Protein 9GKZ (pdb70)

Structure (mmCIF, N/CA/C/O backbone):
data_9GKZ
#
_entry.id   9GKZ
#
_cell.length_a   147.342
_cell.length_b   48.858
_cell.length_c   82.249
_cell.angle_alpha   90.00
_cell.angle_beta   90.00
_cell.angle_gamma   90.00
#
_symmetry.space_group_name_H-M   'P 21 21 2'
#
loop_
_entity.id
_entity.type
_entity.pdbx_description
1 polymer 'Acetylpolyamine amidohydrolase'
2 non-polymer 'TRIETHYLENE GLYCOL'
3 non-polymer 'POTASSIUM ION'
4 non-polymer 'ZINC ION'
5 non-polymer 'CHLORIDE ION'
6 non-polymer 'ACETATE ION'
7 non-polymer DI(HYDROXYETHYL)ETHER
8 water water
#
loop_
_atom_site.group_PDB
_atom_site.id
_atom_site.type_symbol
_atom_site.label_atom_id
_atom_site.label_alt_id
_atom_site.label_comp_id
_atom_site.label_asym_id
_atom_site.label_entity_id
_atom_site.label_seq_id
_atom_site.pdbx_PDB_ins_code
_atom_site.Cartn_x
_atom_site.Cartn_y
_atom_site.Cartn_z
_atom_site.occupancy
_atom_site.B_iso_or_equiv
_atom_site.auth_seq_id
_atom_site.auth_comp_id
_atom_site.auth_asym_id
_atom_site.auth_atom_id
_atom_site.pdbx_PDB_model_num
ATOM 1 N N . VAL A 1 9 ? -17.690 13.150 -56.412 1.00 42.97 -2 VAL A N 1
ATOM 2 C CA . VAL A 1 9 ? -18.367 14.132 -55.558 1.00 63.05 -2 VAL A CA 1
ATOM 3 C C . VAL A 1 9 ? -17.419 14.668 -54.451 1.00 70.83 -2 VAL A C 1
ATOM 4 O O . VAL A 1 9 ? -16.812 13.880 -53.721 1.00 67.62 -2 VAL A O 1
ATOM 6 N N . GLY A 1 10 ? -17.273 16.003 -54.354 1.00 69.00 -1 GLY A N 1
ATOM 7 C CA . GLY A 1 10 ? -16.497 16.652 -53.290 1.00 55.94 -1 GLY A CA 1
ATOM 8 C C . GLY A 1 10 ? -17.442 17.317 -52.297 1.00 55.27 -1 GLY A C 1
ATOM 9 O O . GLY A 1 10 ? -17.254 18.471 -51.898 1.00 49.87 -1 GLY A O 1
ATOM 10 N N . THR A 1 11 ? -18.451 16.566 -51.879 1.00 62.44 0 THR A N 1
ATOM 11 C CA . THR A 1 11 ? -19.674 17.109 -51.317 1.00 55.47 0 THR A CA 1
ATOM 12 C C . THR A 1 11 ? -19.816 16.894 -49.828 1.00 48.33 0 THR A C 1
ATOM 13 O O . THR A 1 11 ? -20.462 17.704 -49.168 1.00 66.18 0 THR A O 1
ATOM 17 N N . MET A 1 12 ? -19.248 15.834 -49.280 1.00 38.48 1 MET A N 1
ATOM 18 C CA . MET A 1 12 ? -19.395 15.598 -47.855 1.00 36.95 1 MET A CA 1
ATOM 19 C C . MET A 1 12 ? -18.451 16.509 -47.070 1.00 34.65 1 MET A C 1
ATOM 20 O O . MET A 1 12 ? -17.285 16.673 -47.423 1.00 36.93 1 MET A O 1
ATOM 25 N N . LEU A 1 13 ? -18.969 17.111 -46.011 1.00 35.69 2 LEU A N 1
ATOM 26 C CA . LEU A 1 13 ? -18.236 18.045 -45.168 1.00 33.12 2 LEU A CA 1
ATOM 27 C C . LEU A 1 13 ? -17.766 17.327 -43.905 1.00 27.08 2 LEU A C 1
ATOM 28 O O . LEU A 1 13 ? -18.539 16.604 -43.277 1.00 30.53 2 LEU A O 1
ATOM 33 N N . THR A 1 14 ? -16.506 17.515 -43.538 1.00 31.36 3 THR A N 1
ATOM 34 C CA . THR A 1 14 ? -15.947 16.945 -42.315 1.00 34.39 3 THR A CA 1
ATOM 35 C C . THR A 1 14 ? -15.897 18.009 -41.221 1.00 36.35 3 THR A C 1
ATOM 36 O O . THR A 1 14 ? -15.529 19.157 -41.484 1.00 38.27 3 THR A O 1
ATOM 40 N N . ILE A 1 15 ? -16.248 17.626 -39.991 1.00 31.87 4 ILE A N 1
ATOM 41 C CA . ILE A 1 15 ? -16.176 18.522 -38.840 1.00 33.65 4 ILE A CA 1
ATOM 42 C C . ILE A 1 15 ? -15.160 17.966 -37.850 1.00 31.00 4 ILE A C 1
ATOM 43 O O . ILE A 1 15 ? -15.229 16.789 -37.482 1.00 31.81 4 ILE A O 1
ATOM 48 N N . TYR A 1 16 ? -14.236 18.826 -37.408 1.00 34.53 5 TYR A N 1
ATOM 49 C CA . TYR A 1 16 ? -13.104 18.451 -36.571 1.00 33.80 5 TYR A CA 1
ATOM 50 C C . TYR A 1 16 ? -12.774 19.572 -35.589 1.00 38.02 5 TYR A C 1
ATOM 51 O O . TYR A 1 16 ? -12.822 20.752 -35.949 1.00 35.05 5 TYR A O 1
ATOM 60 N N . SER A 1 17 ? -12.408 19.196 -34.360 1.00 39.18 6 SER A N 1
ATOM 61 C CA . SER A 1 17 ? -11.818 20.139 -33.401 1.00 38.51 6 SER A CA 1
ATOM 62 C C . SER A 1 17 ? -10.323 19.965 -33.300 1.00 43.14 6 SER A C 1
ATOM 63 O O . SER A 1 17 ? -9.858 19.173 -32.479 1.00 49.07 6 SER A O 1
ATOM 66 N N . LYS A 1 42 ? -2.463 12.248 -33.349 1.00 66.86 31 LYS A N 1
ATOM 67 C CA . LYS A 1 42 ? -1.805 11.202 -34.125 1.00 67.87 31 LYS A CA 1
ATOM 68 C C . LYS A 1 42 ? -2.819 10.504 -35.029 1.00 69.59 31 LYS A C 1
ATOM 69 O O . LYS A 1 42 ? -2.538 10.182 -36.189 1.00 58.22 31 LYS A O 1
ATOM 75 N N . ARG A 1 43 ? -4.014 10.287 -34.483 1.00 69.58 32 ARG A N 1
ATOM 76 C CA . ARG A 1 43 ? -4.991 9.406 -35.102 1.00 56.57 32 ARG A CA 1
ATOM 77 C C . ARG A 1 43 ? -5.918 10.167 -36.042 1.00 62.24 32 ARG A C 1
ATOM 78 O O . ARG A 1 43 ? -6.143 9.736 -37.180 1.00 56.62 32 ARG A O 1
ATOM 86 N N . ALA A 1 44 ? -6.447 11.307 -35.581 1.00 72.20 33 ALA A N 1
ATOM 87 C CA . ALA A 1 44 ? -7.137 12.250 -36.448 1.00 46.08 33 ALA A CA 1
ATOM 88 C C . ALA A 1 44 ? -6.205 12.843 -37.485 1.00 49.76 33 ALA A C 1
ATOM 89 O O . ALA A 1 44 ? -6.674 13.423 -38.472 1.00 55.22 33 ALA A O 1
ATOM 91 N N . ASP A 1 45 ? -4.900 12.712 -37.286 1.00 47.69 34 ASP A N 1
ATOM 92 C CA . ASP A 1 45 ? -3.955 13.060 -38.335 1.00 51.43 34 ASP A CA 1
ATOM 93 C C . ASP A 1 45 ? -4.214 12.233 -39.592 1.00 45.07 34 ASP A C 1
ATOM 94 O O . ASP A 1 45 ? -4.467 12.780 -40.672 1.00 39.08 34 ASP A O 1
ATOM 99 N N . HIS A 1 46 ? -4.172 10.898 -39.459 1.00 42.80 35 HIS A N 1
ATOM 100 C CA . HIS A 1 46 ? -4.298 10.021 -40.621 1.00 38.31 35 HIS A CA 1
ATOM 101 C C . HIS A 1 46 ? -5.660 10.160 -41.280 1.00 38.05 35 HIS A C 1
ATOM 102 O O . HIS A 1 46 ? -5.771 10.111 -42.510 1.00 32.82 35 HIS A O 1
ATOM 109 N N . ILE A 1 47 ? -6.712 10.306 -40.475 1.00 37.65 36 ILE A N 1
ATOM 110 C CA . ILE A 1 47 ? -8.045 10.486 -41.029 1.00 36.32 36 ILE A CA 1
ATOM 111 C C . ILE A 1 47 ? -8.117 11.800 -41.798 1.00 39.41 36 ILE A C 1
ATOM 112 O O . ILE A 1 47 ? -8.463 11.828 -42.986 1.00 40.53 36 ILE A O 1
ATOM 117 N N . LEU A 1 48 ? -7.778 12.912 -41.135 1.00 35.46 37 LEU A N 1
ATOM 118 C CA . LEU A 1 48 ? -7.920 14.213 -41.789 1.00 41.71 37 LEU A CA 1
ATOM 119 C C . LEU A 1 48 ? -7.041 14.322 -43.029 1.00 39.30 37 LEU A C 1
ATOM 120 O O . LEU A 1 48 ? -7.474 14.875 -44.049 1.00 34.12 37 LEU A O 1
ATOM 125 N N . GLN A 1 49 ? -5.809 13.797 -42.960 1.00 36.88 38 GLN A N 1
ATOM 126 C CA . GLN A 1 49 ? -4.923 13.789 -44.124 1.00 35.86 38 GLN A CA 1
ATOM 127 C C . GLN A 1 49 ? -5.578 13.074 -45.303 1.00 38.99 38 GLN A C 1
ATOM 128 O O . GLN A 1 49 ? -5.596 13.586 -46.430 1.00 34.32 38 GLN A O 1
ATOM 134 N N . ARG A 1 50 ? -6.158 11.900 -45.050 1.00 37.76 39 ARG A N 1
ATOM 135 C CA . ARG A 1 50 ? -6.811 11.154 -46.115 1.00 34.94 39 ARG A CA 1
ATOM 136 C C . ARG A 1 50 ? -8.076 11.849 -46.622 1.00 34.35 39 ARG A C 1
ATOM 137 O O . ARG A 1 50 ? -8.439 11.671 -47.789 1.00 30.93 39 ARG A O 1
ATOM 145 N N . VAL A 1 51 ? -8.744 12.653 -45.779 1.00 36.18 40 VAL A N 1
ATOM 146 C CA . VAL A 1 51 ? -9.924 13.406 -46.220 1.00 32.29 40 VAL A CA 1
ATOM 147 C C . VAL A 1 51 ? -9.543 14.445 -47.278 1.00 34.61 40 VAL A C 1
ATOM 148 O O . VAL A 1 51 ? -10.189 14.545 -48.331 1.00 33.33 40 VAL A O 1
ATOM 152 N N . LYS A 1 52 ? -8.482 15.228 -47.027 1.00 34.83 41 LYS A N 1
ATOM 153 C CA . LYS A 1 52 ? -7.964 16.114 -48.074 1.00 37.30 41 LYS A CA 1
ATOM 154 C C . LYS A 1 52 ? -7.464 15.320 -49.283 1.00 41.60 41 LYS A C 1
ATOM 155 O O . LYS A 1 52 ? -7.913 15.547 -50.412 1.00 40.20 41 LYS A O 1
ATOM 161 N N . ASP A 1 53 ? -6.552 14.363 -49.049 1.00 39.06 42 ASP A N 1
ATOM 162 C CA . ASP A 1 53 ? -5.929 13.576 -50.114 1.00 35.27 42 ASP A CA 1
ATOM 163 C C . ASP A 1 53 ? -6.950 12.969 -51.066 1.00 44.75 42 ASP A C 1
ATOM 164 O O . ASP A 1 53 ? -6.745 12.952 -52.285 1.00 44.25 42 ASP A O 1
ATOM 169 N N . ARG A 1 54 ? -8.041 12.430 -50.535 1.00 42.38 43 ARG A N 1
ATOM 170 C CA . ARG A 1 54 ? -9.054 11.820 -51.382 1.00 44.84 43 ARG A CA 1
ATOM 171 C C . ARG A 1 54 ? -10.196 12.774 -51.698 1.00 48.35 43 ARG A C 1
ATOM 172 O O . ARG A 1 54 ? -11.184 12.357 -52.318 1.00 43.51 43 ARG A O 1
ATOM 180 N N . ASN A 1 55 ? -10.080 14.043 -51.284 1.00 46.91 44 ASN A N 1
ATOM 181 C CA . ASN A 1 55 ? -10.985 15.099 -51.735 1.00 50.00 44 ASN A CA 1
ATOM 182 C C . ASN A 1 55 ? -12.439 14.797 -51.344 1.00 46.06 44 ASN A C 1
ATOM 183 O O . ASN A 1 55 ? -13.382 15.068 -52.096 1.00 45.55 44 ASN A O 1
ATOM 188 N N . ILE A 1 56 ? -12.617 14.223 -50.147 1.00 40.85 45 ILE A N 1
ATOM 189 C CA . ILE A 1 56 ? -13.955 13.988 -49.605 1.00 36.11 45 ILE A CA 1
ATOM 190 C C . ILE A 1 56 ? -14.734 15.300 -49.547 1.00 41.95 45 ILE A C 1
ATOM 191 O O . ILE A 1 56 ? -15.869 15.404 -50.037 1.00 38.27 45 ILE A O 1
ATOM 196 N N . GLY A 1 57 ? -14.119 16.328 -48.978 1.00 39.07 46 GLY A N 1
ATOM 197 C CA . GLY A 1 57 ? -14.753 17.625 -48.893 1.00 38.06 46 GLY A CA 1
ATOM 198 C C . GLY A 1 57 ? -13.937 18.549 -48.012 1.00 41.84 46 GLY A C 1
ATOM 199 O O . GLY A 1 57 ? -12.775 18.271 -47.699 1.00 41.48 46 GLY A O 1
ATOM 200 N N . GLU A 1 58 ? -14.565 19.652 -47.620 1.00 41.21 47 GLU A N 1
ATOM 201 C CA . GLU A 1 58 ? -13.838 20.608 -46.802 1.00 44.94 47 GLU A CA 1
ATOM 202 C C . GLU A 1 58 ? -13.906 20.207 -45.340 1.00 42.69 47 GLU A C 1
ATOM 203 O O . GLU A 1 58 ? -14.791 19.463 -44.914 1.00 44.39 47 GLU A O 1
ATOM 209 N N . ILE A 1 59 ? -12.946 20.705 -44.572 1.00 41.02 48 ILE A N 1
ATOM 210 C CA . ILE A 1 59 ? -12.905 20.528 -43.128 1.00 37.83 48 ILE A CA 1
ATOM 211 C C . ILE A 1 59 ? -13.294 21.849 -42.475 1.00 38.85 48 ILE A C 1
ATOM 212 O O . ILE A 1 59 ? -12.871 22.916 -42.928 1.00 46.90 48 ILE A O 1
ATOM 217 N N . ARG A 1 60 ? -14.135 21.786 -41.442 1.00 36.36 49 ARG A N 1
ATOM 218 C CA . ARG A 1 60 ? -14.455 22.956 -40.633 1.00 39.18 49 ARG A CA 1
ATOM 219 C C . ARG A 1 60 ? -14.457 22.576 -39.154 1.00 40.21 49 ARG A C 1
ATOM 220 O O . ARG A 1 60 ? -14.699 21.423 -38.791 1.00 33.37 49 ARG A O 1
ATOM 228 N N . GLU A 1 61 ? -14.169 23.558 -38.302 1.00 37.73 50 GLU A N 1
ATOM 229 C CA . GLU A 1 61 ? -14.274 23.368 -36.864 1.00 43.46 50 GLU A CA 1
ATOM 230 C C . GLU A 1 61 ? -15.745 23.472 -36.436 1.00 42.47 50 GLU A C 1
ATOM 231 O O . GLU A 1 61 ? -16.592 23.932 -37.210 1.00 44.38 50 GLU A O 1
ATOM 237 N N . PRO A 1 62 ? -16.092 23.017 -35.231 1.00 33.76 51 PRO A N 1
ATOM 238 C CA . PRO A 1 62 ? -17.507 22.986 -34.833 1.00 35.36 51 PRO A CA 1
ATOM 239 C C . PRO A 1 62 ? -18.037 24.340 -34.369 1.00 36.28 51 PRO A C 1
ATOM 240 O O . PRO A 1 62 ? -17.306 25.300 -34.135 1.00 43.13 51 PRO A O 1
ATOM 244 N N . GLN A 1 63 ? -19.351 24.395 -34.231 1.00 34.43 52 GLN A N 1
ATOM 245 C CA . GLN A 1 63 ? -20.020 25.468 -33.521 1.00 34.21 52 GLN A CA 1
ATOM 246 C C . GLN A 1 63 ? -20.601 24.927 -32.224 1.00 38.50 52 GLN A C 1
ATOM 247 O O . GLN A 1 63 ? -20.751 23.712 -32.046 1.00 37.25 52 GLN A O 1
ATOM 253 N N . ASP A 1 64 ? -20.940 25.846 -31.319 1.00 38.35 53 ASP A N 1
ATOM 254 C CA . ASP A 1 64 ? -21.434 25.491 -29.995 1.00 35.88 53 ASP A CA 1
ATOM 255 C C . ASP A 1 64 ? -22.948 25.671 -29.937 1.00 34.12 53 ASP A C 1
ATOM 256 O O . ASP A 1 64 ? -23.439 26.797 -29.856 1.00 38.91 53 ASP A O 1
ATOM 261 N N . PHE A 1 65 ? -23.676 24.550 -29.950 1.00 38.55 54 PHE A N 1
ATOM 262 C CA . PHE A 1 65 ? -25.128 24.495 -29.829 1.00 34.74 54 PHE A CA 1
ATOM 263 C C . PHE A 1 65 ? -25.595 24.327 -28.400 1.00 27.97 54 PHE A C 1
ATOM 264 O O . PHE A 1 65 ? -26.772 24.035 -28.185 1.00 25.35 54 PHE A O 1
ATOM 272 N N . GLY A 1 66 ? -24.698 24.444 -27.430 1.00 30.93 55 GLY A N 1
ATOM 273 C CA . GLY A 1 66 ? -25.087 24.396 -26.036 1.00 28.15 55 GLY A CA 1
ATOM 274 C C . GLY A 1 66 ? -25.247 23.001 -25.449 1.00 32.63 55 GLY A C 1
ATOM 275 O O . GLY A 1 66 ? -24.927 21.967 -26.047 1.00 33.38 55 GLY A O 1
ATOM 276 N N . ARG A 1 67 ? -25.760 22.992 -24.222 1.00 35.76 56 ARG A N 1
ATOM 277 C CA . ARG A 1 67 ? -25.939 21.752 -23.494 1.00 34.31 56 ARG A CA 1
ATOM 278 C C . ARG A 1 67 ? -27.309 21.138 -23.719 1.00 33.99 56 ARG A C 1
ATOM 279 O O . ARG A 1 67 ? -27.471 19.931 -23.505 1.00 33.57 56 ARG A O 1
ATOM 287 N N . ASP A 1 68 ? -28.284 21.933 -24.160 1.00 38.51 57 ASP A N 1
ATOM 288 C CA . ASP A 1 68 ? -29.642 21.416 -24.327 1.00 34.80 57 ASP A CA 1
ATOM 289 C C . ASP A 1 68 ? -29.693 20.192 -25.230 1.00 35.83 57 ASP A C 1
ATOM 290 O O . ASP A 1 68 ? -30.251 19.168 -24.797 1.00 37.58 57 ASP A O 1
ATOM 295 N N . PRO A 1 69 ? -29.117 20.193 -26.446 1.00 31.19 58 PRO A N 1
ATOM 296 C CA . PRO A 1 69 ? -29.224 18.988 -27.281 1.00 32.66 58 PRO A CA 1
ATOM 297 C C . PRO A 1 69 ? -28.589 17.756 -26.653 1.00 34.94 58 PRO A C 1
ATOM 298 O O . PRO A 1 69 ? -29.109 16.651 -26.844 1.00 36.43 58 PRO A O 1
ATOM 302 N N . ILE A 1 70 ? -27.482 17.906 -25.915 1.00 28.88 59 ILE A N 1
ATOM 303 C CA . ILE A 1 70 ? -26.907 16.7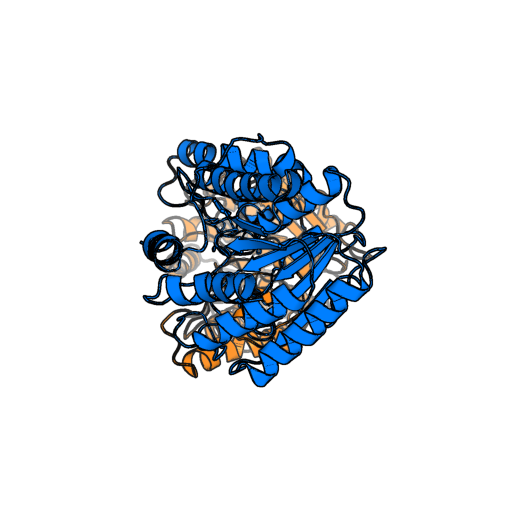66 -25.202 1.00 29.21 59 ILE A CA 1
ATOM 304 C C . ILE A 1 70 ? -27.875 16.263 -24.136 1.00 34.01 59 ILE A C 1
ATOM 305 O O . ILE A 1 70 ? -28.046 15.047 -23.949 1.00 28.68 59 ILE A O 1
ATOM 310 N N . GLN A 1 71 ? -28.550 17.189 -23.446 1.00 35.71 60 GLN A N 1
ATOM 311 C CA . GLN A 1 71 ? -29.524 16.832 -22.421 1.00 35.39 60 GLN A CA 1
ATOM 312 C C . GLN A 1 71 ? -30.833 16.321 -22.994 1.00 30.37 60 GLN A C 1
ATOM 313 O O . GLN A 1 71 ? -31.674 15.836 -22.233 1.00 32.44 60 GLN A O 1
ATOM 319 N N . ARG A 1 72 ? -31.035 16.431 -24.303 1.00 27.56 61 ARG A N 1
ATOM 320 C CA . ARG A 1 72 ? -32.115 15.687 -24.926 1.00 31.34 61 ARG A CA 1
ATOM 321 C C . ARG A 1 72 ? -31.880 14.172 -24.871 1.00 33.81 61 ARG A C 1
ATOM 322 O O . ARG A 1 72 ? -32.826 13.407 -25.094 1.00 35.76 61 ARG A O 1
ATOM 330 N N . ILE A 1 73 ? -30.657 13.724 -24.557 1.00 32.43 62 ILE A N 1
ATOM 331 C CA . ILE A 1 73 ? -30.315 12.308 -24.488 1.00 32.08 62 ILE A CA 1
ATOM 332 C C . ILE A 1 73 ? -29.841 11.902 -23.095 1.00 28.43 62 ILE A C 1
ATOM 333 O O . ILE A 1 73 ? -30.212 10.836 -22.589 1.00 24.15 62 ILE A O 1
ATOM 338 N N . HIS A 1 74 ? -29.024 12.731 -22.456 1.00 30.80 63 HIS A N 1
ATOM 339 C CA . HIS A 1 74 ? -28.400 12.390 -21.185 1.00 28.94 63 HIS A CA 1
ATOM 340 C C . HIS A 1 74 ? -29.109 13.126 -20.060 1.00 26.14 63 HIS A C 1
ATOM 341 O O . HIS A 1 74 ? -29.472 14.296 -20.205 1.00 32.52 63 HIS A O 1
ATOM 348 N N . THR A 1 75 ? -29.323 12.436 -18.946 1.00 21.70 64 THR A N 1
ATOM 349 C CA . THR A 1 75 ? -30.083 13.051 -17.873 1.00 28.79 64 THR A CA 1
ATOM 350 C C . THR A 1 75 ? -29.301 14.215 -17.258 1.00 34.89 64 THR A C 1
ATOM 351 O O . THR A 1 75 ? -28.070 14.296 -17.342 1.00 31.58 64 THR A O 1
ATOM 355 N N . ALA A 1 76 ? -30.048 15.153 -16.668 1.00 34.40 65 A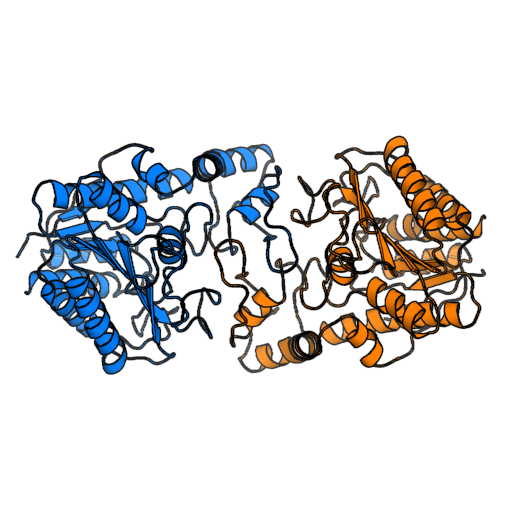LA A N 1
ATOM 356 C CA . ALA A 1 76 ? -29.424 16.321 -16.057 1.00 33.99 65 ALA A CA 1
ATOM 357 C C . ALA A 1 76 ? -28.497 15.921 -14.913 1.00 32.74 65 ALA A C 1
ATOM 358 O O . ALA A 1 76 ? -27.411 16.485 -14.751 1.00 27.90 65 ALA A O 1
ATOM 360 N N . GLU A 1 77 ? -28.911 14.944 -14.112 1.00 34.32 66 GLU A N 1
ATOM 361 C CA . GLU A 1 77 ? -28.052 14.440 -13.048 1.00 35.45 66 GLU A CA 1
ATOM 362 C C . GLU A 1 77 ? -26.725 13.925 -13.606 1.00 33.63 66 GLU A C 1
ATOM 363 O O . GLU A 1 77 ? -25.646 14.252 -13.095 1.00 34.00 66 GLU A O 1
ATOM 369 N N . TYR A 1 78 ? -26.788 13.128 -14.669 1.00 31.28 67 TYR A N 1
ATOM 370 C CA . TYR A 1 78 ? -25.577 12.555 -15.232 1.00 28.36 67 TYR A CA 1
ATOM 371 C C . TYR A 1 78 ? -24.647 13.639 -15.760 1.00 29.98 67 TYR A C 1
ATOM 372 O O . TYR A 1 78 ? -23.435 13.601 -15.508 1.00 27.77 67 TYR A O 1
ATOM 381 N N . LEU A 1 79 ? -25.204 14.622 -16.485 1.00 34.79 68 LEU A N 1
ATOM 382 C CA . LEU A 1 79 ? -24.405 15.725 -17.028 1.00 29.85 68 LEU A CA 1
ATOM 383 C C . LEU A 1 79 ? -23.831 16.590 -15.913 1.00 31.24 68 LEU A C 1
ATOM 384 O O . LEU A 1 79 ? -22.660 16.989 -15.970 1.00 31.98 68 LEU A O 1
ATOM 389 N N . ASN A 1 80 ? -24.630 16.852 -14.875 1.00 30.82 69 ASN A N 1
ATOM 390 C CA . ASN A 1 80 ? -24.141 17.582 -13.708 1.00 34.41 69 ASN A CA 1
ATOM 391 C C . ASN A 1 80 ? -23.041 16.814 -12.992 1.00 35.21 69 ASN A C 1
ATOM 392 O O . ASN A 1 80 ? -22.000 17.386 -12.638 1.00 34.77 69 ASN A O 1
ATOM 397 N N . PHE A 1 81 ? -23.265 15.518 -12.739 1.00 33.96 70 PHE A N 1
ATOM 398 C CA . PHE A 1 81 ? -22.210 14.721 -12.130 1.00 32.63 70 PHE A CA 1
ATOM 399 C C . PHE A 1 81 ? -20.937 14.805 -12.960 1.00 32.24 70 PHE A C 1
ATOM 400 O O . PHE A 1 81 ? -19.840 15.025 -12.433 1.00 33.57 70 PHE A O 1
ATOM 408 N N . PHE A 1 82 ? -21.081 14.662 -14.270 1.00 27.02 71 PHE A N 1
ATOM 409 C CA . PHE A 1 82 ? -19.938 14.636 -15.163 1.00 26.97 71 PHE A CA 1
ATOM 410 C C . PHE A 1 82 ? -19.204 15.972 -15.162 1.00 35.24 71 PHE A C 1
ATOM 411 O O . PHE A 1 82 ? -17.972 15.997 -15.266 1.00 36.82 71 PHE A O 1
ATOM 419 N N . GLU A 1 83 ? -19.936 17.089 -15.019 1.00 34.74 72 GLU A N 1
ATOM 420 C CA . GLU A 1 83 ? -19.315 18.417 -15.067 1.00 31.54 72 GLU A CA 1
ATOM 421 C C . GLU A 1 83 ? -18.427 18.654 -13.858 1.00 31.77 72 GLU A C 1
ATOM 422 O O . GLU A 1 83 ? -17.379 19.304 -13.964 1.00 36.37 72 GLU A O 1
ATOM 428 N N . GLY A 1 84 ? -18.842 18.161 -12.694 1.00 32.77 73 GLY A N 1
ATOM 429 C CA . GLY A 1 84 ? -18.150 18.439 -11.454 1.00 32.12 73 GLY A CA 1
ATOM 430 C C . GLY A 1 84 ? -17.377 17.276 -10.887 1.00 34.95 73 GLY A C 1
ATOM 431 O O . GLY A 1 84 ? -16.815 17.407 -9.789 1.00 33.79 73 GLY A O 1
ATOM 432 N N . ALA A 1 85 ? -17.303 16.143 -11.596 1.00 30.40 74 ALA A N 1
ATOM 433 C CA . ALA A 1 85 ? -16.688 14.950 -11.032 1.00 30.58 74 ALA A CA 1
ATOM 434 C C . ALA A 1 85 ? -15.176 15.118 -10.861 1.00 32.98 74 ALA A C 1
ATOM 435 O O . ALA A 1 85 ? -14.613 14.689 -9.844 1.00 32.48 74 ALA A O 1
ATOM 437 N N . TRP A 1 86 ? -14.494 15.733 -11.834 1.00 27.41 75 TRP A N 1
ATOM 438 C CA . TRP A 1 86 ? -13.056 15.935 -11.671 1.00 27.43 75 TRP A CA 1
ATOM 439 C C . TRP A 1 86 ? -12.751 17.033 -10.661 1.00 32.58 75 TRP A C 1
ATOM 440 O O . TRP A 1 86 ? -11.776 16.925 -9.911 1.00 34.74 75 TRP A O 1
ATOM 451 N N . ALA A 1 87 ? -13.554 18.106 -10.629 1.00 32.71 76 ALA A N 1
ATOM 452 C CA . ALA A 1 87 ? -13.337 19.142 -9.617 1.00 32.87 76 ALA A CA 1
ATOM 453 C C . ALA A 1 87 ? -13.472 18.566 -8.211 1.00 33.07 76 ALA A C 1
ATOM 454 O O . ALA A 1 87 ? -12.651 18.858 -7.329 1.00 26.91 76 ALA A O 1
ATOM 456 N N . ARG A 1 88 ? -14.493 17.720 -8.001 1.00 31.97 77 ARG A N 1
ATOM 457 C CA . ARG A 1 88 ? -14.678 17.033 -6.722 1.00 37.68 77 ARG A CA 1
ATOM 458 C C . ARG A 1 88 ? -13.485 16.147 -6.380 1.00 35.36 77 ARG A C 1
ATOM 459 O O . ARG A 1 88 ? -13.129 16.001 -5.203 1.00 25.52 77 ARG A O 1
ATOM 467 N N . TRP A 1 89 ? -12.870 15.538 -7.407 1.00 35.86 78 TRP A N 1
ATOM 468 C CA . TRP A 1 89 ? -11.741 14.623 -7.231 1.00 34.69 78 TRP A CA 1
ATOM 469 C C . TRP A 1 89 ? -10.456 15.373 -6.904 1.00 37.36 78 TRP A C 1
ATOM 470 O O . TRP A 1 89 ? -9.592 14.846 -6.186 1.00 34.32 78 TRP A O 1
ATOM 481 N N . GLN A 1 90 ? -10.320 16.608 -7.403 1.00 35.84 79 GLN A N 1
ATOM 482 C CA . GLN A 1 90 ? -9.228 17.463 -6.961 1.00 36.10 79 GLN A CA 1
ATOM 483 C C . GLN A 1 90 ? -9.471 18.047 -5.566 1.00 38.84 79 GLN A C 1
ATOM 484 O O . GLN A 1 90 ? -8.503 18.349 -4.863 1.00 39.55 79 GLN A O 1
ATOM 490 N N . GLU A 1 91 ? -10.731 18.178 -5.133 1.00 36.59 80 GLU A N 1
ATOM 491 C CA . GLU A 1 91 ? -11.004 18.599 -3.761 1.00 35.91 80 GLU A CA 1
ATOM 492 C C . GLU A 1 91 ? -10.510 17.592 -2.717 1.00 40.27 80 GLU A C 1
ATOM 493 O O . GLU A 1 91 ? -10.408 17.941 -1.535 1.00 46.11 80 GLU A O 1
ATOM 499 N N . GLN A 1 92 ? -10.209 16.355 -3.109 1.00 39.44 81 GLN A N 1
ATOM 500 C CA . GLN A 1 92 ? -9.683 15.362 -2.179 1.00 44.12 81 GLN A CA 1
ATOM 501 C C . GLN A 1 92 ? -8.215 15.035 -2.452 1.00 46.72 81 GLN A C 1
ATOM 502 O O . GLN A 1 92 ? -7.732 13.978 -2.033 1.00 42.36 81 GLN A O 1
ATOM 508 N N . ASP A 1 93 ? -7.500 15.922 -3.153 1.00 49.67 82 ASP A N 1
ATOM 509 C CA . ASP A 1 93 ? -6.110 15.689 -3.562 1.00 47.71 82 ASP A CA 1
ATOM 510 C C . ASP A 1 93 ? -5.981 14.347 -4.263 1.00 47.27 82 ASP A C 1
ATOM 511 O O . ASP A 1 93 ? -5.000 13.618 -4.091 1.00 55.52 82 ASP A O 1
ATOM 516 N N . GLY A 1 94 ? -7.004 14.002 -5.039 1.00 47.02 83 GLY A N 1
ATOM 517 C CA . GLY A 1 94 ? -6.976 12.748 -5.767 1.00 41.18 83 GLY A CA 1
ATOM 518 C C . GLY A 1 94 ? -5.937 12.811 -6.864 1.00 46.54 83 GLY A C 1
ATOM 519 O O . GLY A 1 94 ? -5.917 13.754 -7.670 1.00 49.81 83 GLY A O 1
ATOM 520 N N . THR A 1 95 ? -5.054 11.818 -6.899 1.00 45.27 84 THR A N 1
ATOM 521 C CA . THR A 1 95 ? -3.986 11.793 -7.887 1.00 58.78 84 THR A CA 1
ATOM 522 C C . THR A 1 95 ? -4.258 10.725 -8.939 1.00 53.05 84 THR A C 1
ATOM 523 O O . THR A 1 95 ? -4.670 9.601 -8.618 1.00 44.46 84 THR A O 1
ATOM 527 N N . GLY A 1 96 ? -4.031 11.102 -10.197 1.00 47.77 85 GLY A N 1
ATOM 528 C CA . GLY A 1 96 ? -4.353 10.251 -11.320 1.00 44.75 85 GLY A CA 1
ATOM 529 C C . GLY A 1 96 ? -5.805 10.365 -11.753 1.00 41.76 85 GLY A C 1
ATOM 530 O O . GLY A 1 96 ? -6.609 11.123 -11.205 1.00 41.26 85 GLY A O 1
ATOM 531 N N . ASP A 1 97 ? -6.132 9.569 -12.771 1.00 37.85 86 ASP A N 1
ATOM 532 C CA . ASP A 1 97 ? -7.487 9.482 -13.290 1.00 37.29 86 ASP A CA 1
ATOM 533 C C . ASP A 1 97 ? -8.505 9.223 -12.183 1.00 37.16 86 ASP A C 1
ATOM 534 O O . ASP A 1 97 ? -8.245 8.521 -11.204 1.00 33.98 86 ASP A O 1
ATOM 539 N N . LEU A 1 98 ? -9.676 9.807 -12.348 1.00 34.69 87 LEU A N 1
ATOM 540 C CA . LEU A 1 98 ? -10.831 9.416 -11.569 1.00 30.17 87 LEU A CA 1
ATOM 541 C C . LEU A 1 98 ? -11.445 8.173 -12.210 1.00 32.21 87 LEU A C 1
ATOM 542 O O . LEU A 1 98 ? -11.716 8.158 -13.411 1.00 28.70 87 LEU A O 1
ATOM 547 N N . LEU A 1 99 ? -11.649 7.126 -11.418 1.00 35.22 88 LEU A N 1
ATOM 548 C CA . LEU A 1 99 ? -12.063 5.824 -11.922 1.00 33.51 88 LEU A CA 1
ATOM 549 C C . LEU A 1 99 ? -12.962 5.126 -10.911 1.00 38.98 88 LEU A C 1
ATOM 550 O O . LEU A 1 99 ? -12.765 5.261 -9.694 1.00 34.72 88 LEU A O 1
ATOM 555 N N . PRO A 1 100 ? -13.950 4.367 -11.385 1.00 29.94 89 PRO A N 1
ATOM 556 C CA . PRO A 1 100 ? -14.784 3.567 -10.482 1.00 31.96 89 PRO A CA 1
ATOM 557 C C . PRO A 1 100 ? -14.146 2.224 -10.164 1.00 34.04 89 PRO A C 1
ATOM 558 O O . PRO A 1 100 ? -13.458 1.613 -10.987 1.00 32.55 89 PRO A O 1
ATOM 562 N N . TYR A 1 101 ? -14.375 1.763 -8.933 1.00 28.20 90 TYR A N 1
ATOM 563 C CA . TYR A 1 101 ? -13.839 0.472 -8.528 1.00 32.06 90 TYR A CA 1
ATOM 564 C C . TYR A 1 101 ? -14.919 -0.459 -7.991 1.00 32.29 90 TYR A C 1
ATOM 565 O O . TYR A 1 101 ? -14.586 -1.525 -7.467 1.00 33.16 90 TYR A O 1
ATOM 574 N N . THR A 1 102 ? -16.194 -0.088 -8.124 1.00 28.76 91 THR A N 1
ATOM 575 C CA . THR A 1 102 ? -17.330 -0.903 -7.714 1.00 28.46 91 THR A CA 1
ATOM 576 C C . THR A 1 102 ? -18.496 -0.553 -8.633 1.00 29.52 91 THR A C 1
ATOM 577 O O . THR A 1 102 ? -18.621 0.603 -9.045 1.00 30.60 91 THR A O 1
ATOM 581 N N . TRP A 1 103 ? -19.328 -1.544 -8.977 1.00 24.69 92 TRP A N 1
ATOM 582 C CA . TRP A 1 103 ? -20.474 -1.300 -9.846 1.00 28.86 92 TRP A CA 1
ATOM 583 C C . TRP A 1 103 ? -21.739 -1.936 -9.292 1.00 28.83 92 TRP A C 1
ATOM 584 O O . TRP A 1 103 ? -21.661 -2.910 -8.539 1.00 30.66 92 TRP A O 1
ATOM 595 N N . PRO A 1 104 ? -22.930 -1.412 -9.651 1.00 25.75 93 PRO A N 1
ATOM 596 C CA . PRO A 1 104 ? -24.169 -2.056 -9.152 1.00 28.95 93 PRO A CA 1
ATOM 597 C C . PRO A 1 104 ? -24.559 -3.251 -10.021 1.00 31.66 93 PRO A C 1
ATOM 598 O O . PRO A 1 104 ? -25.435 -3.215 -10.888 1.00 35.71 93 PRO A O 1
ATOM 602 N N . ALA A 1 105 ? -23.878 -4.359 -9.794 1.00 31.04 94 ALA A N 1
ATOM 603 C CA . ALA A 1 105 ? -24.037 -5.520 -10.650 1.00 31.02 94 ALA A CA 1
ATOM 604 C C . ALA A 1 105 ? -25.083 -6.439 -10.020 1.00 32.27 94 ALA A C 1
ATOM 605 O O . ALA A 1 105 ? -25.934 -5.986 -9.254 1.00 35.59 94 ALA A O 1
ATOM 607 N N . ARG A 1 106 ? -25.056 -7.725 -10.347 1.00 32.93 95 ARG A N 1
ATOM 608 C CA . ARG A 1 106 ? -26.109 -8.616 -9.884 1.00 33.96 95 ARG A CA 1
ATOM 609 C C . ARG A 1 106 ? -26.091 -8.739 -8.364 1.00 32.29 95 ARG A C 1
ATOM 610 O O . ARG A 1 106 ? -25.028 -8.770 -7.741 1.00 32.25 95 ARG A O 1
ATOM 618 N N . THR A 1 107 ? -27.288 -8.827 -7.779 1.00 31.55 96 THR A N 1
ATOM 619 C CA . THR A 1 107 ? -27.632 -8.947 -6.356 1.00 33.53 96 THR A CA 1
ATOM 620 C C . THR A 1 107 ? -27.600 -7.599 -5.640 1.00 36.13 96 THR A C 1
ATOM 621 O O . THR A 1 107 ? -27.947 -7.531 -4.437 1.00 37.58 96 THR A O 1
ATOM 625 N N . LEU A 1 108 ? -27.222 -6.526 -6.314 1.00 29.52 97 LEU A N 1
ATOM 626 C CA . LEU A 1 108 ? -27.126 -5.243 -5.651 1.00 37.85 97 LEU A CA 1
ATOM 627 C C . LEU A 1 108 ? -28.265 -4.360 -6.126 1.00 38.30 97 LEU A C 1
ATOM 628 O O . LEU A 1 108 ? -28.911 -4.635 -7.140 1.00 35.31 97 LEU A O 1
ATOM 633 N N . SER A 1 109 ? -28.540 -3.327 -5.342 1.00 34.22 98 SER A N 1
ATOM 634 C CA . SER A 1 109 ? -29.599 -2.396 -5.660 1.00 31.04 98 SER A CA 1
ATOM 635 C C . SER A 1 109 ? -29.025 -1.302 -6.545 1.00 34.21 98 SER A C 1
ATOM 636 O O . SER A 1 109 ? -27.885 -0.861 -6.355 1.00 33.61 98 SER A O 1
ATOM 639 N N . GLN A 1 110 ? -29.798 -0.916 -7.554 1.00 30.39 99 GLN A N 1
ATOM 640 C CA . GLN A 1 110 ? -29.354 0.077 -8.526 1.00 34.24 99 GLN A CA 1
ATOM 641 C C . GLN A 1 110 ? -29.716 1.483 -8.046 1.00 37.24 99 GLN A C 1
ATOM 642 O O . GLN A 1 110 ? -30.508 2.202 -8.650 1.00 39.04 99 GLN A O 1
ATOM 648 N N . ARG A 1 111 ? -29.110 1.860 -6.924 1.00 34.71 100 ARG A N 1
ATOM 649 C CA . ARG A 1 111 ? -29.513 3.020 -6.151 1.00 33.05 100 ARG A CA 1
ATOM 650 C C . ARG A 1 111 ? -28.346 3.986 -6.047 1.00 32.79 100 ARG A C 1
ATOM 651 O O . ARG A 1 111 ? -27.221 3.572 -5.764 1.00 35.94 100 ARG A O 1
ATOM 659 N N . LEU A 1 112 ? -28.628 5.277 -6.236 1.00 37.36 101 LEU A N 1
ATOM 660 C CA . LEU A 1 112 ? -27.576 6.286 -6.382 1.00 31.55 101 LEU A CA 1
ATOM 661 C C . LEU A 1 112 ? -26.968 6.668 -5.036 1.00 35.84 101 LEU A C 1
ATOM 662 O O . LEU A 1 112 ? -27.671 7.231 -4.183 1.00 34.92 101 LEU A O 1
ATOM 667 N N . PRO A 1 113 ? -25.669 6.408 -4.814 1.00 36.06 102 PRO A N 1
ATOM 668 C CA . PRO A 1 113 ? -24.993 6.934 -3.619 1.00 32.94 102 PRO A CA 1
ATOM 669 C C . PRO A 1 113 ? -24.692 8.424 -3.744 1.00 36.96 102 PRO A C 1
ATOM 670 O O . PRO A 1 113 ? -25.112 9.069 -4.715 1.00 36.08 102 PRO A O 1
ATOM 674 N N . THR A 1 114 ? -23.972 8.988 -2.766 1.00 35.74 103 THR A N 1
ATOM 675 C CA . THR A 1 114 ? -23.610 10.403 -2.770 1.00 33.15 103 THR A CA 1
ATOM 676 C C . THR A 1 114 ? -22.107 10.660 -2.798 1.00 34.59 103 THR A C 1
ATOM 677 O O . THR A 1 114 ? -21.692 11.728 -3.259 1.00 42.28 103 THR A O 1
ATOM 681 N N . SER A 1 115 ? -21.288 9.732 -2.302 1.00 36.76 104 SER A N 1
ATOM 682 C CA . SER A 1 115 ? -19.843 9.833 -2.452 1.00 34.05 104 SER A CA 1
ATOM 683 C C . SER A 1 115 ? -19.464 9.795 -3.927 1.00 33.18 104 SER A C 1
ATOM 684 O O . SER A 1 115 ? -20.173 9.224 -4.760 1.00 32.07 104 SER A O 1
ATOM 687 N N . LEU A 1 116 ? -18.312 10.389 -4.244 1.00 32.98 105 LEU A N 1
ATOM 688 C CA . LEU A 1 116 ? -17.967 10.607 -5.643 1.00 30.78 105 LEU A CA 1
ATOM 689 C C . LEU A 1 116 ? -17.670 9.295 -6.363 1.00 33.90 105 LEU A C 1
ATOM 690 O O . LEU A 1 116 ? -18.072 9.109 -7.518 1.00 34.54 105 LEU A O 1
ATOM 695 N N . HIS A 1 117 ? -16.983 8.362 -5.703 1.00 34.76 106 HIS A N 1
ATOM 696 C CA . HIS A 1 117 ? -16.705 7.100 -6.373 1.00 28.38 106 HIS A CA 1
ATOM 697 C C . HIS A 1 117 ? -17.945 6.219 -6.413 1.00 33.86 106 HIS A C 1
ATOM 698 O O . HIS A 1 117 ? -18.168 5.515 -7.404 1.00 35.82 106 HIS A O 1
ATOM 705 N N . GLY A 1 118 ? -18.759 6.256 -5.345 1.00 33.78 107 GLY A N 1
ATOM 706 C CA . GLY A 1 118 ? -20.036 5.556 -5.351 1.00 25.78 107 GLY A CA 1
ATOM 707 C C . GLY A 1 118 ? -20.929 5.972 -6.507 1.00 29.85 107 GLY A C 1
ATOM 708 O O . GLY A 1 118 ? -21.558 5.130 -7.156 1.00 28.11 107 GLY A O 1
ATOM 709 N N . GLN A 1 119 ? -20.979 7.271 -6.797 1.00 26.04 108 GLN A N 1
ATOM 710 C CA . GLN A 1 119 ? -21.750 7.724 -7.944 1.00 28.75 108 GLN A CA 1
ATOM 711 C C . GLN A 1 119 ? -21.076 7.355 -9.259 1.00 31.67 108 GLN A C 1
ATOM 712 O O . GLN A 1 119 ? -21.755 6.985 -10.228 1.00 29.82 108 GLN A O 1
ATOM 718 N N . LEU A 1 120 ? -19.746 7.454 -9.319 1.00 28.28 109 LEU A N 1
ATOM 719 C CA . LEU A 1 120 ? -19.049 7.093 -10.548 1.00 27.02 109 LEU A CA 1
ATOM 720 C C . LEU A 1 120 ? -19.361 5.653 -10.955 1.00 29.79 109 LEU A C 1
ATOM 721 O O . LEU A 1 120 ? -19.554 5.363 -12.139 1.00 29.63 109 LEU A O 1
ATOM 726 N N . GLY A 1 121 ? -19.461 4.741 -9.988 1.00 29.55 110 GLY A N 1
ATOM 727 C CA . GLY A 1 121 ? -19.901 3.397 -10.314 1.00 28.67 110 GLY A CA 1
ATOM 728 C C . GLY A 1 121 ? -21.337 3.365 -10.809 1.00 33.67 110 GLY A C 1
ATOM 729 O O . GLY A 1 121 ? -21.636 2.763 -11.845 1.00 27.94 110 GLY A O 1
ATOM 730 N N . TYR A 1 122 ? -22.242 4.017 -10.073 1.00 30.40 111 TYR A N 1
ATOM 731 C CA . TYR A 1 122 ? -23.625 4.127 -10.511 1.00 28.29 111 TYR A CA 1
ATOM 732 C C . TYR A 1 122 ? -23.727 4.534 -11.979 1.00 30.63 111 TYR A C 1
ATOM 733 O O . TYR A 1 122 ? -24.555 3.990 -12.723 1.00 30.88 111 TYR A O 1
ATOM 742 N N . TYR A 1 123 ? -22.894 5.488 -12.415 1.00 30.05 112 TYR A N 1
ATOM 743 C CA . TYR A 1 123 ? -22.962 6.059 -13.760 1.00 29.90 112 TYR A CA 1
ATOM 744 C C . TYR A 1 123 ? -22.029 5.370 -14.745 1.00 29.73 112 TYR A C 1
ATOM 745 O O . TYR A 1 123 ? -21.758 5.922 -15.818 1.00 33.82 112 TYR A O 1
ATOM 754 N N . SER A 1 124 ? -21.523 4.188 -14.411 1.00 32.54 113 SER A N 1
ATOM 755 C CA . SER A 1 124 ? -20.562 3.499 -15.261 1.00 32.81 113 SER A CA 1
ATOM 756 C C . SER A 1 124 ? -20.872 2.013 -15.271 1.00 27.31 113 SER A C 1
ATOM 757 O O . SER A 1 124 ? -21.656 1.521 -14.455 1.00 29.76 113 SER A O 1
ATOM 760 N N . PHE A 1 125 ? -20.227 1.295 -16.211 1.00 31.82 114 PHE A N 1
ATOM 761 C CA . PHE A 1 125 ? -20.350 -0.159 -16.291 1.00 31.29 114 PHE A CA 1
ATOM 762 C C . PHE A 1 125 ? -19.017 -0.867 -16.519 1.00 34.42 114 PHE A C 1
ATOM 763 O O . PHE A 1 125 ? -19.012 -2.087 -16.721 1.00 41.85 114 PHE A O 1
ATOM 771 N N . ASP A 1 126 ? -17.895 -0.150 -16.496 1.00 34.92 115 ASP A N 1
ATOM 772 C CA . ASP A 1 126 ? -16.561 -0.742 -16.540 1.00 33.98 115 ASP A CA 1
ATOM 773 C C . ASP A 1 126 ? -15.588 0.332 -16.062 1.00 37.51 115 ASP A C 1
ATOM 774 O O . ASP A 1 126 ? -16.006 1.432 -15.682 1.00 32.94 115 ASP A O 1
ATOM 779 N N . ALA A 1 127 ? -14.289 0.004 -16.040 1.00 33.90 116 ALA A N 1
ATOM 780 C CA . ALA A 1 127 ? -13.268 0.990 -15.697 1.00 37.68 116 ALA A CA 1
ATOM 781 C C . ALA A 1 127 ? -12.631 1.601 -16.935 1.00 40.17 116 ALA A C 1
ATOM 782 O O . ALA A 1 127 ? -11.516 2.122 -16.852 1.00 39.60 116 ALA A O 1
ATOM 784 N N . GLY A 1 128 ? -13.313 1.538 -18.078 1.00 34.25 117 GLY A N 1
ATOM 785 C CA . GLY A 1 128 ? -12.816 2.041 -19.336 1.00 30.33 117 GLY A CA 1
ATOM 786 C C . GLY A 1 128 ? -13.094 3.498 -19.629 1.00 33.85 117 GLY A C 1
ATOM 787 O O . GLY A 1 128 ? -12.629 4.012 -20.648 1.00 33.90 117 GLY A O 1
ATOM 788 N N . ALA A 1 129 ? -13.844 4.197 -18.787 1.00 35.40 118 ALA A N 1
ATOM 789 C CA . ALA A 1 129 ? -14.082 5.609 -19.065 1.00 35.55 118 ALA A CA 1
ATOM 790 C C . ALA A 1 129 ? -13.401 6.460 -17.990 1.00 38.20 118 ALA A C 1
ATOM 791 O O . ALA A 1 129 ? -14.070 7.039 -17.123 1.00 34.49 118 ALA A O 1
ATOM 793 N N . PRO A 1 130 ? -12.074 6.562 -18.011 1.00 35.80 119 PRO A N 1
ATOM 794 C CA . PRO A 1 130 ? -11.397 7.343 -16.980 1.00 37.51 119 PRO A CA 1
ATOM 795 C C . PRO A 1 130 ? -11.699 8.829 -17.146 1.00 42.00 119 PRO A C 1
ATOM 796 O O . PRO A 1 130 ? -11.795 9.348 -18.265 1.00 41.70 119 PRO A O 1
ATOM 800 N N . ILE A 1 131 ? -11.863 9.507 -16.015 1.00 35.32 120 ILE A N 1
ATOM 801 C CA . ILE A 1 131 ? -12.126 10.939 -15.983 1.00 35.57 120 ILE A CA 1
ATOM 802 C C . ILE A 1 131 ? -10.834 11.649 -15.579 1.00 37.83 120 ILE A C 1
ATOM 803 O O . ILE A 1 131 ? -10.215 11.311 -14.560 1.00 38.91 120 ILE A O 1
ATOM 808 N N . THR A 1 132 ? -10.399 12.601 -16.398 1.00 31.64 121 THR A N 1
ATOM 809 C CA . THR A 1 132 ? -9.237 13.422 -16.080 1.00 29.53 121 THR A CA 1
ATOM 810 C C . THR A 1 132 ? -9.634 14.885 -16.192 1.00 29.32 121 THR A C 1
ATOM 811 O O . THR A 1 132 ? -10.817 15.226 -16.289 1.00 32.16 121 THR A O 1
ATOM 815 N N . ALA A 1 133 ? -8.619 15.748 -16.235 1.00 30.74 122 ALA A N 1
ATOM 816 C CA . ALA A 1 133 ? -8.842 17.181 -16.110 1.00 27.97 122 ALA A CA 1
ATOM 817 C C . ALA A 1 133 ? -9.604 17.738 -17.306 1.00 27.83 122 ALA A C 1
ATOM 818 O O . ALA A 1 133 ? -10.458 18.618 -17.139 1.00 32.75 122 ALA A O 1
ATOM 820 N N . GLY A 1 134 ? -9.327 17.238 -18.510 1.00 25.68 123 GLY A N 1
ATOM 821 C CA . GLY A 1 134 ? -10.010 17.686 -19.709 1.00 26.81 123 GLY A CA 1
ATOM 822 C C . GLY A 1 134 ? -11.088 16.773 -20.271 1.00 30.17 123 GLY A C 1
ATOM 823 O O . GLY A 1 134 ? -11.582 17.033 -21.376 1.00 28.37 123 GLY A O 1
ATOM 824 N N . THR A 1 135 ? -11.469 15.709 -19.557 1.00 30.33 124 THR A N 1
ATOM 825 C CA . THR A 1 135 ? -12.435 14.765 -20.109 1.00 31.30 124 THR A CA 1
ATOM 826 C C . THR A 1 135 ? -13.773 15.431 -20.430 1.00 32.95 124 THR A C 1
ATOM 827 O O . THR A 1 135 ? -14.340 15.183 -21.497 1.00 35.10 124 THR A O 1
ATOM 831 N N . TRP A 1 136 ? -14.299 16.277 -19.535 1.00 32.62 125 TRP A N 1
ATOM 832 C CA . TRP A 1 136 ? -15.607 16.876 -19.807 1.00 29.76 125 TRP A CA 1
ATOM 833 C C . TRP A 1 136 ? -15.552 17.777 -21.035 1.00 30.18 125 TRP A C 1
ATOM 834 O O . TRP A 1 136 ? -16.344 17.617 -21.971 1.00 28.29 125 TRP A O 1
ATOM 845 N N . GLN A 1 137 ? -14.623 18.736 -21.052 1.00 35.32 126 GLN A N 1
ATOM 846 C CA . GLN A 1 137 ? -14.489 19.579 -22.236 1.00 33.63 126 GLN A CA 1
ATOM 847 C C . GLN A 1 137 ? -14.343 18.723 -23.480 1.00 29.46 126 GLN A C 1
ATOM 848 O O . GLN A 1 137 ? -15.021 18.958 -24.486 1.00 30.75 126 GLN A O 1
ATOM 854 N N . ALA A 1 138 ? -13.507 17.688 -23.407 1.00 32.72 127 ALA A N 1
ATOM 855 C CA . ALA A 1 138 ? -13.269 16.863 -24.581 1.00 27.25 127 ALA A CA 1
ATOM 856 C C . ALA A 1 138 ? -14.549 16.175 -25.015 1.00 30.05 127 ALA A C 1
ATOM 857 O O . ALA A 1 138 ? -14.859 16.125 -26.209 1.00 28.72 127 ALA A O 1
ATOM 859 N N . ALA A 1 139 ? -15.325 15.676 -24.051 1.00 29.97 128 ALA A N 1
ATOM 860 C CA . ALA A 1 139 ? -16.565 14.979 -24.371 1.00 33.02 128 ALA A CA 1
ATOM 861 C C . ALA A 1 139 ? -17.627 15.947 -24.885 1.00 30.38 128 ALA A C 1
ATOM 862 O O . ALA A 1 139 ? -18.338 15.649 -25.858 1.00 27.88 128 ALA A O 1
ATOM 864 N N . TYR A 1 140 ? -17.739 17.111 -24.242 1.00 30.28 129 TYR A N 1
ATOM 865 C CA . TYR A 1 140 ? -18.661 18.143 -24.698 1.00 29.53 129 TYR A CA 1
ATOM 866 C C . TYR A 1 140 ? -18.365 18.541 -26.137 1.00 32.63 129 TYR A C 1
ATOM 867 O O . TYR A 1 140 ? -19.279 18.662 -26.969 1.00 33.94 129 TYR A O 1
ATOM 876 N N . SER A 1 141 ? -17.082 18.729 -26.441 1.00 30.11 130 SER A N 1
ATOM 877 C CA . SER A 1 141 ? -16.647 19.148 -27.765 1.00 27.79 130 SER A CA 1
ATOM 878 C C . SER A 1 141 ? -17.037 18.136 -28.842 1.00 26.58 130 SER A C 1
ATOM 879 O O . SER A 1 141 ? -17.452 18.518 -29.939 1.00 31.63 130 SER A O 1
ATOM 882 N N . ALA A 1 142 ? -16.888 16.841 -28.560 1.00 27.96 131 ALA A N 1
ATOM 883 C CA . ALA A 1 142 ? -17.217 15.809 -29.545 1.00 28.42 131 ALA A CA 1
ATOM 884 C C . ALA A 1 142 ? -18.695 15.837 -29.911 1.00 33.58 131 ALA A C 1
ATOM 885 O O . ALA A 1 142 ? -19.062 15.680 -31.088 1.00 26.21 131 ALA A O 1
ATOM 887 N N . ALA A 1 143 ? -19.558 16.006 -28.903 1.00 33.04 132 ALA A N 1
ATOM 888 C CA . ALA A 1 143 ? -20.988 16.126 -29.143 1.00 28.44 132 ALA A CA 1
ATOM 889 C C . ALA A 1 143 ? -21.311 17.327 -30.036 1.00 32.97 132 ALA A C 1
ATOM 890 O O . ALA A 1 143 ? -22.253 17.263 -30.842 1.00 31.71 132 ALA A O 1
ATOM 892 N N . GLN A 1 144 ? -20.534 18.419 -29.923 1.00 27.45 133 GLN A N 1
ATOM 893 C CA . GLN A 1 144 ? -20.750 19.588 -30.776 1.00 26.51 133 GLN A CA 1
ATOM 894 C C . GLN A 1 144 ? -20.343 19.310 -32.219 1.00 28.20 133 GLN A C 1
ATOM 895 O O . GLN A 1 144 ? -21.051 19.700 -33.159 1.00 26.61 133 GLN A O 1
ATOM 901 N N . VAL A 1 145 ? -19.195 18.653 -32.407 1.00 30.18 134 VAL A N 1
ATOM 902 C CA . VAL A 1 145 ? -18.776 18.176 -33.724 1.00 29.94 134 VAL A CA 1
ATOM 903 C C . VAL A 1 145 ? -19.898 17.359 -34.368 1.00 30.43 134 VAL A C 1
ATOM 904 O O . VAL A 1 145 ? -20.287 17.585 -35.526 1.00 25.37 134 VAL A O 1
ATOM 908 N N . ALA A 1 146 ? -20.461 16.420 -33.603 1.00 28.25 135 ALA A N 1
ATOM 909 C CA . ALA A 1 146 ? -21.590 15.647 -34.102 1.00 27.15 135 ALA A CA 1
ATOM 910 C C . ALA A 1 146 ? -22.759 16.555 -34.436 1.00 31.07 135 ALA A C 1
ATOM 911 O O . ALA A 1 146 ? -23.384 16.407 -35.492 1.00 30.62 135 ALA A O 1
ATOM 913 N N . LEU A 1 147 ? -23.074 17.504 -33.538 1.00 28.16 136 LEU A N 1
ATOM 914 C CA . LEU A 1 147 ? -24.229 18.374 -33.749 1.00 25.03 136 LEU A CA 1
ATOM 915 C C . LEU A 1 147 ? -24.000 19.324 -34.913 1.00 29.31 136 LEU A C 1
ATOM 916 O O . LEU A 1 147 ? -24.917 19.569 -35.709 1.00 31.34 136 LEU A O 1
ATOM 921 N N . THR A 1 148 ? -22.788 19.869 -35.031 1.00 25.07 137 THR A N 1
ATOM 922 C CA . THR A 1 148 ? -22.459 20.672 -36.202 1.00 33.42 137 THR A CA 1
ATOM 923 C C . THR A 1 148 ? -22.727 19.883 -37.478 1.00 35.28 137 THR A C 1
ATOM 924 O O . THR A 1 148 ? -23.549 20.287 -38.314 1.00 36.05 137 THR A O 1
ATOM 928 N N . ALA A 1 149 ? -22.052 18.730 -37.626 1.00 31.21 138 ALA A N 1
ATOM 929 C CA . ALA A 1 149 ? -22.219 17.907 -38.823 1.00 32.09 138 ALA A CA 1
ATOM 930 C C . ALA A 1 149 ? -23.683 17.536 -39.035 1.00 29.05 138 ALA A C 1
ATOM 931 O O . ALA A 1 149 ? -24.163 17.475 -40.173 1.00 32.15 138 ALA A O 1
ATOM 933 N N . GLN A 1 150 ? -24.402 17.297 -37.942 1.00 28.12 139 GLN A N 1
ATOM 934 C CA . GLN A 1 150 ? -25.842 17.096 -38.000 1.00 32.86 139 GLN A CA 1
ATOM 935 C C . GLN A 1 150 ? -26.531 18.285 -38.664 1.00 34.40 139 GLN A C 1
ATOM 936 O O . GLN A 1 150 ? -27.395 18.118 -39.536 1.00 31.59 139 GLN A O 1
ATOM 942 N N . HIS A 1 151 ? -26.148 19.499 -38.271 1.00 30.55 140 HIS A N 1
ATOM 943 C CA . HIS A 1 151 ? -26.850 20.682 -38.759 1.00 36.47 140 HIS A CA 1
ATOM 944 C C . HIS A 1 151 ? -26.547 20.964 -40.221 1.00 37.53 140 HIS A C 1
ATOM 945 O O . HIS A 1 151 ? -27.372 21.585 -40.905 1.00 35.96 140 HIS A O 1
ATOM 952 N N . GLU A 1 152 ? -25.380 20.517 -40.706 1.00 30.06 141 GLU A N 1
ATOM 953 C CA . GLU A 1 152 ? -25.085 20.549 -42.134 1.00 31.98 141 GLU A CA 1
ATOM 954 C C . GLU A 1 152 ? -26.150 19.823 -42.949 1.00 35.01 141 GLU A C 1
ATOM 955 O O . GLU A 1 152 ? -26.561 20.299 -44.014 1.00 27.70 141 GLU A O 1
ATOM 961 N N . ILE A 1 153 ? -26.580 18.646 -42.487 1.00 34.69 142 ILE A N 1
ATOM 962 C CA . ILE A 1 153 ? -27.578 17.895 -43.238 1.00 35.62 142 ILE A CA 1
ATOM 963 C C . ILE A 1 153 ? -28.929 18.596 -43.168 1.00 37.31 142 ILE A C 1
ATOM 964 O O . ILE A 1 153 ? -29.678 18.628 -44.152 1.00 36.31 142 ILE A O 1
ATOM 969 N N . THR A 1 154 ? -29.250 19.191 -42.014 1.00 38.73 143 THR A N 1
ATOM 970 C CA . THR A 1 154 ? -30.500 19.939 -41.886 1.00 34.68 143 THR A CA 1
ATOM 971 C C . THR A 1 154 ? -30.509 21.147 -42.804 1.00 30.99 143 THR A C 1
ATOM 972 O O . THR A 1 154 ? -31.553 21.504 -43.359 1.00 32.75 143 THR A O 1
ATOM 976 N N . ASN A 1 155 ? -29.355 21.786 -42.983 1.00 28.27 144 ASN A N 1
ATOM 977 C CA . ASN A 1 155 ? -29.238 22.945 -43.852 1.00 30.17 144 ASN A CA 1
ATOM 978 C C . ASN A 1 155 ? -29.013 22.571 -45.320 1.00 30.93 144 ASN A C 1
ATOM 979 O O . ASN A 1 155 ? -28.515 23.391 -46.100 1.00 35.79 144 ASN A O 1
ATOM 984 N N . GLY A 1 156 ? -29.375 21.362 -45.722 1.00 29.92 145 GLY A N 1
ATOM 985 C CA . GLY A 1 156 ? -29.407 20.991 -47.121 1.00 33.87 145 GLY A CA 1
ATOM 986 C C . GLY A 1 156 ? -28.426 19.913 -47.527 1.00 34.17 145 GLY A C 1
ATOM 987 O O . GLY A 1 156 ? -28.648 19.256 -48.553 1.00 33.30 145 GLY A O 1
ATOM 988 N N . ALA A 1 157 ? -27.352 19.693 -46.776 1.00 31.30 146 ALA A N 1
ATOM 989 C CA . ALA A 1 157 ? -26.350 18.748 -47.244 1.00 28.18 146 ALA A CA 1
ATOM 990 C C . ALA A 1 157 ? -26.902 17.333 -47.203 1.00 31.98 146 ALA A C 1
ATOM 991 O O . ALA A 1 157 ? -27.788 17.004 -46.410 1.00 33.34 146 ALA A O 1
ATOM 993 N N . HIS A 1 158 ? -26.383 16.501 -48.089 1.00 32.01 147 HIS A N 1
ATOM 994 C CA . HIS A 1 158 ? -26.816 15.124 -48.164 1.00 26.58 147 HIS A CA 1
ATOM 995 C C . HIS A 1 158 ? -26.038 14.224 -47.220 1.00 36.36 147 HIS A C 1
ATOM 996 O O . HIS A 1 158 ? -26.552 13.170 -46.820 1.00 34.04 147 HIS A O 1
ATOM 1003 N N . SER A 1 159 ? -24.820 14.613 -46.849 1.00 35.10 148 SER A N 1
ATOM 1004 C CA . SER A 1 159 ? -24.021 13.806 -45.939 1.00 32.96 148 SER A CA 1
ATOM 1005 C C . SER A 1 159 ? -23.022 14.700 -45.228 1.00 36.42 148 SER A C 1
ATOM 1006 O O . SER A 1 159 ? -22.693 15.799 -45.690 1.00 37.52 148 SER A O 1
ATOM 1009 N N . ALA A 1 160 ? -22.535 14.207 -44.096 1.00 38.37 149 ALA A N 1
ATOM 1010 C CA . ALA A 1 160 ? -21.486 14.895 -43.362 1.00 38.72 149 ALA A CA 1
ATOM 1011 C C . ALA A 1 160 ? -20.653 13.853 -42.631 1.00 33.65 149 ALA A C 1
ATOM 1012 O O . ALA A 1 160 ? -21.032 12.683 -42.531 1.00 32.42 149 ALA A O 1
ATOM 1014 N N . PHE A 1 161 ? -19.515 14.292 -42.108 1.00 30.52 150 PHE A N 1
ATOM 1015 C CA . PHE A 1 161 ? -18.630 13.427 -41.340 1.00 29.55 150 PHE A CA 1
ATOM 1016 C C . PHE A 1 161 ? -18.291 14.123 -40.023 1.00 30.96 150 PHE A C 1
ATOM 1017 O O . PHE A 1 161 ? -17.548 15.114 -40.010 1.00 30.61 150 PHE A O 1
ATOM 1025 N N . ALA A 1 162 ? -18.834 13.601 -38.918 1.00 23.52 151 ALA A N 1
ATOM 1026 C CA . ALA A 1 162 ? -18.474 14.055 -37.573 1.00 29.06 151 ALA A CA 1
ATOM 1027 C C . ALA A 1 162 ? -17.290 13.229 -37.078 1.00 27.08 151 ALA A C 1
ATOM 1028 O O . ALA A 1 162 ? -17.447 12.083 -36.652 1.00 27.76 151 ALA A O 1
ATOM 1030 N N . LEU A 1 163 ? -16.095 13.812 -37.139 1.00 25.74 152 LEU A N 1
ATOM 1031 C CA . LEU A 1 163 ? -14.879 13.157 -36.645 1.00 28.69 152 LEU A CA 1
ATOM 1032 C C . LEU A 1 163 ? -14.760 13.351 -35.128 1.00 25.38 152 LEU A C 1
ATOM 1033 O O . LEU A 1 163 ? -14.037 14.215 -34.624 1.00 27.41 152 LEU A O 1
ATOM 1038 N N . CYS A 1 164 ? -15.472 12.500 -34.389 1.00 26.45 153 CYS A N 1
ATOM 1039 C CA . CYS A 1 164 ? -15.610 12.610 -32.940 1.00 21.31 153 CYS A CA 1
ATOM 1040 C C . CYS A 1 164 ? -14.545 11.797 -32.222 1.00 23.76 153 CYS A C 1
ATOM 1041 O O . CYS A 1 164 ? -14.331 10.622 -32.540 1.00 30.64 153 CYS A O 1
ATOM 1044 N N . ARG A 1 165 ? -13.908 12.417 -31.230 1.00 22.84 154 ARG A N 1
ATOM 1045 C CA . ARG A 1 165 ? -13.067 11.774 -30.229 1.00 28.52 154 ARG A CA 1
ATOM 1046 C C . ARG A 1 165 ? -13.345 12.557 -28.942 1.00 36.05 154 ARG A C 1
ATOM 1047 O O . ARG A 1 165 ? -13.240 13.804 -28.936 1.00 36.21 154 ARG A O 1
ATOM 1055 N N . PRO A 1 166 ? -13.738 11.894 -27.849 1.00 31.43 155 PRO A N 1
ATOM 1056 C CA . PRO A 1 166 ? -13.955 10.445 -27.677 1.00 33.76 155 PRO A CA 1
ATOM 1057 C C . PRO A 1 166 ? -15.160 9.881 -28.442 1.00 29.51 155 PRO A C 1
ATOM 1058 O O . PRO A 1 166 ? -16.080 10.604 -28.825 1.00 24.41 155 PRO A O 1
ATOM 1062 N N . PRO A 1 167 ? -15.169 8.572 -28.701 1.00 34.98 156 PRO A N 1
ATOM 1063 C CA . PRO A 1 167 ? -16.363 7.947 -29.292 1.00 33.58 156 PRO A CA 1
ATOM 1064 C C . PRO A 1 167 ? -17.512 7.968 -28.289 1.00 32.28 156 PRO A C 1
ATOM 1065 O O . PRO A 1 167 ? -17.347 8.351 -27.127 1.00 27.51 156 PRO A O 1
ATOM 1069 N N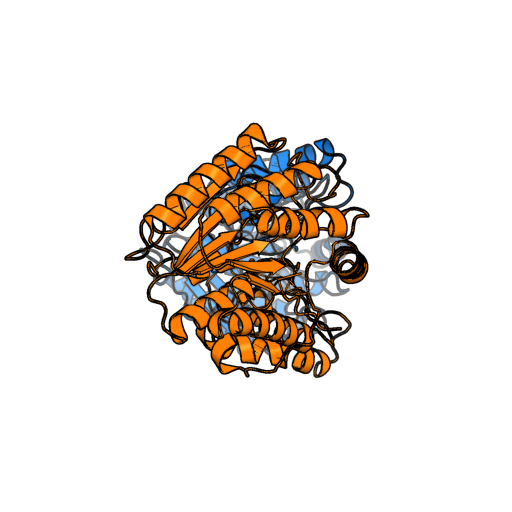 . GLY A 1 168 ? -18.693 7.542 -28.748 1.00 31.39 157 GLY A N 1
ATOM 1070 C CA . GLY A 1 168 ? -19.886 7.669 -27.931 1.00 24.68 157 GLY A CA 1
ATOM 1071 C C . GLY A 1 168 ? -20.806 6.472 -27.804 1.00 25.14 157 GLY A C 1
ATOM 1072 O O . GLY A 1 168 ? -21.581 6.423 -26.853 1.00 26.55 157 GLY A O 1
ATOM 1073 N N . HIS A 1 169 ? -20.723 5.486 -28.704 1.00 26.93 158 HIS A N 1
ATOM 1074 C CA . HIS A 1 169 ? -21.781 4.480 -28.822 1.00 28.72 158 HIS A CA 1
ATOM 1075 C C . HIS A 1 169 ? -21.858 3.492 -27.652 1.00 30.14 158 HIS A C 1
ATOM 1076 O O . HIS A 1 169 ? -22.860 2.767 -27.563 1.00 26.99 158 HIS A O 1
ATOM 1083 N N . HIS A 1 170 ? -20.864 3.448 -26.749 1.00 22.65 159 HIS A N 1
ATOM 1084 C CA . HIS A 1 170 ? -21.001 2.656 -25.526 1.00 22.21 159 HIS A CA 1
ATOM 1085 C C . HIS A 1 170 ? -21.650 3.424 -24.382 1.00 23.39 159 HIS A C 1
ATOM 1086 O O . HIS A 1 170 ? -21.925 2.828 -23.334 1.00 26.10 159 HIS A O 1
ATOM 1093 N N . ALA A 1 171 ? -21.894 4.718 -24.543 1.00 24.01 160 ALA A N 1
ATOM 1094 C CA . ALA A 1 171 ? -22.506 5.521 -23.490 1.00 30.29 160 ALA A CA 1
ATOM 1095 C C . ALA A 1 171 ? -24.028 5.450 -23.588 1.00 28.42 160 ALA A C 1
ATOM 1096 O O . ALA A 1 171 ? -24.591 5.629 -24.672 1.00 24.35 160 ALA A O 1
ATOM 1098 N N . ALA A 1 172 ? -24.685 5.164 -22.461 1.00 25.88 161 ALA A N 1
ATOM 1099 C CA . ALA A 1 172 ? -26.140 5.165 -22.403 1.00 28.25 161 ALA A CA 1
ATOM 1100 C C . ALA A 1 172 ? -26.582 6.527 -21.889 1.00 28.24 161 ALA A C 1
ATOM 1101 O O . ALA A 1 172 ? -25.790 7.468 -21.837 1.00 26.86 161 ALA A O 1
ATOM 1103 N N . SER A 1 173 ? -27.859 6.648 -21.510 1.00 37.57 162 SER A N 1
ATOM 1104 C CA . SER A 1 173 ? -28.389 7.936 -21.068 1.00 31.99 162 SER A CA 1
ATOM 1105 C C . SER A 1 173 ? -27.699 8.430 -19.796 1.00 35.08 162 SER A C 1
ATOM 1106 O O . SER A 1 173 ? -27.449 9.633 -19.650 1.00 36.02 162 SER A O 1
ATOM 1109 N N . ASP A 1 174 ? -27.380 7.530 -18.863 1.00 27.82 163 ASP A N 1
ATOM 1110 C CA . ASP A 1 174 ? -26.615 7.932 -17.687 1.00 27.43 163 ASP A CA 1
ATOM 1111 C C . ASP A 1 174 ? -25.658 6.832 -17.256 1.00 30.05 163 ASP A C 1
ATOM 1112 O O . ASP A 1 174 ? -25.485 6.568 -16.063 1.00 32.45 163 ASP A O 1
ATOM 1117 N N . VAL A 1 175 ? -25.026 6.172 -18.224 1.00 26.86 164 VAL A N 1
ATOM 1118 C CA . VAL A 1 175 ? -23.957 5.212 -17.979 1.00 24.18 164 VAL A CA 1
ATOM 1119 C C . VAL A 1 175 ? -22.836 5.484 -18.969 1.00 26.28 164 VAL A C 1
ATOM 1120 O O . VAL A 1 175 ? -23.071 5.528 -20.179 1.00 30.55 164 VAL A O 1
ATOM 1124 N N . MET A 1 176 ? -21.623 5.655 -18.468 1.00 28.87 165 MET A N 1
ATOM 1125 C CA . MET A 1 176 ? -20.454 5.798 -19.327 1.00 30.96 165 MET A CA 1
ATOM 1126 C C . MET A 1 176 ? -19.626 4.518 -19.334 1.00 31.45 165 MET A C 1
ATOM 1127 O O . MET A 1 176 ? -19.680 3.703 -18.411 1.00 31.84 165 MET A O 1
ATOM 1132 N N . GLY A 1 177 ? -18.821 4.368 -20.372 1.00 28.71 166 GLY A N 1
ATOM 1133 C CA . GLY A 1 177 ? -17.962 3.207 -20.448 1.00 29.74 166 GLY A CA 1
ATOM 1134 C C . GLY A 1 177 ? -17.332 3.026 -21.812 1.00 32.75 166 GLY A C 1
ATOM 1135 O O . GLY A 1 177 ? -17.797 3.615 -22.798 1.00 25.48 166 GLY A O 1
ATOM 1136 N N . GLY A 1 178 ? -16.270 2.214 -21.873 1.00 33.25 167 GLY A N 1
ATOM 1137 C CA . GLY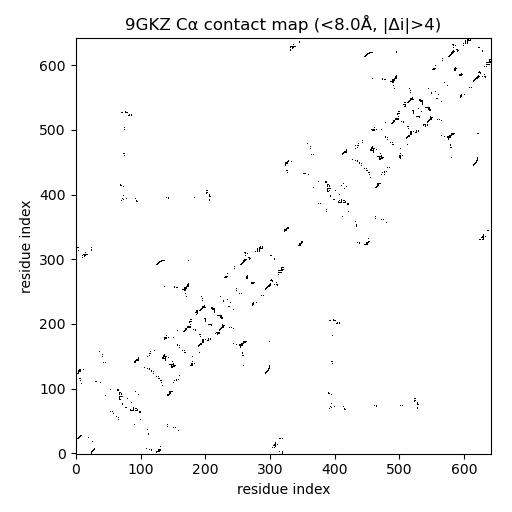 A 1 178 ? -15.566 1.930 -23.111 1.00 30.22 167 GLY A CA 1
ATOM 1138 C C . GLY A 1 178 ? -15.102 3.159 -23.870 1.00 37.20 167 GLY A C 1
ATOM 1139 O O . GLY A 1 178 ? -15.355 3.270 -25.074 1.00 34.05 167 GLY A O 1
ATOM 1140 N N . TYR A 1 179 ? -14.425 4.081 -23.173 1.00 32.20 168 TYR A N 1
ATOM 1141 C CA . TYR A 1 179 ? -14.000 5.375 -23.703 1.00 34.76 168 TYR A CA 1
ATOM 1142 C C . TYR A 1 179 ? -15.166 6.194 -24.290 1.00 32.12 168 TYR A C 1
ATOM 1143 O O . TYR A 1 179 ? -14.960 7.093 -25.115 1.00 29.55 168 TYR A O 1
ATOM 1152 N N . CYS A 1 180 ? -16.393 5.947 -23.846 1.00 33.73 169 CYS A N 1
ATOM 1153 C CA . CYS A 1 180 ? -17.551 6.713 -24.290 1.00 32.47 169 CYS A CA 1
ATOM 1154 C C . CYS A 1 180 ? -18.165 7.443 -23.104 1.00 31.17 169 CYS A C 1
ATOM 1155 O O . CYS A 1 180 ? -18.513 6.818 -22.095 1.00 30.88 169 CYS A O 1
ATOM 1158 N N . TYR A 1 181 ? -18.292 8.762 -23.227 1.00 28.44 170 TYR A N 1
ATOM 1159 C CA . TYR A 1 181 ? -18.859 9.603 -22.179 1.00 26.49 170 TYR A CA 1
ATOM 1160 C C . TYR A 1 181 ? -20.213 10.182 -22.546 1.00 25.57 170 TYR A C 1
ATOM 1161 O O . TYR A 1 181 ? -21.130 10.150 -21.728 1.00 26.75 170 TYR A O 1
ATOM 1170 N N . LEU A 1 182 ? -20.363 10.686 -23.770 1.00 31.95 171 LEU A N 1
ATOM 1171 C CA . LEU A 1 182 ? -21.642 11.127 -24.317 1.00 28.64 171 LEU A CA 1
ATOM 1172 C C . LEU A 1 182 ? -21.879 10.421 -25.641 1.00 23.05 171 LEU A C 1
ATOM 1173 O O . LEU A 1 182 ? -20.942 10.182 -26.404 1.00 20.49 171 LEU A O 1
ATOM 1178 N N . ASN A 1 183 ? -23.134 10.086 -25.917 1.00 25.52 172 ASN A N 1
ATOM 1179 C CA . ASN A 1 183 ? -23.452 9.335 -27.130 1.00 24.89 172 ASN A CA 1
ATOM 1180 C C . ASN A 1 183 ? -23.693 10.290 -28.295 1.00 30.33 172 ASN A C 1
ATOM 1181 O O . ASN A 1 183 ? -24.831 10.656 -28.606 1.00 33.34 172 ASN A O 1
ATOM 1186 N N . ASN A 1 184 ? -22.597 10.649 -28.978 1.00 30.06 173 ASN A N 1
ATOM 1187 C CA . ASN A 1 184 ? -22.638 11.573 -30.113 1.00 29.63 173 ASN A CA 1
ATOM 1188 C C . ASN A 1 184 ? -23.667 11.159 -31.172 1.00 28.15 173 ASN A C 1
ATOM 1189 O O . ASN A 1 184 ? -24.516 11.966 -31.573 1.00 27.99 173 ASN A O 1
ATOM 1194 N N . ALA A 1 185 ? -23.592 9.909 -31.647 1.00 23.37 174 ALA A N 1
ATOM 1195 C CA . ALA A 1 185 ? -24.546 9.418 -32.647 1.00 27.22 174 ALA A CA 1
ATOM 1196 C C . ALA A 1 185 ? -25.994 9.511 -32.158 1.00 31.37 174 ALA A C 1
ATOM 1197 O O . ALA A 1 185 ? -26.909 9.813 -32.942 1.00 28.44 174 ALA A O 1
ATOM 1199 N N . ALA A 1 186 ? -26.235 9.231 -30.874 1.00 26.71 175 ALA A N 1
ATOM 1200 C CA . ALA A 1 186 ? -27.605 9.303 -30.390 1.00 24.56 175 ALA A CA 1
ATOM 1201 C C . ALA A 1 186 ? -28.044 10.751 -30.248 1.00 33.74 175 ALA A C 1
ATOM 1202 O O . ALA A 1 186 ? -29.224 11.074 -30.460 1.00 28.74 175 ALA A O 1
ATOM 1204 N N . ILE A 1 187 ? -27.098 11.636 -29.903 1.00 31.10 176 ILE A N 1
ATOM 1205 C CA . ILE A 1 187 ? -27.410 13.051 -29.768 1.00 27.44 176 ILE A CA 1
ATOM 1206 C C . ILE A 1 187 ? -27.726 13.651 -31.140 1.00 28.52 176 ILE A C 1
ATOM 1207 O O . ILE A 1 187 ? -28.676 14.430 -31.294 1.00 29.61 176 ILE A O 1
ATOM 1212 N N . ALA A 1 188 ? -26.966 13.266 -32.163 1.00 30.51 177 ALA A N 1
ATOM 1213 C CA . ALA A 1 188 ? -27.251 13.725 -33.515 1.00 26.35 177 ALA A CA 1
ATOM 1214 C C . ALA A 1 188 ? -28.578 13.164 -34.022 1.00 26.45 177 ALA A C 1
ATOM 1215 O O . ALA A 1 188 ? -29.345 13.874 -34.677 1.00 26.41 177 ALA A O 1
ATOM 1217 N N . ALA A 1 189 ? -28.868 11.891 -33.731 1.00 27.91 178 ALA A N 1
ATOM 1218 C CA . ALA A 1 189 ? -30.142 11.308 -34.142 1.00 25.75 178 ALA A CA 1
ATOM 1219 C C . ALA A 1 189 ? -31.304 12.018 -33.468 1.00 29.54 178 ALA A C 1
ATOM 1220 O O . ALA A 1 189 ? -32.290 12.384 -34.121 1.00 32.55 178 ALA A O 1
ATOM 1222 N N . GLN A 1 190 ? -31.204 12.225 -32.153 1.00 29.01 179 GLN A N 1
ATOM 1223 C CA . GLN A 1 190 ? -32.264 12.943 -31.456 1.00 33.51 179 GLN A CA 1
ATOM 1224 C C . GLN A 1 190 ? -32.456 14.345 -32.027 1.00 29.92 179 GLN A C 1
ATOM 1225 O O . GLN A 1 190 ? -33.586 14.846 -32.078 1.00 29.42 179 GLN A O 1
ATOM 1231 N N . ALA A 1 191 ? -31.364 14.995 -32.453 1.00 28.21 180 ALA A N 1
ATOM 1232 C CA . ALA A 1 191 ? -31.483 16.305 -33.085 1.00 31.23 180 ALA A CA 1
ATOM 1233 C C . ALA A 1 191 ? -32.364 16.235 -34.326 1.00 30.42 180 ALA A C 1
ATOM 1234 O O . ALA A 1 191 ? -33.265 17.061 -34.494 1.00 28.75 180 ALA A O 1
ATOM 1236 N N . PHE A 1 192 ? -32.173 15.208 -35.163 1.00 32.82 181 PHE A N 1
ATOM 1237 C CA . PHE A 1 192 ? -32.977 15.053 -36.381 1.00 35.15 181 PHE A CA 1
ATOM 1238 C C . PHE A 1 192 ? -34.473 14.908 -36.077 1.00 31.90 181 PHE A C 1
ATOM 1239 O O . PHE A 1 192 ? -35.312 15.424 -36.823 1.00 32.60 181 PHE A O 1
ATOM 1247 N N . ILE A 1 193 ? -34.823 14.200 -34.994 1.00 30.48 182 ILE A N 1
ATOM 1248 C CA . ILE A 1 193 ? -36.224 14.030 -34.600 1.00 31.57 182 ILE A CA 1
ATOM 1249 C C . ILE A 1 193 ? -36.807 15.344 -34.069 1.00 35.73 182 ILE A C 1
ATOM 1250 O O . ILE A 1 193 ? -37.945 15.722 -34.394 1.00 31.13 182 ILE A O 1
ATOM 1255 N N . ASP A 1 194 ? -36.041 16.052 -33.230 1.00 36.76 183 ASP A N 1
ATOM 1256 C CA . ASP A 1 194 ? -36.483 17.331 -32.683 1.00 34.14 183 ASP A CA 1
ATOM 1257 C C . ASP A 1 194 ? -36.632 18.387 -33.761 1.00 29.74 183 ASP A C 1
ATOM 1258 O O . ASP A 1 194 ? -37.358 19.363 -33.561 1.00 31.46 183 ASP A O 1
ATOM 1263 N N . GLN A 1 195 ? -35.981 18.197 -34.901 1.00 31.23 184 GLN A N 1
ATOM 1264 C CA . GLN A 1 195 ? -36.041 19.109 -36.030 1.00 32.54 184 GLN A CA 1
ATOM 1265 C C . GLN A 1 195 ? -37.109 18.717 -37.063 1.00 32.06 184 GLN A C 1
ATOM 1266 O O . GLN A 1 195 ? -37.138 19.290 -38.155 1.00 33.89 184 GLN A O 1
ATOM 1272 N N . GLY A 1 196 ? -37.984 17.762 -36.751 1.00 28.04 185 GLY A N 1
ATOM 1273 C CA . GLY A 1 196 ? -39.138 17.505 -37.586 1.00 33.45 185 GLY A CA 1
ATOM 1274 C C . GLY A 1 196 ? -39.135 16.203 -38.359 1.00 31.56 185 GLY A C 1
ATOM 1275 O O . GLY A 1 196 ? -40.082 15.947 -39.111 1.00 27.81 185 GLY A O 1
ATOM 1276 N N . HIS A 1 197 ? -38.116 15.374 -38.217 1.00 32.60 186 HIS A N 1
ATOM 1277 C CA . HIS A 1 197 ? -38.121 14.100 -38.915 1.00 35.50 186 HIS A CA 1
ATOM 1278 C C . HIS A 1 197 ? -38.963 13.089 -38.136 1.00 34.70 186 HIS A C 1
ATOM 1279 O O . HIS A 1 197 ? -38.775 12.904 -36.930 1.00 34.43 186 HIS A O 1
ATOM 1286 N N . LYS A 1 198 ? -39.911 12.455 -38.830 1.00 36.27 187 LYS A N 1
ATOM 1287 C CA . LYS A 1 198 ? -40.747 11.435 -38.208 1.00 34.52 187 LYS A CA 1
ATOM 1288 C C . LYS A 1 198 ? -39.911 10.253 -37.733 1.00 35.25 187 LYS A C 1
ATOM 1289 O O . LYS A 1 198 ? -40.016 9.843 -36.574 1.00 44.46 187 LYS A O 1
ATOM 1295 N N . ARG A 1 199 ? -39.062 9.698 -38.608 1.00 37.22 188 ARG A N 1
ATOM 1296 C CA . ARG A 1 199 ? -38.270 8.504 -38.304 1.00 35.43 188 ARG A CA 1
ATOM 1297 C C . ARG A 1 199 ? -36.827 8.687 -38.761 1.00 33.76 188 ARG A C 1
ATOM 1298 O O . ARG A 1 199 ? -36.572 9.335 -39.779 1.00 32.37 188 ARG A O 1
ATOM 1306 N N . VAL A 1 200 ? -35.883 8.124 -37.997 1.00 30.17 189 VAL A N 1
ATOM 1307 C CA . VAL A 1 200 ? -34.479 8.025 -38.397 1.00 32.87 189 VAL A CA 1
ATOM 1308 C C . VAL A 1 200 ? -33.947 6.682 -37.918 1.00 31.42 189 VAL A C 1
ATOM 1309 O O . VAL A 1 200 ? -34.601 5.961 -37.161 1.00 31.04 189 VAL A O 1
ATOM 1313 N N . ALA A 1 201 ? -32.731 6.366 -38.354 1.00 28.29 190 ALA A N 1
ATOM 1314 C CA . ALA A 1 201 ? -32.149 5.049 -38.139 1.00 26.29 190 ALA A CA 1
ATOM 1315 C C . ALA A 1 201 ? -30.653 5.154 -37.884 1.00 34.46 190 ALA A C 1
ATOM 1316 O O . ALA A 1 201 ? -29.938 5.877 -38.592 1.00 31.01 190 ALA A O 1
ATOM 1318 N N . ILE A 1 202 ? -30.179 4.409 -36.884 1.00 29.46 191 ILE A N 1
ATOM 1319 C CA . ILE A 1 202 ? -28.756 4.311 -36.602 1.00 29.20 191 ILE A CA 1
ATOM 1320 C C . ILE A 1 202 ? -28.241 2.961 -37.093 1.00 32.28 191 ILE A C 1
ATOM 1321 O O . ILE A 1 202 ? -28.819 1.914 -36.776 1.00 33.28 191 ILE A O 1
ATOM 1326 N N . LEU A 1 203 ? -27.180 2.990 -37.902 1.00 30.64 192 LEU A N 1
ATOM 1327 C CA . LEU A 1 203 ? -26.465 1.795 -38.340 1.00 29.40 192 LEU A CA 1
ATOM 1328 C C . LEU A 1 203 ? -25.061 1.853 -37.750 1.00 27.73 192 LEU A C 1
ATOM 1329 O O . LEU A 1 203 ? -24.305 2.800 -38.007 1.00 30.63 192 LEU A O 1
ATOM 1334 N N . ASP A 1 204 ? -24.727 0.861 -36.962 1.00 23.89 193 ASP A N 1
ATOM 1335 C CA . ASP A 1 204 ? -23.523 0.857 -36.140 1.00 25.19 193 ASP A CA 1
ATOM 1336 C C . ASP A 1 204 ? -22.573 -0.208 -36.676 1.00 28.09 193 ASP A C 1
ATOM 1337 O O . ASP A 1 204 ? -22.712 -1.391 -36.353 1.00 27.36 193 ASP A O 1
ATOM 1342 N N . VAL A 1 205 ? -21.599 0.224 -37.485 1.00 25.76 194 VAL A N 1
ATOM 1343 C CA . VAL A 1 205 ? -20.657 -0.681 -38.133 1.00 22.91 194 VAL A CA 1
ATOM 1344 C C . VAL A 1 205 ? -19.396 -0.894 -37.303 1.00 31.26 194 VAL A C 1
ATOM 1345 O O . VAL A 1 205 ? -18.488 -1.621 -37.741 1.00 30.76 194 VAL A O 1
ATOM 1349 N N . ASP A 1 206 ? -19.313 -0.285 -36.116 1.00 30.83 195 ASP A N 1
ATOM 1350 C CA . ASP A 1 206 ? -18.208 -0.529 -35.197 1.00 30.31 195 ASP A CA 1
ATOM 1351 C C . ASP A 1 206 ? -18.081 -2.023 -34.866 1.00 29.15 195 ASP A C 1
ATOM 1352 O O . ASP A 1 206 ? -19.070 -2.768 -34.825 1.00 25.05 195 ASP A O 1
ATOM 1357 N N . TYR A 1 207 ? -16.849 -2.463 -34.600 1.00 24.22 196 TYR A N 1
ATOM 1358 C CA . TYR A 1 207 ? -16.654 -3.861 -34.220 1.00 26.43 196 TYR A CA 1
ATOM 1359 C C . TYR A 1 207 ? -17.423 -4.227 -32.952 1.00 27.46 196 TYR A C 1
ATOM 1360 O O . TYR A 1 207 ? -17.761 -5.402 -32.757 1.00 27.62 196 TYR A O 1
ATOM 1369 N N . HIS A 1 208 ? -17.739 -3.251 -32.107 1.00 26.45 197 HIS A N 1
ATOM 1370 C CA . HIS A 1 208 ? -18.322 -3.509 -30.801 1.00 26.70 197 HIS A CA 1
ATOM 1371 C C . HIS A 1 208 ? -19.792 -3.124 -30.804 1.00 30.35 197 HIS A C 1
ATOM 1372 O O . HIS A 1 208 ? -20.227 -2.283 -31.596 1.00 33.63 197 HIS A O 1
ATOM 1379 N N . HIS A 1 209 ? -20.557 -3.734 -29.897 1.00 28.25 198 HIS A N 1
ATOM 1380 C CA . HIS A 1 209 ? -21.968 -3.372 -29.780 1.00 31.74 198 HIS A CA 1
ATOM 1381 C C . HIS A 1 209 ? -22.122 -1.918 -29.353 1.00 26.78 198 HIS A C 1
ATOM 1382 O O . HIS A 1 209 ? -21.367 -1.417 -28.514 1.00 27.51 198 HIS A O 1
ATOM 1389 N N . GLY A 1 210 ? -23.107 -1.238 -29.947 1.00 29.64 199 GLY A N 1
ATOM 1390 C CA . GLY A 1 210 ? -23.531 0.064 -29.458 1.00 26.51 199 GLY A CA 1
ATOM 1391 C C . GLY A 1 210 ? -24.514 -0.055 -28.301 1.00 28.27 199 GLY A C 1
ATOM 1392 O O . GLY A 1 210 ? -25.656 0.411 -28.400 1.00 29.76 199 GLY A O 1
ATOM 1393 N N . ASN A 1 211 ? -24.077 -0.674 -27.197 1.00 22.62 200 ASN A N 1
ATOM 1394 C CA . ASN A 1 211 ? -24.971 -0.950 -26.076 1.00 24.73 200 ASN A CA 1
ATOM 1395 C C . ASN A 1 211 ? -25.636 0.316 -25.539 1.00 28.37 200 ASN A C 1
ATOM 1396 O O . ASN A 1 211 ? -26.804 0.283 -25.126 1.00 28.61 200 ASN A O 1
ATOM 1401 N N . GLY A 1 212 ? -24.909 1.435 -25.518 1.00 25.52 201 GLY A N 1
ATOM 1402 C CA . GLY A 1 212 ? -25.516 2.683 -25.087 1.00 28.82 201 GLY A CA 1
ATOM 1403 C C . GLY A 1 212 ? -26.573 3.185 -26.057 1.00 28.62 201 GLY A C 1
ATOM 1404 O O . GLY A 1 212 ? -27.672 3.580 -25.650 1.00 20.38 201 GLY A O 1
ATOM 1405 N N . THR A 1 213 ? -26.250 3.179 -27.356 1.00 29.34 202 THR A N 1
ATOM 1406 C CA . THR A 1 213 ? -27.216 3.615 -28.362 1.00 26.76 202 THR A CA 1
ATOM 1407 C C . THR A 1 213 ? -28.459 2.744 -28.344 1.00 27.05 202 THR A C 1
ATOM 1408 O O . THR A 1 213 ? -29.579 3.260 -28.389 1.00 28.27 202 THR A O 1
ATOM 1412 N N . GLN A 1 214 ? -28.277 1.419 -28.270 1.00 28.77 203 GLN A N 1
ATOM 1413 C CA . GLN A 1 214 ? -29.396 0.493 -28.083 1.00 31.12 203 GLN A CA 1
ATOM 1414 C C . GLN A 1 214 ? -30.235 0.845 -26.844 1.00 30.15 203 GLN A C 1
ATOM 1415 O O . GLN A 1 214 ? -31.464 0.962 -26.915 1.00 22.02 203 GLN A O 1
ATOM 1421 N N . SER A 1 215 ? -29.581 1.003 -25.691 1.00 31.53 204 SER A N 1
ATOM 1422 C CA . SER A 1 215 ? -30.304 1.281 -24.455 1.00 29.23 204 SER A CA 1
ATOM 1423 C C . SER A 1 215 ? -31.089 2.596 -24.532 1.00 35.17 204 SER A C 1
ATOM 1424 O O . SER A 1 215 ? -32.198 2.701 -23.987 1.00 32.90 204 SER A O 1
ATOM 1427 N N . ILE A 1 216 ? -30.538 3.602 -25.222 1.00 33.81 205 ILE A N 1
ATOM 1428 C CA . ILE A 1 216 ? -31.154 4.927 -25.286 1.00 30.57 205 ILE A CA 1
ATOM 1429 C C . ILE A 1 216 ? -32.486 4.889 -26.047 1.00 33.86 205 ILE A C 1
ATOM 1430 O O . ILE A 1 216 ? -33.470 5.528 -25.642 1.00 28.92 205 ILE A O 1
ATOM 1435 N N . PHE A 1 217 ? -32.552 4.128 -27.145 1.00 30.00 206 PHE A N 1
ATOM 1436 C CA . PHE A 1 217 ? -33.749 4.072 -27.977 1.00 30.22 206 PHE A CA 1
ATOM 1437 C C . PHE A 1 217 ? -34.520 2.757 -27.841 1.00 34.58 206 PHE A C 1
ATOM 1438 O O . PHE A 1 217 ? -35.423 2.499 -28.647 1.00 32.02 206 PHE A O 1
ATOM 1446 N N . TYR A 1 218 ? -34.227 1.953 -26.807 1.00 29.08 207 TYR A N 1
ATOM 1447 C CA . TYR A 1 218 ? -34.700 0.576 -26.782 1.00 25.87 207 TYR A CA 1
ATOM 1448 C C . TYR A 1 218 ? -36.215 0.477 -26.787 1.00 36.31 207 TYR A C 1
ATOM 1449 O O . TYR A 1 218 ? -36.765 -0.536 -27.236 1.00 36.08 207 TYR A O 1
ATOM 1458 N N . SER A 1 219 ? -36.907 1.499 -26.288 1.00 40.48 208 SER A N 1
ATOM 1459 C CA . SER A 1 219 ? -38.357 1.457 -26.163 1.00 38.62 208 SER A CA 1
ATOM 1460 C C . SER A 1 219 ? -39.034 2.502 -27.045 1.00 38.42 208 SER A C 1
ATOM 1461 O O . SER A 1 219 ? -40.165 2.926 -26.758 1.00 37.09 208 SER A O 1
ATOM 1464 N N . ARG A 1 220 ? -38.368 2.922 -28.115 1.00 35.17 209 ARG A N 1
ATOM 1465 C CA . ARG A 1 220 ? -38.917 3.903 -29.036 1.00 38.17 209 ARG A CA 1
ATOM 1466 C C . ARG A 1 220 ? -39.026 3.303 -30.428 1.00 35.16 209 ARG A C 1
ATOM 1467 O O . ARG A 1 220 ? -38.266 2.399 -30.794 1.00 34.73 209 ARG A O 1
ATOM 1475 N N . SER A 1 221 ? -39.985 3.803 -31.206 1.00 33.57 210 SER A N 1
ATOM 1476 C CA . SER A 1 221 ? -40.136 3.332 -32.576 1.00 39.22 210 SER A CA 1
ATOM 1477 C C . SER A 1 221 ? -39.836 4.401 -33.620 1.00 32.86 210 SER A C 1
ATOM 1478 O O . SER A 1 221 ? -39.909 4.106 -34.820 1.00 36.67 210 SER A O 1
ATOM 1481 N N . ASP A 1 222 ? -39.467 5.613 -33.208 1.00 27.60 211 ASP A N 1
ATOM 1482 C CA . ASP A 1 222 ? -39.050 6.642 -34.153 1.00 36.18 211 ASP A CA 1
ATOM 1483 C C . ASP A 1 222 ? -37.565 6.581 -34.490 1.00 38.43 211 ASP A C 1
ATOM 1484 O O . ASP A 1 222 ? -37.115 7.323 -35.375 1.00 37.20 211 ASP A O 1
ATOM 1489 N N . VAL A 1 223 ? -36.793 5.741 -33.800 1.00 33.25 212 VAL A N 1
ATOM 1490 C CA . VAL A 1 223 ? -35.380 5.530 -34.104 1.00 34.42 212 VAL A CA 1
ATOM 1491 C C . VAL A 1 223 ? -35.139 4.034 -34.147 1.00 32.45 212 VAL A C 1
ATOM 1492 O O . VAL A 1 223 ? -35.317 3.342 -33.138 1.00 33.20 212 VAL A O 1
ATOM 1496 N N . LEU A 1 224 ? -34.748 3.536 -35.305 1.00 35.15 213 LEU A N 1
ATOM 1497 C CA . LEU A 1 224 ? -34.353 2.142 -35.451 1.00 34.38 213 LEU A CA 1
ATOM 1498 C C . LEU A 1 224 ? -32.852 2.026 -35.212 1.00 33.67 213 LEU A C 1
ATOM 1499 O O . LEU A 1 224 ? -32.078 2.876 -35.664 1.00 35.12 213 LEU A O 1
ATOM 1504 N N . PHE A 1 225 ? -32.447 1.003 -34.456 1.00 33.45 214 PHE A N 1
ATOM 1505 C CA . PHE A 1 225 ? -31.038 0.754 -34.156 1.00 31.81 214 PHE A CA 1
ATOM 1506 C C . PHE A 1 225 ? -30.628 -0.587 -34.746 1.00 33.35 214 PHE A C 1
ATOM 1507 O O . PHE A 1 225 ? -31.170 -1.629 -34.361 1.00 34.18 214 PHE A O 1
ATOM 1515 N N . THR A 1 226 ? -29.675 -0.557 -35.675 1.00 28.60 215 THR A N 1
ATOM 1516 C CA . THR A 1 226 ? -29.045 -1.760 -36.198 1.00 28.84 215 THR A CA 1
ATOM 1517 C C . THR A 1 226 ? -27.567 -1.722 -35.832 1.00 29.07 215 THR A C 1
ATOM 1518 O O . THR A 1 226 ? -26.966 -0.648 -35.713 1.00 29.71 215 THR A O 1
ATOM 1522 N N . SER A 1 227 ? -26.989 -2.902 -35.624 1.00 26.27 216 SER A N 1
ATOM 1523 C CA . SER A 1 227 ? -25.608 -3.008 -35.171 1.00 30.12 216 SER A CA 1
ATOM 1524 C C . SER A 1 227 ? -25.029 -4.322 -35.666 1.00 29.51 216 SER A C 1
ATOM 1525 O O . SER A 1 227 ? -25.698 -5.357 -35.583 1.00 31.76 216 SER A O 1
ATOM 1528 N N . ILE A 1 228 ? -23.811 -4.273 -36.197 1.00 23.32 217 ILE A N 1
ATOM 1529 C CA . ILE A 1 228 ? -23.035 -5.459 -36.523 1.00 21.57 217 ILE A CA 1
ATOM 1530 C C . ILE A 1 228 ? -21.810 -5.420 -35.625 1.00 25.84 217 ILE A C 1
ATOM 1531 O O . ILE A 1 228 ? -21.009 -4.481 -35.697 1.00 31.99 217 ILE A O 1
ATOM 1536 N N . HIS A 1 229 ? -21.664 -6.411 -34.771 1.00 23.10 218 HIS A N 1
ATOM 1537 C CA . HIS A 1 229 ? -20.597 -6.392 -33.779 1.00 29.86 218 HIS A CA 1
ATOM 1538 C C . HIS A 1 229 ? -20.050 -7.803 -33.617 1.00 33.14 218 HIS A C 1
ATOM 1539 O O . HIS A 1 229 ? -20.614 -8.771 -34.141 1.00 31.59 218 HIS A O 1
ATOM 1546 N N . GLY A 1 230 ? -18.962 -7.926 -32.860 1.00 30.47 219 GLY A N 1
ATOM 1547 C CA . GLY A 1 230 ? -18.583 -9.233 -32.355 1.00 31.65 219 GLY A CA 1
ATOM 1548 C C . GLY A 1 230 ? -19.618 -9.709 -31.350 1.00 32.31 219 GLY A C 1
ATOM 1549 O O . GLY A 1 230 ? -20.119 -8.928 -30.537 1.00 28.98 219 GLY A O 1
ATOM 1550 N N . ASP A 1 231 ? -19.972 -11.002 -31.446 1.00 30.62 220 ASP A N 1
ATOM 1551 C CA . ASP A 1 231 ? -20.966 -11.639 -30.585 1.00 28.22 220 ASP A CA 1
ATOM 1552 C C . ASP A 1 231 ? -20.639 -11.375 -29.121 1.00 30.33 220 ASP A C 1
ATOM 1553 O O . ASP A 1 231 ? -19.560 -11.774 -28.658 1.00 35.12 220 ASP A O 1
ATOM 1558 N N . PRO A 1 232 ? -21.531 -10.732 -28.361 1.00 31.73 221 PRO A N 1
ATOM 1559 C CA . PRO A 1 232 ? -21.252 -10.502 -26.930 1.00 31.16 221 PRO A CA 1
ATOM 1560 C C . PRO A 1 232 ? -21.028 -11.781 -26.121 1.00 32.26 221 PRO A C 1
ATOM 1561 O O . PRO A 1 232 ? -20.564 -11.687 -24.972 1.00 33.95 221 PRO A O 1
ATOM 1565 N N . LYS A 1 233 ? -21.326 -12.961 -26.679 1.00 27.48 222 LYS A N 1
ATOM 1566 C CA . LYS A 1 233 ? -20.947 -14.218 -26.030 1.00 36.85 222 LYS A CA 1
ATOM 1567 C C . LYS A 1 233 ? -19.454 -14.264 -25.700 1.00 38.63 222 LYS A C 1
ATOM 1568 O O . LYS A 1 233 ? -19.054 -14.788 -24.649 1.00 33.23 222 LYS A O 1
ATOM 1574 N N . PHE A 1 234 ? -18.613 -13.736 -26.599 1.00 32.36 223 PHE A N 1
ATOM 1575 C CA . PHE A 1 234 ? -17.175 -13.716 -26.400 1.00 27.93 223 PHE A CA 1
ATOM 1576 C C . PHE A 1 234 ? -16.589 -12.314 -26.356 1.00 31.73 223 PHE A C 1
ATOM 1577 O O . PHE A 1 234 ? -15.473 -12.153 -25.859 1.00 31.24 223 PHE A O 1
ATOM 1585 N N . GLU A 1 235 ? -17.321 -11.297 -26.807 1.00 35.14 224 GLU A N 1
ATOM 1586 C CA . GLU A 1 235 ? -16.767 -9.982 -27.096 1.00 33.48 224 GLU A CA 1
ATOM 1587 C C . GLU A 1 235 ? -17.367 -8.910 -26.195 1.00 34.43 224 GLU A C 1
ATOM 1588 O O . GLU A 1 235 ? -18.549 -8.962 -25.847 1.00 35.32 224 GLU A O 1
ATOM 1594 N N . PHE A 1 236 ? -16.533 -7.935 -25.830 1.00 37.76 225 PHE A N 1
ATOM 1595 C CA . PHE A 1 236 ? -17.013 -6.690 -25.238 1.00 32.75 225 PHE A CA 1
ATOM 1596 C C . PHE A 1 236 ? -18.169 -6.126 -26.063 1.00 30.18 225 PHE A C 1
ATOM 1597 O O . PHE A 1 236 ? -18.080 -6.080 -27.297 1.00 31.05 225 PHE A O 1
ATOM 1605 N N . PRO A 1 237 ? -19.254 -5.661 -25.429 1.00 30.45 226 PRO A N 1
ATOM 1606 C CA . PRO A 1 237 ? -19.488 -5.492 -23.984 1.00 32.15 226 PRO A CA 1
ATOM 1607 C C . PRO A 1 237 ? -20.155 -6.665 -23.212 1.00 31.61 226 PRO A C 1
ATOM 1608 O O . PRO A 1 237 ? -20.611 -6.467 -22.084 1.00 27.85 226 PRO A O 1
ATOM 1612 N N . PHE A 1 238 ? -20.244 -7.869 -23.783 1.00 32.38 227 PHE A N 1
ATOM 1613 C CA . PHE A 1 238 ? -20.670 -9.089 -23.087 1.00 32.94 227 PHE A CA 1
ATOM 1614 C C . PHE A 1 238 ? -22.165 -9.130 -22.743 1.00 32.73 227 PHE A C 1
ATOM 1615 O O . PHE A 1 238 ? -22.805 -10.184 -22.864 1.00 36.66 227 PHE A O 1
ATOM 1623 N N . PHE A 1 239 ? -22.741 -8.010 -22.306 1.00 28.15 228 PHE A N 1
ATOM 1624 C CA . PHE A 1 239 ? -24.045 -8.029 -21.652 1.00 31.71 228 PHE A CA 1
ATOM 1625 C C . PHE A 1 239 ? -25.142 -7.339 -22.468 1.00 31.63 228 PHE A C 1
ATOM 1626 O O . PHE A 1 239 ? -26.258 -7.168 -21.974 1.00 28.16 228 PHE A O 1
ATOM 1634 N N . LEU A 1 240 ? -24.852 -6.953 -23.706 1.00 28.25 229 LEU A N 1
ATOM 1635 C CA . LEU A 1 240 ? -25.872 -6.552 -24.656 1.00 28.46 229 LEU A CA 1
ATOM 1636 C C . LEU A 1 240 ? -25.368 -6.870 -26.061 1.00 32.62 229 LEU A C 1
ATOM 1637 O O . LEU A 1 240 ? -24.180 -7.118 -26.279 1.00 28.00 229 LEU A O 1
ATOM 1642 N N . GLY A 1 241 ? -26.290 -6.873 -27.017 1.00 32.99 230 GLY A N 1
ATOM 1643 C CA . GLY A 1 241 ? -25.951 -7.160 -28.392 1.00 30.38 230 GLY A CA 1
ATOM 1644 C C . GLY A 1 241 ? -26.382 -8.520 -28.876 1.00 36.48 230 GLY A C 1
ATOM 1645 O O . GLY A 1 241 ? -26.110 -8.858 -30.042 1.00 35.67 230 GLY A O 1
ATOM 1646 N N . HIS A 1 242 ? -27.038 -9.313 -28.028 1.00 31.62 231 HIS A N 1
ATOM 1647 C CA . HIS A 1 242 ? -27.617 -10.560 -28.492 1.00 29.99 231 HIS A CA 1
ATOM 1648 C C . HIS A 1 242 ? -28.711 -10.277 -29.516 1.00 31.31 231 HIS A C 1
ATOM 1649 O O . HIS A 1 242 ? -29.380 -9.237 -29.483 1.00 26.60 231 HIS A O 1
ATOM 1656 N N . ALA A 1 243 ? -28.886 -11.231 -30.435 1.00 36.85 232 ALA A N 1
ATOM 1657 C CA . ALA A 1 243 ? -29.839 -11.087 -31.530 1.00 30.57 232 ALA A CA 1
ATOM 1658 C C . ALA A 1 243 ? -31.294 -11.089 -31.066 1.00 29.35 232 ALA A C 1
ATOM 1659 O O . ALA A 1 243 ? -32.176 -10.675 -31.829 1.00 26.55 232 ALA A O 1
ATOM 1661 N N . ASP A 1 244 ? -31.564 -11.536 -29.839 1.00 30.17 233 ASP A N 1
ATOM 1662 C CA . ASP A 1 244 ? -32.916 -11.629 -29.309 1.00 32.86 233 ASP A CA 1
ATOM 1663 C C . ASP A 1 244 ? -33.303 -10.405 -28.487 1.00 36.48 233 ASP A C 1
ATOM 1664 O O . ASP A 1 244 ? -34.209 -10.487 -27.643 1.00 37.16 233 ASP A O 1
ATOM 1669 N N . GLU A 1 245 ? -32.634 -9.277 -28.715 1.00 32.87 234 GLU A N 1
ATOM 1670 C CA . GLU A 1 245 ? -33.009 -7.985 -28.144 1.00 34.03 234 GLU A CA 1
ATOM 1671 C C . GLU A 1 245 ? -33.642 -7.153 -29.267 1.00 30.73 234 GLU A C 1
ATOM 1672 O O . GLU A 1 245 ? -32.946 -6.489 -30.035 1.00 30.27 234 GLU A O 1
ATOM 1678 N N . HIS A 1 246 ? -34.978 -7.205 -29.359 1.00 29.15 235 HIS A N 1
ATOM 1679 C CA . HIS A 1 246 ? -35.745 -6.577 -30.434 1.00 31.67 235 HIS A CA 1
ATOM 1680 C C . HIS A 1 246 ? -36.405 -5.265 -30.021 1.00 30.65 235 HIS A C 1
ATOM 1681 O O . HIS A 1 246 ? -37.157 -4.686 -30.811 1.00 27.17 235 HIS A O 1
ATOM 1688 N N . GLY A 1 247 ? -36.194 -4.812 -28.799 1.00 31.17 236 GLY A N 1
ATOM 1689 C CA . GLY A 1 247 ? -36.914 -3.675 -28.265 1.00 35.88 236 GLY A CA 1
ATOM 1690 C C . GLY A 1 247 ? -37.862 -4.085 -27.151 1.00 37.94 236 GLY A C 1
ATOM 1691 O O . GLY A 1 247 ? -38.151 -5.262 -26.930 1.00 41.78 236 GLY A O 1
ATOM 1692 N N . GLU A 1 248 ? -38.327 -3.076 -26.418 1.00 32.41 237 GLU A N 1
ATOM 1693 C CA . GLU A 1 248 ? -39.378 -3.277 -25.437 1.00 41.37 237 GLU A CA 1
ATOM 1694 C C . GLU A 1 248 ? -40.461 -2.241 -25.666 1.00 41.49 237 GLU A C 1
ATOM 1695 O O . GLU A 1 248 ? -40.222 -1.177 -26.245 1.00 37.91 237 GLU A O 1
ATOM 1701 N N . GLY A 1 249 ? -41.663 -2.582 -25.217 1.00 41.00 238 GLY A N 1
ATOM 1702 C CA . GLY A 1 249 ? -42.764 -1.649 -25.319 1.00 31.15 238 GLY A CA 1
ATOM 1703 C C . GLY A 1 249 ? -43.040 -1.338 -26.768 1.00 35.83 238 GLY A C 1
ATOM 1704 O O . GLY A 1 249 ? -43.092 -2.236 -27.616 1.00 32.11 238 GLY A O 1
ATOM 1705 N N . THR A 1 250 ? -43.217 -0.047 -27.063 1.00 39.84 239 THR A N 1
ATOM 1706 C CA . THR A 1 250 ? -43.514 0.376 -28.424 1.00 30.72 239 THR A CA 1
ATOM 1707 C C . THR A 1 250 ? -42.290 0.295 -29.320 1.00 37.53 239 THR A C 1
ATOM 1708 O O . THR A 1 250 ? -42.427 0.386 -30.545 1.00 39.19 239 THR A O 1
ATOM 1712 N N . GLY A 1 251 ? -41.101 0.137 -28.745 1.00 33.43 240 GLY A N 1
ATOM 1713 C CA . GLY A 1 251 ? -39.932 -0.041 -29.564 1.00 34.88 240 GLY A CA 1
ATOM 1714 C C . GLY A 1 251 ? -39.684 -1.460 -29.996 1.00 33.55 240 GLY A C 1
ATOM 1715 O O . GLY A 1 251 ? -38.624 -1.763 -30.550 1.00 32.72 240 GLY A O 1
ATOM 1716 N N . GLU A 1 252 ? -40.631 -2.351 -29.735 1.00 36.32 241 GLU A N 1
ATOM 1717 C CA . GLU A 1 252 ? -40.500 -3.733 -30.167 1.00 40.92 241 GLU A CA 1
ATOM 1718 C C . GLU A 1 252 ? -40.574 -3.817 -31.684 1.00 34.71 241 GLU A C 1
ATOM 1719 O O . GLU A 1 252 ? -41.544 -3.356 -32.295 1.00 41.40 241 GLU A O 1
ATOM 1725 N N . GLY A 1 253 ? -39.551 -4.415 -32.280 1.00 28.94 242 GLY A N 1
ATOM 1726 C CA . GLY A 1 253 ? -39.412 -4.516 -33.713 1.00 33.75 242 GLY A CA 1
ATOM 1727 C C . GLY A 1 253 ? -38.368 -3.595 -34.278 1.00 33.20 242 GLY A C 1
ATOM 1728 O O . GLY A 1 253 ? -37.967 -3.764 -35.439 1.00 33.67 242 GLY A O 1
ATOM 1729 N N . PHE A 1 254 ? -37.907 -2.631 -33.480 1.00 38.86 243 PHE A N 1
ATOM 1730 C CA . PHE A 1 254 ? -37.038 -1.552 -33.933 1.00 36.78 243 PHE A CA 1
ATOM 1731 C C . PHE A 1 254 ? -35.683 -1.563 -33.222 1.00 34.77 243 PHE A C 1
ATOM 1732 O O . PHE A 1 254 ? -35.008 -0.537 -33.151 1.00 34.78 243 PHE A O 1
ATOM 1740 N N . ASN A 1 255 ? -35.267 -2.725 -32.720 1.00 31.27 244 ASN A N 1
ATOM 1741 C CA . ASN A 1 255 ? -33.887 -2.992 -32.346 1.00 33.38 244 ASN A CA 1
ATOM 1742 C C . ASN A 1 255 ? -33.450 -4.262 -33.067 1.00 33.32 244 ASN A C 1
ATOM 1743 O O . ASN A 1 255 ? -34.056 -5.321 -32.864 1.00 31.60 244 ASN A O 1
ATOM 1748 N N . ILE A 1 256 ? -32.408 -4.164 -33.904 1.00 27.79 245 ILE A N 1
ATOM 1749 C CA . ILE A 1 256 ? -31.931 -5.295 -34.716 1.00 30.99 245 ILE A CA 1
ATOM 1750 C C . ILE A 1 256 ? -30.428 -5.464 -34.525 1.00 28.92 245 ILE A C 1
ATOM 1751 O O . ILE A 1 256 ? -29.638 -4.674 -35.060 1.00 31.95 245 ILE A O 1
ATOM 1756 N N . ASN A 1 257 ? -30.032 -6.525 -33.820 1.00 29.79 246 ASN A N 1
ATOM 1757 C CA . ASN A 1 257 ? -28.632 -6.873 -33.588 1.00 26.94 246 ASN A CA 1
ATOM 1758 C C . ASN A 1 257 ? -28.169 -7.955 -34.564 1.00 27.50 246 ASN A C 1
ATOM 1759 O O . ASN A 1 257 ? -28.889 -8.921 -34.826 1.00 21.54 246 ASN A O 1
ATOM 1764 N N . TYR A 1 258 ? -26.961 -7.780 -35.115 1.00 31.99 247 TYR A N 1
ATOM 1765 C CA . TYR A 1 258 ? -26.318 -8.761 -35.993 1.00 25.52 247 TYR A CA 1
ATOM 1766 C C . TYR A 1 258 ? -25.015 -9.218 -35.333 1.00 30.11 247 TYR A C 1
ATOM 1767 O O . TYR A 1 258 ? -23.915 -8.782 -35.720 1.00 28.26 247 TYR A O 1
ATOM 1776 N N . PRO A 1 259 ? -25.092 -10.104 -34.333 1.00 35.79 248 PRO A N 1
ATOM 1777 C CA . PRO A 1 259 ? -23.855 -10.638 -33.749 1.00 29.39 248 PRO A CA 1
ATOM 1778 C C . PRO A 1 259 ? -23.248 -11.649 -34.703 1.00 26.65 248 PRO A C 1
ATOM 1779 O O . PRO A 1 259 ? -23.943 -12.518 -35.228 1.00 34.02 248 PRO A O 1
ATOM 1783 N N . LEU A 1 260 ? -21.961 -11.499 -34.963 1.00 27.68 249 LEU A N 1
ATOM 1784 C CA . LEU A 1 260 ? -21.232 -12.400 -35.835 1.00 29.84 249 LEU A CA 1
ATOM 1785 C C . LEU A 1 260 ? -20.113 -13.082 -35.066 1.00 31.34 249 LEU A C 1
ATOM 1786 O O . LEU A 1 260 ? -19.592 -12.530 -34.088 1.00 35.14 249 LEU A O 1
ATOM 1791 N N . PRO A 1 261 ? -19.733 -14.285 -35.476 1.00 28.88 250 PRO A N 1
ATOM 1792 C CA . PRO A 1 261 ? -18.660 -15.005 -34.784 1.00 32.25 250 PRO A CA 1
ATOM 1793 C C . PRO A 1 261 ? -17.285 -14.450 -35.119 1.00 35.20 250 PRO A C 1
ATOM 1794 O O . PRO A 1 261 ? -17.063 -13.890 -36.198 1.00 33.31 250 PRO A O 1
ATOM 1798 N N . ALA A 1 262 ? -16.354 -14.629 -34.169 1.00 31.23 251 ALA A N 1
ATOM 1799 C CA . ALA A 1 262 ? -14.956 -14.293 -34.416 1.00 32.67 251 ALA A CA 1
ATOM 1800 C C . ALA A 1 262 ? -14.469 -14.963 -35.693 1.00 35.31 251 ALA A C 1
ATOM 1801 O O . ALA A 1 262 ? -14.915 -16.064 -36.047 1.00 33.85 251 ALA A O 1
ATOM 1803 N N . GLY A 1 263 ? -13.554 -14.282 -36.394 1.00 28.59 252 GLY A N 1
ATOM 1804 C CA . GLY A 1 263 ? -13.091 -14.744 -37.689 1.00 26.95 252 GLY A CA 1
ATOM 1805 C C . GLY A 1 263 ? -13.956 -14.333 -38.862 1.00 31.07 252 GLY A C 1
ATOM 1806 O O . GLY A 1 263 ? -13.676 -14.734 -39.996 1.00 30.07 252 GLY A O 1
ATOM 1807 N N . SER A 1 264 ? -14.984 -13.526 -38.631 1.00 33.51 253 SER A N 1
ATOM 1808 C CA . SER A 1 264 ? -15.893 -13.130 -39.691 1.00 28.79 253 SER A CA 1
ATOM 1809 C C . SER A 1 264 ? -15.175 -12.275 -40.732 1.00 32.00 253 SER A C 1
ATOM 1810 O O . SER A 1 264 ? -14.338 -11.425 -40.407 1.00 31.60 253 SER A O 1
ATOM 1813 N N . ALA A 1 265 ? -15.500 -12.513 -41.993 1.00 29.76 254 ALA A N 1
ATOM 1814 C CA . ALA A 1 265 ? -14.983 -11.724 -43.099 1.00 32.15 254 ALA A CA 1
ATOM 1815 C C . ALA A 1 265 ? -16.171 -11.096 -43.852 1.00 33.91 254 ALA A C 1
ATOM 1816 O O . ALA A 1 265 ? -17.322 -11.154 -43.401 1.00 30.45 254 ALA A O 1
ATOM 1818 N N . TRP A 1 266 ? -15.886 -10.491 -45.010 1.00 29.07 255 TRP A N 1
ATOM 1819 C CA . TRP A 1 266 ? -16.878 -9.649 -45.672 1.00 28.29 255 TRP A CA 1
ATOM 1820 C C . TRP A 1 266 ? -18.103 -10.436 -46.162 1.00 33.88 255 TRP A C 1
ATOM 1821 O O . TRP A 1 266 ? -19.204 -9.872 -46.278 1.00 25.81 255 TRP A O 1
ATOM 1832 N N . ASP A 1 267 ? -17.944 -11.723 -46.462 1.00 32.52 256 ASP A N 1
ATOM 1833 C CA . ASP A 1 267 ? -19.080 -12.492 -46.956 1.00 32.95 256 ASP A CA 1
ATOM 1834 C C . ASP A 1 267 ? -20.188 -12.587 -45.906 1.00 41.07 256 ASP A C 1
ATOM 1835 O O . ASP A 1 267 ? -21.380 -12.488 -46.235 1.00 37.49 256 ASP A O 1
ATOM 1840 N N . SER A 1 268 ? -19.818 -12.773 -44.635 1.00 33.07 257 SER A N 1
ATOM 1841 C CA . SER A 1 268 ? -20.820 -12.722 -43.578 1.00 31.85 257 SER A CA 1
ATOM 1842 C C . SER A 1 268 ? -21.152 -11.285 -43.211 1.00 32.26 257 SER A C 1
ATOM 1843 O O . SER A 1 268 ? -22.325 -10.899 -43.194 1.00 32.21 257 SER A O 1
ATOM 1846 N N . TRP A 1 269 ? -20.121 -10.486 -42.923 1.00 29.86 258 TRP A N 1
ATOM 1847 C CA . TRP A 1 269 ? -20.325 -9.117 -42.457 1.00 33.41 258 TRP A CA 1
ATOM 1848 C C . TRP A 1 269 ? -21.186 -8.320 -43.435 1.00 29.07 258 TRP A C 1
ATOM 1849 O O . TRP A 1 269 ? -22.187 -7.708 -43.050 1.00 27.31 258 TRP A O 1
ATOM 1860 N N . GLY A 1 270 ? -20.822 -8.340 -44.713 1.00 27.48 259 GLY A N 1
ATOM 1861 C CA . GLY A 1 270 ? -21.595 -7.628 -45.703 1.00 27.04 259 GLY A CA 1
ATOM 1862 C C . GLY A 1 270 ? -22.963 -8.218 -45.973 1.00 27.01 259 GLY A C 1
ATOM 1863 O O . GLY A 1 270 ? -23.814 -7.525 -46.538 1.00 28.40 259 GLY A O 1
ATOM 1864 N N . ALA A 1 271 ? -23.196 -9.488 -45.615 1.00 25.09 260 ALA A N 1
ATOM 1865 C CA . ALA A 1 271 ? -24.566 -9.984 -45.720 1.00 25.73 260 ALA A CA 1
ATOM 1866 C C . ALA A 1 271 ? -25.416 -9.444 -44.569 1.00 28.66 260 ALA A C 1
ATOM 1867 O O . ALA A 1 271 ? -26.588 -9.104 -44.764 1.00 25.01 260 ALA A O 1
ATOM 1869 N N . ALA A 1 272 ? -24.823 -9.300 -43.378 1.00 27.46 261 ALA A N 1
ATOM 1870 C CA . ALA A 1 272 ? -25.482 -8.547 -42.319 1.00 27.33 261 ALA A CA 1
ATOM 1871 C C . ALA A 1 272 ? -25.729 -7.105 -42.749 1.00 30.16 261 ALA A C 1
ATOM 1872 O O . ALA A 1 272 ? -26.820 -6.565 -42.534 1.00 33.37 261 ALA A O 1
ATOM 1874 N N . LEU A 1 273 ? -24.728 -6.460 -43.357 1.00 27.83 262 LEU A N 1
ATOM 1875 C CA . LEU A 1 273 ? -24.915 -5.073 -43.772 1.00 33.90 262 LEU A CA 1
ATOM 1876 C C . LEU A 1 273 ? -26.084 -4.949 -44.745 1.00 34.49 262 LEU A C 1
ATOM 1877 O O . LEU A 1 273 ? -26.907 -4.031 -44.636 1.00 30.34 262 LEU A O 1
ATOM 1882 N N . ASP A 1 274 ? -26.194 -5.889 -45.679 1.00 32.29 263 ASP A N 1
ATOM 1883 C CA . ASP A 1 274 ? -27.274 -5.836 -46.653 1.00 31.36 263 ASP A CA 1
ATOM 1884 C C . ASP A 1 274 ? -28.627 -5.959 -45.962 1.00 35.99 263 ASP A C 1
ATOM 1885 O O . ASP A 1 274 ? -29.534 -5.145 -46.188 1.00 36.21 263 ASP A O 1
ATOM 1890 N N . ASP A 1 275 ? -28.763 -6.944 -45.068 1.00 34.92 264 ASP A N 1
ATOM 1891 C CA . ASP A 1 275 ? -30.019 -7.106 -44.345 1.00 30.24 264 ASP A CA 1
ATOM 1892 C C . ASP A 1 275 ? -30.351 -5.862 -43.521 1.00 31.71 264 ASP A C 1
ATOM 1893 O O . ASP A 1 275 ? -31.504 -5.407 -43.508 1.00 29.51 264 ASP A O 1
ATOM 1898 N N . ALA A 1 276 ? -29.342 -5.273 -42.868 1.00 28.71 265 ALA A N 1
ATOM 1899 C CA . ALA A 1 276 ? -29.562 -4.094 -42.037 1.00 25.82 265 ALA A CA 1
ATOM 1900 C C . ALA A 1 276 ? -30.053 -2.906 -42.857 1.00 29.82 265 ALA A C 1
ATOM 1901 O O . ALA A 1 276 ? -30.975 -2.196 -42.442 1.00 31.38 265 ALA A O 1
ATOM 1903 N N . CYS A 1 277 ? -29.448 -2.670 -44.025 1.00 31.18 266 CYS A N 1
ATOM 1904 C CA . CYS A 1 277 ? -29.827 -1.518 -44.839 1.00 28.02 266 CYS A CA 1
ATOM 1905 C C . CYS A 1 277 ? -31.232 -1.683 -45.410 1.00 33.46 266 CYS A C 1
ATOM 1906 O O . CYS A 1 277 ? -32.003 -0.712 -45.491 1.00 28.01 266 CYS A O 1
ATOM 1909 N N . LYS A 1 278 ? -31.576 -2.905 -45.822 1.00 27.29 267 LYS A N 1
ATOM 1910 C CA . LYS A 1 278 ? -32.937 -3.159 -46.266 1.00 29.52 267 LYS A CA 1
ATOM 1911 C C . LYS A 1 278 ? -33.939 -2.847 -45.162 1.00 31.01 267 LYS A C 1
ATOM 1912 O O . LYS A 1 278 ? -35.014 -2.301 -45.431 1.00 32.25 267 LYS A O 1
ATOM 1918 N N . ARG A 1 279 ? -33.599 -3.188 -43.915 1.00 31.09 268 ARG A N 1
ATOM 1919 C CA . ARG A 1 279 ? -34.483 -2.910 -42.788 1.00 31.60 268 ARG A CA 1
ATOM 1920 C C . ARG A 1 279 ? -34.659 -1.417 -42.590 1.00 33.82 268 ARG A C 1
ATOM 1921 O O . ARG A 1 279 ? -35.783 -0.927 -42.408 1.00 32.48 268 ARG A O 1
ATOM 1929 N N . ILE A 1 280 ? -33.543 -0.685 -42.588 1.00 32.19 269 ILE A N 1
ATOM 1930 C CA . ILE A 1 280 ? -33.589 0.768 -42.484 1.00 31.29 269 ILE A CA 1
ATOM 1931 C C . ILE A 1 280 ? -34.523 1.350 -43.548 1.00 32.41 269 ILE A C 1
ATOM 1932 O O . ILE A 1 280 ? -35.330 2.242 -43.265 1.00 26.77 269 ILE A O 1
ATOM 1937 N N . ASN A 1 281 ? -34.461 0.816 -44.776 1.00 30.16 270 ASN A N 1
ATOM 1938 C CA . ASN A 1 281 ? -35.248 1.371 -45.872 1.00 26.81 270 ASN A CA 1
ATOM 1939 C C . ASN A 1 281 ? -36.730 1.047 -45.728 1.00 25.57 270 ASN A C 1
ATOM 1940 O O . ASN A 1 281 ? -37.587 1.858 -46.085 1.00 29.34 270 ASN A O 1
ATOM 1945 N N . ALA A 1 282 ? -37.058 -0.129 -45.209 1.00 32.11 271 ALA A N 1
ATOM 1946 C CA . ALA A 1 282 ? -38.462 -0.472 -44.991 1.00 32.49 271 ALA A CA 1
ATOM 1947 C C . ALA A 1 282 ? -39.045 0.243 -43.775 1.00 30.92 271 ALA A C 1
ATOM 1948 O O . ALA A 1 282 ? -40.261 0.424 -43.688 1.00 39.16 271 ALA A O 1
ATOM 1950 N N . PHE A 1 283 ? -38.210 0.625 -42.816 1.00 25.44 272 PHE A N 1
ATOM 1951 C CA . PHE A 1 283 ? -38.635 1.450 -41.697 1.00 29.88 272 PHE A CA 1
ATOM 1952 C C . PHE A 1 283 ? -38.930 2.890 -42.118 1.00 34.95 272 PHE A C 1
ATOM 1953 O O . PHE A 1 283 ? -39.492 3.654 -41.322 1.00 34.54 272 PHE A O 1
ATOM 1961 N N . ASP A 1 284 ? -38.606 3.257 -43.361 1.00 30.71 273 ASP A N 1
ATOM 1962 C CA . ASP A 1 284 ? -38.827 4.602 -43.887 1.00 39.76 273 ASP A CA 1
ATOM 1963 C C . ASP A 1 284 ? -38.065 5.651 -43.102 1.00 41.75 273 ASP A C 1
ATOM 1964 O O . ASP A 1 284 ? -38.560 6.767 -42.906 1.00 43.57 273 ASP A O 1
ATOM 1969 N N . ALA A 1 285 ? -36.885 5.281 -42.614 1.00 34.04 274 ALA A N 1
ATOM 1970 C CA . ALA A 1 285 ? -35.963 6.270 -42.095 1.00 33.58 274 ALA A CA 1
ATOM 1971 C C . ALA A 1 285 ? -35.801 7.387 -43.118 1.00 39.56 274 ALA A C 1
ATOM 1972 O O . ALA A 1 285 ? -35.718 7.133 -44.323 1.00 43.26 274 ALA A O 1
ATOM 1974 N N . GLU A 1 286 ? -35.803 8.630 -42.629 1.00 34.38 275 GLU A N 1
ATOM 1975 C CA . GLU A 1 286 ? -35.604 9.822 -43.441 1.00 32.29 275 GLU A CA 1
ATOM 1976 C C . GLU A 1 286 ? -34.160 10.308 -43.451 1.00 40.78 275 GLU A C 1
ATOM 1977 O O . GLU A 1 286 ? -33.761 11.043 -44.367 1.00 37.00 275 GLU A O 1
ATOM 1983 N N . VAL A 1 287 ? -33.405 9.963 -42.416 1.00 33.31 276 VAL A N 1
ATOM 1984 C CA . VAL A 1 287 ? -31.973 10.166 -42.329 1.00 29.10 276 VAL A CA 1
ATOM 1985 C C . VAL A 1 287 ? -31.441 8.882 -41.713 1.00 37.60 276 VAL A C 1
ATOM 1986 O O . VAL A 1 287 ? -32.144 8.202 -40.958 1.00 35.09 276 VAL A O 1
ATOM 1990 N N . VAL A 1 288 ? -30.200 8.537 -42.044 1.00 34.63 277 VAL A N 1
ATOM 1991 C CA . VAL A 1 288 ? -29.498 7.462 -41.361 1.00 31.99 277 VAL A CA 1
ATOM 1992 C C . VAL A 1 288 ? -28.226 8.050 -40.756 1.00 31.85 277 VAL A C 1
ATOM 1993 O O . VAL A 1 288 ? -27.531 8.848 -41.396 1.00 27.73 277 VAL A O 1
ATOM 1997 N N . ILE A 1 289 ? -27.975 7.701 -39.496 1.00 29.57 278 ILE A N 1
ATOM 1998 C CA . ILE A 1 289 ? -26.822 8.140 -38.728 1.00 24.45 278 ILE A CA 1
ATOM 1999 C C . ILE A 1 289 ? -25.906 6.927 -38.598 1.00 29.14 278 ILE A C 1
ATOM 2000 O O . ILE A 1 289 ? -26.266 5.920 -37.975 1.00 32.61 278 ILE A O 1
ATOM 2005 N N . VAL A 1 290 ? -24.740 6.990 -39.224 1.00 28.02 279 VAL A N 1
ATOM 2006 C CA . VAL A 1 290 ? -23.823 5.862 -39.274 1.00 29.60 279 VAL A CA 1
ATOM 2007 C C . VAL A 1 290 ? -22.811 6.036 -38.154 1.00 29.51 279 VAL A C 1
ATOM 2008 O O . VAL A 1 290 ? -22.076 7.034 -38.125 1.00 26.99 279 VAL A O 1
ATOM 2012 N N . SER A 1 291 ? -22.798 5.078 -37.218 1.00 32.10 280 SER A N 1
ATOM 2013 C CA . SER A 1 291 ? -21.783 4.973 -36.161 1.00 30.01 280 SER A CA 1
ATOM 2014 C C . SER A 1 291 ? -20.562 4.263 -36.734 1.00 26.85 280 SER A C 1
ATOM 2015 O O . SER A 1 291 ? -20.453 3.043 -36.680 1.00 25.92 280 SER A O 1
ATOM 2018 N N . LEU A 1 292 ? -19.626 5.047 -37.274 1.00 29.24 281 LEU A N 1
ATOM 2019 C CA . LEU A 1 292 ? -18.533 4.548 -38.113 1.00 26.82 281 LEU A CA 1
ATOM 2020 C C . LEU A 1 292 ? -17.303 4.258 -37.259 1.00 27.91 281 LEU A C 1
ATOM 2021 O O . LEU A 1 292 ? -16.462 5.126 -37.020 1.00 29.76 281 LEU A O 1
ATOM 2026 N N . GLY A 1 293 ? -17.197 3.017 -36.796 1.00 28.47 282 GLY A N 1
ATOM 2027 C CA . GLY A 1 293 ? -15.952 2.486 -36.258 1.00 30.82 282 GLY A CA 1
ATOM 2028 C C . GLY A 1 293 ? -15.297 1.578 -37.282 1.00 30.71 282 GLY A C 1
ATOM 2029 O O . GLY A 1 293 ? -15.979 0.835 -37.987 1.00 32.83 282 GLY A O 1
ATOM 2030 N N . VAL A 1 294 ? -13.965 1.656 -37.385 1.00 31.45 283 VAL A N 1
ATOM 2031 C CA . VAL A 1 294 ? -13.264 0.813 -38.355 1.00 35.67 283 VAL A CA 1
ATOM 2032 C C . VAL A 1 294 ? -12.304 -0.120 -37.636 1.00 34.10 283 VAL A C 1
ATOM 2033 O O . VAL A 1 294 ? -11.269 -0.510 -38.193 1.00 30.75 283 VAL A O 1
ATOM 2037 N N . ASP A 1 295 ? -12.655 -0.491 -36.394 1.00 33.55 284 ASP A N 1
ATOM 2038 C CA . ASP A 1 295 ? -11.928 -1.505 -35.641 1.00 31.38 284 ASP A CA 1
ATOM 2039 C C . ASP A 1 295 ? -12.365 -2.930 -36.001 1.00 30.19 284 ASP A C 1
ATOM 2040 O O . ASP A 1 295 ? -12.038 -3.865 -35.268 1.00 31.54 284 ASP A O 1
ATOM 2045 N N . THR A 1 296 ? -13.100 -3.097 -37.103 1.00 28.66 285 THR A N 1
ATOM 2046 C CA . THR A 1 296 ? -13.321 -4.394 -37.727 1.00 27.80 285 THR A CA 1
ATOM 2047 C C . THR A 1 296 ? -12.126 -4.859 -38.557 1.00 32.23 285 THR A C 1
ATOM 2048 O O . THR A 1 296 ? -12.107 -6.026 -38.966 1.00 36.68 285 THR A O 1
ATOM 2052 N N . TYR A 1 297 ? -11.159 -3.969 -38.828 1.00 32.12 286 TYR A N 1
ATOM 2053 C CA . TYR A 1 297 ? -10.003 -4.244 -39.688 1.00 28.15 286 TYR A CA 1
ATOM 2054 C C . TYR A 1 297 ? -9.205 -5.438 -39.189 1.00 32.76 286 TYR A C 1
ATOM 2055 O O . TYR A 1 297 ? -9.011 -5.599 -37.984 1.00 34.84 286 TYR A O 1
ATOM 2064 N N . LYS A 1 298 ? -8.713 -6.267 -40.120 1.00 36.03 287 LYS A N 1
ATOM 2065 C CA . LYS A 1 298 ? -7.978 -7.460 -39.698 1.00 36.40 287 LYS A CA 1
ATOM 2066 C C . LYS A 1 298 ? -6.696 -7.102 -38.954 1.00 37.81 287 LYS A C 1
ATOM 2067 O O . LYS A 1 298 ? -6.265 -7.853 -38.068 1.00 37.28 287 LYS A O 1
ATOM 2073 N N . GLU A 1 299 ? -6.084 -5.961 -39.271 1.00 32.10 288 GLU A N 1
ATOM 2074 C CA . GLU A 1 299 ? -4.877 -5.557 -38.570 1.00 29.76 288 GLU A CA 1
ATOM 2075 C C . GLU A 1 299 ? -5.146 -4.737 -37.318 1.00 35.23 288 GLU A C 1
ATOM 2076 O O . GLU A 1 299 ? -4.190 -4.315 -36.667 1.00 40.47 288 GLU A O 1
ATOM 2082 N N . ASP A 1 300 ? -6.400 -4.477 -36.969 1.00 36.69 289 ASP A N 1
ATOM 2083 C CA . ASP A 1 300 ? -6.680 -3.776 -35.724 1.00 31.96 289 ASP A CA 1
ATOM 2084 C C . ASP A 1 300 ? -6.416 -4.724 -34.561 1.00 36.93 289 ASP A C 1
ATOM 2085 O O . ASP A 1 300 ? -6.821 -5.891 -34.625 1.00 38.75 289 ASP A O 1
ATOM 2090 N N . PRO A 1 301 ? -5.724 -4.285 -33.501 1.00 41.13 290 PRO A N 1
ATOM 2091 C CA . PRO A 1 301 ? -5.383 -5.230 -32.424 1.00 40.14 290 PRO A CA 1
ATOM 2092 C C . PRO A 1 301 ? -6.594 -5.712 -31.641 1.00 46.54 290 PRO A C 1
ATOM 2093 O O . PRO A 1 301 ? -6.596 -6.860 -31.173 1.00 43.52 290 PRO A O 1
ATOM 2097 N N . ILE A 1 302 ? -7.628 -4.878 -31.490 1.00 39.96 291 ILE A N 1
ATOM 2098 C CA . ILE A 1 302 ? -8.802 -5.299 -30.734 1.00 40.59 291 ILE A CA 1
ATOM 2099 C C . ILE A 1 302 ? -9.795 -6.068 -31.587 1.00 43.85 291 ILE A C 1
ATOM 2100 O O . ILE A 1 302 ? -10.739 -6.668 -31.050 1.00 43.23 291 ILE A O 1
ATOM 2105 N N . SER A 1 303 ? -9.579 -6.103 -32.897 1.00 43.50 292 SER A N 1
ATOM 2106 C CA . SER A 1 303 ? -10.502 -6.755 -33.809 1.00 38.26 292 SER A CA 1
ATOM 2107 C C . SER A 1 303 ? -10.415 -8.271 -33.717 1.00 32.48 292 SER A C 1
ATOM 2108 O O . SER A 1 303 ? -9.363 -8.846 -33.439 1.00 39.40 292 SER A O 1
ATOM 2111 N N . GLN A 1 304 ? -11.540 -8.920 -33.983 1.00 34.70 293 GLN A N 1
ATOM 2112 C CA . GLN A 1 304 ? -11.541 -10.342 -34.295 1.00 37.95 293 GLN A CA 1
ATOM 2113 C C . GLN A 1 304 ? -12.257 -10.641 -35.610 1.00 37.68 293 GLN A C 1
ATOM 2114 O O . GLN A 1 304 ? -12.494 -11.815 -35.926 1.00 39.40 293 GLN A O 1
ATOM 2120 N N . PHE A 1 305 ? -12.599 -9.614 -36.384 1.00 33.62 294 PHE A N 1
ATOM 2121 C CA . PHE A 1 305 ? -13.111 -9.756 -37.736 1.00 29.16 294 PHE A CA 1
ATOM 2122 C C . PHE A 1 305 ? -11.955 -9.663 -38.740 1.00 32.30 294 PHE A C 1
ATOM 2123 O O . PHE A 1 305 ? -10.834 -9.289 -38.400 1.00 37.46 294 PHE A O 1
ATOM 2131 N N . LYS A 1 306 ? -12.218 -10.036 -39.989 1.00 31.51 295 LYS A N 1
ATOM 2132 C CA . LYS A 1 306 ? -11.122 -10.075 -40.956 1.00 37.79 295 LYS A CA 1
ATOM 2133 C C . LYS A 1 306 ? -11.398 -9.170 -42.160 1.00 38.58 295 LYS A C 1
ATOM 2134 O O . LYS A 1 306 ? -11.264 -9.602 -43.311 1.00 39.39 295 LYS A O 1
ATOM 2140 N N . LEU A 1 307 ? -11.770 -7.915 -41.914 1.00 37.39 296 LEU A N 1
ATOM 2141 C CA . LEU A 1 307 ? -12.071 -6.988 -42.999 1.00 33.76 296 LEU A CA 1
ATOM 2142 C C . LEU A 1 307 ? -10.788 -6.368 -43.530 1.00 36.70 296 LEU A C 1
ATOM 2143 O O . LEU A 1 307 ? -9.858 -6.090 -42.769 1.00 39.52 296 LEU A O 1
ATOM 2148 N N . ASP A 1 308 ? -10.728 -6.161 -44.841 1.00 36.97 297 ASP A N 1
ATOM 2149 C CA . ASP A 1 308 ? -9.594 -5.470 -45.437 1.00 38.61 297 ASP A CA 1
ATOM 2150 C C . ASP A 1 308 ? -10.006 -4.079 -45.899 1.00 38.76 297 ASP A C 1
ATOM 2151 O O . ASP A 1 308 ? -11.191 -3.770 -46.031 1.00 41.57 297 ASP A O 1
ATOM 2156 N N . SER A 1 309 ? -9.010 -3.231 -46.131 1.00 37.89 298 SER A N 1
ATOM 2157 C CA . SER A 1 309 ? -9.298 -1.874 -46.583 1.00 33.97 298 SER A CA 1
ATOM 2158 C C . SER A 1 309 ? -10.238 -1.829 -47.783 1.00 31.66 298 SER A C 1
ATOM 2159 O O . SER A 1 309 ? -11.124 -0.958 -47.796 1.00 33.52 298 SER A O 1
ATOM 2162 N N . PRO A 1 310 ? -10.131 -2.702 -48.792 1.00 33.18 299 PRO A N 1
ATOM 2163 C CA . PRO A 1 310 ? -11.148 -2.695 -49.860 1.00 31.35 299 PRO A CA 1
ATOM 2164 C C . PRO A 1 310 ? -12.571 -2.862 -49.354 1.00 31.84 299 PRO A C 1
ATOM 2165 O O . PRO A 1 310 ? -13.495 -2.255 -49.913 1.00 24.06 299 PRO A O 1
ATOM 2169 N N . ASP A 1 311 ? -12.762 -3.655 -48.295 1.00 31.40 300 ASP A N 1
ATOM 2170 C CA . ASP A 1 311 ? -14.093 -3.879 -47.753 1.00 25.70 300 ASP A CA 1
ATOM 2171 C C . ASP A 1 311 ? -14.770 -2.576 -47.343 1.00 29.80 300 ASP A C 1
ATOM 2172 O O . ASP A 1 311 ? -16.005 -2.489 -47.373 1.00 30.25 300 ASP A O 1
ATOM 2177 N N . TYR A 1 312 ? -13.994 -1.547 -46.987 1.00 26.34 301 TYR A N 1
ATOM 2178 C CA . TYR A 1 312 ? -14.604 -0.312 -46.502 1.00 26.27 301 TYR A CA 1
ATOM 2179 C C . TYR A 1 312 ? -15.205 0.515 -47.641 1.00 29.28 301 TYR A C 1
ATOM 2180 O O . TYR A 1 312 ? -16.259 1.139 -47.465 1.00 27.33 301 TYR A O 1
ATOM 2189 N N . LEU A 1 313 ? -14.568 0.519 -48.817 1.00 29.98 302 LEU A N 1
ATOM 2190 C CA . LEU A 1 313 ? -15.210 1.077 -50.008 1.00 27.08 302 LEU A CA 1
ATOM 2191 C C . LEU A 1 313 ? -16.559 0.429 -50.251 1.00 29.13 302 LEU A C 1
ATOM 2192 O O . LEU A 1 313 ? -17.563 1.109 -50.492 1.00 26.90 302 LEU A O 1
ATOM 2197 N N . SER A 1 314 ? -16.587 -0.903 -50.196 1.00 32.87 303 SER A N 1
ATOM 2198 C CA . SER A 1 314 ? -17.807 -1.658 -50.427 1.00 28.44 303 SER A CA 1
ATOM 2199 C C . SER A 1 314 ? -18.869 -1.322 -49.402 1.00 28.34 303 SER A C 1
ATOM 2200 O O . SER A 1 314 ? -20.063 -1.310 -49.722 1.00 28.74 303 SER A O 1
ATOM 2203 N N . MET A 1 315 ? -18.443 -1.041 -48.174 1.00 31.82 304 MET A N 1
ATOM 2204 C CA . MET A 1 315 ? -19.366 -0.655 -47.117 1.00 28.30 304 MET A CA 1
ATOM 2205 C C . MET A 1 315 ? -19.937 0.730 -47.380 1.00 28.05 304 MET A C 1
ATOM 2206 O O . MET A 1 315 ? -21.108 0.994 -47.078 1.00 28.59 304 MET A O 1
ATOM 2211 N N . GLY A 1 316 ? -19.127 1.617 -47.966 1.00 29.14 305 GLY A N 1
ATOM 2212 C CA . GLY A 1 316 ? -19.633 2.919 -48.362 1.00 30.33 305 GLY A CA 1
ATOM 2213 C C . GLY A 1 316 ? -20.574 2.838 -49.551 1.00 28.62 305 GLY A C 1
ATOM 2214 O O . GLY A 1 316 ? -21.565 3.572 -49.627 1.00 27.47 305 GLY A O 1
ATOM 2215 N N . GLU A 1 317 ? -20.285 1.943 -50.493 1.00 30.32 306 GLU A N 1
ATOM 2216 C CA . GLU A 1 317 ? -21.132 1.832 -51.676 1.00 29.77 306 GLU A CA 1
ATOM 2217 C C . GLU A 1 317 ? -22.493 1.259 -51.320 1.00 28.42 306 GLU A C 1
ATOM 2218 O O . GLU A 1 317 ? -23.515 1.648 -51.903 1.00 27.26 306 GLU A O 1
ATOM 2224 N N . ARG A 1 318 ? -22.526 0.338 -50.360 1.00 26.61 307 ARG A N 1
ATOM 2225 C CA . ARG A 1 318 ? -23.797 -0.227 -49.934 1.00 27.13 307 ARG A CA 1
ATOM 2226 C C . ARG A 1 318 ? -24.578 0.761 -49.077 1.00 30.95 307 ARG A C 1
ATOM 2227 O O . ARG A 1 318 ? -25.808 0.840 -49.179 1.00 32.77 307 ARG A O 1
ATOM 2235 N N . ILE A 1 319 ? -23.891 1.520 -48.218 1.00 27.93 308 ILE A N 1
ATOM 2236 C CA . ILE A 1 319 ? -24.623 2.477 -47.406 1.00 28.01 308 ILE A CA 1
ATOM 2237 C C . ILE A 1 319 ? -25.244 3.527 -48.306 1.00 30.48 308 ILE A C 1
ATOM 2238 O O . ILE A 1 319 ? -26.406 3.911 -48.122 1.00 33.95 308 ILE A O 1
ATOM 2243 N N . ALA A 1 320 ? -24.500 3.960 -49.331 1.00 31.02 309 ALA A N 1
ATOM 2244 C CA . ALA A 1 320 ? -25.012 4.924 -50.297 1.00 30.82 309 ALA A CA 1
ATOM 2245 C C . ALA A 1 320 ? -26.203 4.378 -51.068 1.00 34.49 309 ALA A C 1
ATOM 2246 O O . ALA A 1 320 ? -27.035 5.165 -51.531 1.00 33.14 309 ALA A O 1
ATOM 2248 N N . ALA A 1 321 ? -26.319 3.049 -51.185 1.00 32.51 310 ALA A N 1
ATOM 2249 C CA . ALA A 1 321 ? -27.409 2.426 -51.932 1.00 29.61 310 ALA A CA 1
ATOM 2250 C C . ALA A 1 321 ? -28.768 2.628 -51.286 1.00 33.23 310 ALA A C 1
ATOM 2251 O O . ALA A 1 321 ? -29.780 2.243 -51.888 1.00 36.04 310 ALA A O 1
ATOM 2253 N N . MET A 1 322 ? -28.818 3.178 -50.072 1.00 30.37 311 MET A N 1
ATOM 2254 C CA . MET A 1 322 ? -30.097 3.405 -49.415 1.00 28.73 311 MET A CA 1
ATOM 2255 C C . MET A 1 322 ? -30.788 4.662 -49.909 1.00 27.25 311 MET A C 1
ATOM 2256 O O . MET A 1 322 ? -31.975 4.829 -49.640 1.00 28.99 311 MET A O 1
ATOM 2261 N N . GLY A 1 323 ? -30.067 5.561 -50.584 1.00 30.39 312 GLY A N 1
ATOM 2262 C CA . GLY A 1 323 ? -30.637 6.804 -51.084 1.00 18.44 312 GLY A CA 1
ATOM 2263 C C . GLY A 1 323 ? -31.116 7.788 -50.046 1.00 23.55 312 GLY A C 1
ATOM 2264 O O . GLY A 1 323 ? -31.963 8.621 -50.353 1.00 31.11 312 GLY A O 1
ATOM 2265 N N . LEU A 1 324 ? -30.601 7.732 -48.821 1.00 30.13 313 LEU A N 1
ATOM 2266 C CA . LEU A 1 324 ? -31.042 8.658 -47.780 1.00 27.94 313 LEU A CA 1
ATOM 2267 C C . LEU A 1 324 ? -29.929 9.642 -47.398 1.00 29.72 313 LEU A C 1
ATOM 2268 O O . LEU A 1 324 ? -28.740 9.355 -47.591 1.00 25.47 313 LEU A O 1
ATOM 2273 N N . PRO A 1 325 ? -30.277 10.818 -46.870 1.00 31.46 314 PRO A N 1
ATOM 2274 C CA . PRO A 1 325 ? -29.255 11.640 -46.212 1.00 30.59 314 PRO A CA 1
ATOM 2275 C C . PRO A 1 325 ? -28.569 10.828 -45.121 1.00 31.80 314 PRO A C 1
ATOM 2276 O O . PRO A 1 325 ? -29.214 10.089 -44.368 1.00 27.17 314 PRO A O 1
ATOM 2280 N N . THR A 1 326 ? -27.241 10.943 -45.057 1.00 32.64 315 THR A N 1
ATOM 2281 C CA . THR A 1 326 ? -26.435 10.033 -44.248 1.00 33.15 315 THR A CA 1
ATOM 2282 C C . THR A 1 326 ? -25.397 10.816 -43.457 1.00 31.11 315 THR A C 1
ATOM 2283 O O . THR A 1 326 ? -24.573 11.518 -44.044 1.00 35.62 315 THR A O 1
ATOM 2287 N N . LEU A 1 327 ? -25.441 10.698 -42.131 1.00 25.69 316 LEU A N 1
ATOM 2288 C CA . LEU A 1 327 ? -24.465 11.315 -41.244 1.00 26.50 316 LEU A CA 1
ATOM 2289 C C . LEU A 1 327 ? -23.536 10.229 -40.732 1.00 29.31 316 LEU A C 1
ATOM 2290 O O . LEU A 1 327 ? -24.001 9.252 -40.144 1.00 30.32 316 LEU A O 1
ATOM 2295 N N . PHE A 1 328 ? -22.233 10.400 -40.956 1.00 30.04 317 PHE A N 1
ATOM 2296 C CA . PHE A 1 328 ? -21.212 9.483 -40.460 1.00 27.66 317 PHE A CA 1
ATOM 2297 C C . PHE A 1 328 ? -20.610 10.050 -39.182 1.00 32.58 317 PHE A C 1
ATOM 2298 O O . PHE A 1 328 ? -20.142 11.197 -39.164 1.00 31.45 317 PHE A O 1
ATOM 2306 N N . VAL A 1 329 ? -20.585 9.240 -38.129 1.00 28.42 318 VAL A N 1
ATOM 2307 C CA . VAL A 1 329 ? -20.080 9.669 -36.829 1.00 30.44 318 VAL A CA 1
ATOM 2308 C C . VAL A 1 329 ? -18.960 8.724 -36.405 1.00 29.83 318 VAL A C 1
ATOM 2309 O O . VAL A 1 329 ? -19.197 7.529 -36.196 1.00 29.20 318 VAL A O 1
ATOM 2313 N N . MET A 1 330 ? -17.750 9.260 -36.246 1.00 28.45 319 MET A N 1
ATOM 2314 C CA . MET A 1 330 ? -16.620 8.417 -35.870 1.00 30.65 319 MET A CA 1
ATOM 2315 C C . MET A 1 330 ? -16.829 7.740 -34.514 1.00 32.39 319 MET A C 1
ATOM 2316 O O . MET A 1 330 ? -17.151 8.391 -33.513 1.00 32.06 319 MET A O 1
ATOM 2321 N N . GLU A 1 331 ? -16.630 6.423 -34.489 1.00 33.19 320 GLU A N 1
ATOM 2322 C CA . GLU A 1 331 ? -16.563 5.652 -33.255 1.00 31.34 320 GLU A CA 1
ATOM 2323 C C . GLU A 1 331 ? -15.153 5.091 -33.083 1.00 29.60 320 GLU A C 1
ATOM 2324 O O . GLU A 1 331 ? -14.185 5.850 -33.102 1.00 33.60 320 GLU A O 1
ATOM 2330 N N . GLY A 1 332 ? -15.027 3.757 -32.979 1.00 31.67 321 GLY A N 1
ATOM 2331 C CA . GLY A 1 332 ? -13.785 3.123 -32.587 1.00 30.59 321 GLY A CA 1
ATOM 2332 C C . GLY A 1 332 ? -12.779 2.885 -33.716 1.00 32.86 321 GLY A C 1
ATOM 2333 O O . GLY A 1 332 ? -13.030 3.051 -34.908 1.00 28.02 321 GLY A O 1
ATOM 2334 N N . GLY A 1 333 ? -11.588 2.469 -33.302 1.00 36.31 322 GLY A N 1
ATOM 2335 C CA . GLY A 1 333 ? -10.533 2.117 -34.227 1.00 37.42 322 GLY A CA 1
ATOM 2336 C C . GLY A 1 333 ? -9.179 2.472 -33.660 1.00 41.41 322 GLY A C 1
ATOM 2337 O O . GLY A 1 333 ? -8.929 3.639 -33.356 1.00 43.13 322 GLY A O 1
ATOM 2338 N N . TYR A 1 334 ? -8.308 1.479 -33.490 1.00 48.69 323 TYR A N 1
ATOM 2339 C CA . TYR A 1 334 ? -6.947 1.749 -33.040 1.00 50.19 323 TYR A CA 1
ATOM 2340 C C . TYR A 1 334 ? -6.194 2.558 -34.089 1.00 54.21 323 TYR A C 1
ATOM 2341 O O . TYR A 1 334 ? -6.353 2.346 -35.294 1.00 58.31 323 TYR A O 1
ATOM 2350 N N . ALA A 1 335 ? -5.360 3.489 -33.619 1.00 55.04 324 ALA A N 1
ATOM 2351 C CA . ALA A 1 335 ? -4.611 4.380 -34.498 1.00 58.26 324 ALA A CA 1
ATOM 2352 C C . ALA A 1 335 ? -3.555 3.625 -35.303 1.00 56.83 324 ALA A C 1
ATOM 2353 O O . ALA A 1 335 ? -2.371 3.977 -35.271 1.00 53.68 324 ALA A O 1
ATOM 2355 N N . VAL A 1 336 ? -3.975 2.590 -36.035 1.00 54.96 325 VAL A N 1
ATOM 2356 C CA . VAL A 1 336 ? -3.085 1.855 -36.926 1.00 50.70 325 VAL A CA 1
ATOM 2357 C C . VAL A 1 336 ? -2.701 2.783 -38.071 1.00 45.52 325 VAL A C 1
ATOM 2358 O O . VAL A 1 336 ? -3.267 3.875 -38.204 1.00 43.09 325 VAL A O 1
ATOM 2362 N N . GLU A 1 337 ? -1.730 2.374 -38.896 1.00 41.23 326 GLU A N 1
ATOM 2363 C CA . GLU A 1 337 ? -1.330 3.239 -40.000 1.00 44.00 326 GLU A CA 1
ATOM 2364 C C . GLU A 1 337 ? -2.458 3.418 -41.006 1.00 48.16 326 GLU A C 1
ATOM 2365 O O . GLU A 1 337 ? -2.530 4.455 -41.674 1.00 42.77 326 GLU A O 1
ATOM 2371 N N . ALA A 1 338 ? -3.359 2.439 -41.110 1.00 50.29 327 ALA A N 1
ATOM 2372 C CA . ALA A 1 338 ? -4.393 2.435 -42.133 1.00 35.49 327 ALA A CA 1
ATOM 2373 C C . ALA A 1 338 ? -5.735 2.975 -41.649 1.00 36.66 327 ALA A C 1
ATOM 2374 O O . ALA A 1 338 ? -6.728 2.832 -42.364 1.00 37.41 327 ALA A O 1
ATOM 2376 N N . ILE A 1 339 ? -5.797 3.609 -40.473 1.00 36.29 328 ILE A N 1
ATOM 2377 C CA . ILE A 1 339 ? -7.093 4.073 -39.978 1.00 33.93 328 ILE A CA 1
ATOM 2378 C C . ILE A 1 339 ? -7.682 5.144 -40.900 1.00 32.09 328 ILE A C 1
ATOM 2379 O O . ILE A 1 339 ? -8.888 5.155 -41.159 1.00 35.27 328 ILE A O 1
ATOM 2384 N N . GLY A 1 340 ? -6.850 6.044 -41.426 1.00 31.74 329 GLY A N 1
ATOM 2385 C CA . GLY A 1 340 ? -7.351 7.004 -42.393 1.00 30.24 329 GLY A CA 1
ATOM 2386 C C . GLY A 1 340 ? -7.868 6.342 -43.660 1.00 31.22 329 GLY A C 1
ATOM 2387 O O . GLY A 1 340 ? -8.932 6.693 -44.170 1.00 33.79 329 GLY A O 1
ATOM 2388 N N . VAL A 1 341 ? -7.129 5.371 -44.180 1.00 28.95 330 VAL A N 1
ATOM 2389 C CA . VAL A 1 341 ? -7.559 4.678 -45.387 1.00 33.04 330 VAL A CA 1
ATOM 2390 C C . VAL A 1 341 ? -8.884 3.958 -45.144 1.00 31.16 330 VAL A C 1
ATOM 2391 O O . VAL A 1 341 ? -9.807 4.018 -45.965 1.00 32.39 330 VAL A O 1
ATOM 2395 N N . ASN A 1 342 ? -8.985 3.254 -44.015 1.00 28.28 331 ASN A N 1
ATOM 2396 C CA . ASN A 1 342 ? -10.175 2.474 -43.719 1.00 25.85 331 ASN A CA 1
ATOM 2397 C C . ASN A 1 342 ? -11.389 3.379 -43.552 1.00 29.89 331 ASN A C 1
ATOM 2398 O O . ASN A 1 342 ? -12.459 3.119 -44.118 1.00 33.10 331 ASN A O 1
ATOM 2403 N N . ALA A 1 343 ? -11.245 4.453 -42.779 1.00 26.80 332 ALA A N 1
ATOM 2404 C CA . ALA A 1 343 ? -12.389 5.309 -42.503 1.00 27.71 332 ALA A CA 1
ATOM 2405 C C . ALA A 1 343 ? -12.812 6.092 -43.750 1.00 33.29 332 ALA A C 1
ATOM 2406 O O . ALA A 1 343 ? -14.008 6.169 -44.075 1.00 30.94 332 ALA A O 1
ATOM 2408 N N . VAL A 1 344 ? -11.843 6.668 -44.469 1.00 28.21 333 VAL A N 1
ATOM 2409 C CA . VAL A 1 344 ? -12.152 7.487 -45.637 1.00 31.10 333 VAL A CA 1
ATOM 2410 C C . VAL A 1 344 ? -12.584 6.633 -46.838 1.00 33.40 333 VAL A C 1
ATOM 2411 O O . VAL A 1 344 ? -13.226 7.148 -47.768 1.00 29.82 333 VAL A O 1
ATOM 2415 N N . ASN A 1 345 ? -12.275 5.331 -46.834 1.00 27.23 334 ASN A N 1
ATOM 2416 C CA . ASN A 1 345 ? -12.814 4.453 -47.862 1.00 26.70 334 ASN A CA 1
ATOM 2417 C C . ASN A 1 345 ? -14.330 4.364 -47.776 1.00 29.16 334 ASN A C 1
ATOM 2418 O O . ASN A 1 345 ? -15.014 4.306 -48.806 1.00 30.03 334 ASN A O 1
ATOM 2423 N N . VAL A 1 346 ? -14.880 4.368 -46.561 1.00 27.39 335 VAL A N 1
ATOM 2424 C CA . VAL A 1 346 ? -16.335 4.388 -46.421 1.00 28.81 335 VAL A CA 1
ATOM 2425 C C . VAL A 1 346 ? -16.909 5.657 -47.053 1.00 31.31 335 VAL A C 1
ATOM 2426 O O . VAL A 1 346 ? -17.831 5.602 -47.882 1.00 31.53 335 VAL A O 1
ATOM 2430 N N . LEU A 1 347 ? -16.350 6.818 -46.695 1.00 30.64 336 LEU A N 1
ATOM 2431 C CA . LEU A 1 347 ? -16.779 8.078 -47.296 1.00 29.50 336 LEU A CA 1
ATOM 2432 C C . LEU A 1 347 ? -16.519 8.091 -48.800 1.00 28.09 336 LEU A C 1
ATOM 2433 O O . LEU A 1 347 ? -17.379 8.508 -49.582 1.00 28.00 336 LEU A O 1
ATOM 2438 N N . GLU A 1 348 ? -15.334 7.645 -49.229 1.00 26.76 337 GLU A N 1
ATOM 2439 C CA . GLU A 1 348 ? -15.059 7.549 -50.661 1.00 30.09 337 GLU A CA 1
ATOM 2440 C C . GLU A 1 348 ? -16.130 6.734 -51.369 1.00 33.35 337 GLU A C 1
ATOM 2441 O O . GLU A 1 348 ? -16.809 7.228 -52.278 1.00 26.35 337 GLU A O 1
ATOM 2447 N N . GLY A 1 349 ? -16.286 5.467 -50.947 1.00 29.18 338 GLY A N 1
ATOM 2448 C CA . GLY A 1 349 ? -17.320 4.614 -51.508 1.00 25.78 338 GLY A CA 1
ATOM 2449 C C . GLY A 1 349 ? -18.695 5.252 -51.476 1.00 33.23 338 GLY A C 1
ATOM 2450 O O . GLY A 1 349 ? -19.460 5.145 -52.438 1.00 34.00 338 GLY A O 1
ATOM 2451 N N . PHE A 1 350 ? -19.025 5.941 -50.380 1.00 28.66 339 PHE A N 1
ATOM 2452 C CA . PHE A 1 350 ? -20.320 6.601 -50.316 1.00 25.58 339 PHE A CA 1
ATOM 2453 C C . PHE A 1 350 ? -20.468 7.603 -51.445 1.00 25.72 339 PHE A C 1
ATOM 2454 O O . PHE A 1 350 ? -21.497 7.635 -52.130 1.00 26.77 339 PHE A O 1
ATOM 2462 N N . GLU A 1 351 ? -19.450 8.443 -51.647 1.00 28.85 340 GLU A N 1
ATOM 2463 C CA . GLU A 1 351 ? -19.545 9.470 -52.676 1.00 26.77 340 GLU A CA 1
ATOM 2464 C C . GLU A 1 351 ? -19.385 8.879 -54.060 1.00 28.72 340 GLU A C 1
ATOM 2465 O O . GLU A 1 351 ? -19.753 9.525 -55.042 1.00 31.80 340 GLU A O 1
ATOM 2471 N N . ASN A 1 352 ? -18.855 7.656 -54.150 1.00 30.62 341 ASN A N 1
ATOM 2472 C CA . ASN A 1 352 ? -18.746 6.957 -55.423 1.00 31.07 341 ASN A CA 1
ATOM 2473 C C . ASN A 1 352 ? -20.097 6.644 -56.039 1.00 33.03 341 ASN A C 1
ATOM 2474 O O . ASN A 1 352 ? -20.169 6.380 -57.244 1.00 33.99 341 ASN A O 1
ATOM 2479 N N . VAL A 1 353 ? -21.158 6.612 -55.246 1.00 30.72 342 VAL A N 1
ATOM 2480 C CA . VAL A 1 353 ? -22.411 6.128 -55.773 1.00 32.41 342 VAL A CA 1
ATOM 2481 C C . VAL A 1 353 ? -23.423 7.238 -55.818 1.00 28.82 342 VAL A C 1
ATOM 2482 O O . VAL A 1 353 ? -23.936 7.519 -56.896 1.00 39.06 342 VAL A O 1
ATOM 2486 N N . GLY B 1 10 ? -8.678 -21.248 28.901 1.00 55.68 -1 GLY B N 1
ATOM 2487 C CA . GLY B 1 10 ? -9.473 -20.893 27.737 1.00 56.96 -1 GLY B CA 1
ATOM 2488 C C . GLY B 1 10 ? -10.574 -21.879 27.379 1.00 60.33 -1 GLY B C 1
ATOM 2489 O O . GLY B 1 10 ? -10.367 -23.088 27.419 1.00 56.45 -1 GLY B O 1
ATOM 2490 N N . THR B 1 11 ? -11.744 -21.350 27.010 1.00 63.28 0 THR B N 1
ATOM 2491 C CA . THR B 1 11 ? -12.929 -22.138 26.700 1.00 50.23 0 THR B CA 1
ATOM 2492 C C . THR B 1 11 ? -13.334 -22.058 25.236 1.00 47.97 0 THR B C 1
ATOM 2493 O O . THR B 1 11 ? -14.287 -22.734 24.835 1.00 53.10 0 THR B O 1
ATOM 2497 N N . MET B 1 12 ? -12.658 -21.236 24.435 1.00 48.21 1 MET B N 1
ATOM 2498 C CA . MET B 1 12 ? -13.068 -20.945 23.061 1.00 53.55 1 MET B CA 1
ATOM 2499 C C . MET B 1 12 ? -11.980 -21.373 22.079 1.00 52.44 1 MET B C 1
ATOM 2500 O O . MET B 1 12 ? -10.866 -20.826 22.077 1.00 41.88 1 MET B O 1
ATOM 2505 N N . LEU B 1 13 ? -12.311 -22.356 21.254 1.00 45.81 2 LEU B N 1
ATOM 2506 C CA . LEU B 1 13 ? -11.365 -22.931 20.321 1.00 43.95 2 LEU B CA 1
ATOM 2507 C C . LEU B 1 13 ? -11.195 -22.017 19.106 1.00 44.34 2 LEU B C 1
ATOM 2508 O O . LEU B 1 13 ? -12.129 -21.324 18.688 1.00 39.41 2 LEU B O 1
ATOM 2513 N N . THR B 1 14 ? -9.987 -22.010 18.542 1.00 42.07 3 THR B N 1
ATOM 2514 C CA . THR B 1 14 ? -9.669 -21.260 17.329 1.00 38.18 3 THR B CA 1
ATOM 2515 C C . THR B 1 14 ? -9.303 -22.236 16.212 1.00 43.31 3 THR B C 1
ATOM 2516 O O . THR B 1 14 ? -8.496 -23.151 16.419 1.00 45.83 3 THR B O 1
ATOM 2520 N N . ILE B 1 15 ? -9.898 -22.063 15.035 1.00 34.62 4 ILE B N 1
ATOM 2521 C CA . ILE B 1 15 ? -9.535 -22.854 13.864 1.00 38.74 4 ILE B CA 1
ATOM 2522 C C . ILE B 1 15 ? -8.742 -21.963 12.926 1.00 44.19 4 ILE B C 1
ATOM 2523 O O . ILE B 1 15 ? -9.164 -20.838 12.633 1.00 46.02 4 ILE B O 1
ATOM 2528 N N . TYR B 1 16 ? -7.597 -22.457 12.457 1.00 43.34 5 TYR B N 1
ATOM 2529 C CA . TYR B 1 16 ? -6.723 -21.652 11.620 1.00 45.09 5 TYR B CA 1
ATOM 2530 C C . TYR B 1 16 ? -6.038 -22.550 10.594 1.00 46.61 5 TYR B C 1
ATOM 2531 O O . TYR B 1 16 ? -5.696 -23.701 10.880 1.00 43.10 5 TYR B O 1
ATOM 2540 N N . SER B 1 17 ? -5.809 -22.004 9.402 1.00 56.90 6 SER B N 1
ATOM 2541 C CA . SER B 1 17 ? -5.172 -22.775 8.338 1.00 58.13 6 SER B CA 1
ATOM 2542 C C . SER B 1 17 ? -3.656 -22.601 8.256 1.00 62.57 6 SER B C 1
ATOM 2543 O O . SER B 1 17 ? -2.918 -23.155 9.080 1.00 71.76 6 SER B O 1
ATOM 2546 N N . ASP B 1 18 ? -3.175 -21.875 7.246 1.00 64.56 7 ASP B N 1
ATOM 2547 C CA . ASP B 1 18 ? -1.740 -21.873 6.925 1.00 70.09 7 ASP B CA 1
ATOM 2548 C C . ASP B 1 18 ? -1.273 -20.492 6.487 1.00 74.82 7 ASP B C 1
ATOM 2549 O O . ASP B 1 18 ? -0.079 -20.259 6.297 1.00 82.05 7 ASP B O 1
ATOM 2554 N N . LYS B 1 42 ? -0.430 -12.597 7.476 1.00 72.16 31 LYS B N 1
ATOM 2555 C CA . LYS B 1 42 ? 0.398 -11.728 8.325 1.00 88.23 31 LYS B CA 1
ATOM 2556 C C . LYS B 1 42 ? -0.389 -11.128 9.503 1.00 78.46 31 LYS B C 1
ATOM 2557 O O . LYS B 1 42 ? 0.179 -10.870 10.586 1.00 62.64 31 LYS B O 1
ATOM 2563 N N . ARG B 1 43 ? -1.686 -10.878 9.268 1.00 69.58 32 ARG B N 1
ATOM 2564 C CA . ARG B 1 43 ? -2.591 -10.559 10.369 1.00 64.68 32 ARG B CA 1
ATOM 2565 C C . ARG B 1 43 ? -2.747 -11.753 11.300 1.00 62.09 32 ARG B C 1
ATOM 2566 O O . ARG B 1 43 ? -2.832 -11.590 12.525 1.00 59.55 32 ARG B O 1
ATOM 2574 N N . ALA B 1 44 ? -2.806 -12.962 10.732 1.00 57.89 33 ALA B N 1
ATOM 2575 C CA . ALA B 1 44 ? -2.995 -14.149 11.554 1.00 51.61 33 ALA B CA 1
ATOM 2576 C C . ALA B 1 44 ? -1.924 -14.238 12.625 1.00 52.67 33 ALA B C 1
ATOM 2577 O O . ALA B 1 44 ? -2.212 -14.618 13.762 1.00 59.16 33 ALA B O 1
ATOM 2579 N N . ASP B 1 45 ? -0.688 -13.862 12.287 1.00 58.17 34 ASP B N 1
ATOM 2580 C CA . ASP B 1 45 ? 0.394 -13.834 13.266 1.00 54.08 34 ASP B CA 1
ATOM 2581 C C . ASP B 1 45 ? 0.008 -13.035 14.504 1.00 53.51 34 ASP B C 1
ATOM 2582 O O . ASP B 1 45 ? 0.061 -13.542 15.634 1.00 47.40 34 ASP B O 1
ATOM 2587 N N . HIS B 1 46 ? -0.389 -11.776 14.309 1.00 43.88 35 HIS B N 1
ATOM 2588 C CA . HIS B 1 46 ? -0.752 -10.961 15.457 1.00 42.97 35 HIS B CA 1
ATOM 2589 C C . HIS B 1 46 ? -1.955 -11.535 16.185 1.00 44.16 35 HIS B C 1
ATOM 2590 O O . HIS B 1 46 ? -2.006 -11.512 17.420 1.00 43.54 35 HIS B O 1
ATOM 2597 N N . ILE B 1 47 ? -2.920 -12.078 15.441 1.00 41.12 36 ILE B N 1
ATOM 2598 C CA . ILE B 1 47 ? -4.159 -12.532 16.065 1.00 44.64 36 ILE B CA 1
ATOM 2599 C C . ILE B 1 47 ? -3.920 -13.809 16.864 1.00 44.27 36 ILE B C 1
ATOM 2600 O O . ILE B 1 47 ? -4.355 -13.927 18.016 1.00 42.93 36 ILE B O 1
ATOM 2605 N N . LEU B 1 48 ? -3.227 -14.786 16.268 1.00 45.14 37 LEU B N 1
ATOM 2606 C CA . LEU B 1 48 ? -2.926 -16.024 16.984 1.00 39.10 37 LEU B CA 1
ATOM 2607 C C . LEU B 1 48 ? -2.044 -15.757 18.187 1.00 39.98 37 LEU B C 1
ATOM 2608 O O . LEU B 1 48 ? -2.239 -16.350 19.256 1.00 33.08 37 LEU B O 1
ATOM 2613 N N . GLN B 1 49 ? -1.061 -14.865 18.026 1.00 49.36 38 GLN B N 1
ATOM 2614 C CA . GLN B 1 49 ? -0.185 -14.527 19.137 1.00 43.96 38 GLN B CA 1
ATOM 2615 C C . GLN B 1 49 ? -0.989 -13.970 20.299 1.00 45.51 38 GLN B C 1
ATOM 2616 O O . GLN B 1 49 ? -0.789 -14.375 21.450 1.00 46.40 38 GLN B O 1
ATOM 2622 N N . ARG B 1 50 ? -1.948 -13.085 20.006 1.00 35.40 39 ARG B N 1
ATOM 2623 C CA . ARG B 1 50 ? -2.811 -12.550 21.053 1.00 39.60 39 ARG B CA 1
ATOM 2624 C C . ARG B 1 50 ? -3.808 -13.591 21.568 1.00 40.86 39 ARG B C 1
ATOM 2625 O O . ARG B 1 50 ? -4.212 -13.529 22.732 1.00 41.36 39 ARG B O 1
ATOM 2633 N N . VAL B 1 51 ? -4.208 -14.556 20.732 1.00 46.44 40 VAL B N 1
ATOM 2634 C CA . VAL B 1 51 ? -5.063 -15.653 21.192 1.00 39.32 40 VAL B CA 1
ATOM 2635 C C . VAL B 1 51 ? -4.302 -16.563 22.155 1.00 43.35 40 VAL B C 1
ATOM 2636 O O . VAL B 1 51 ? -4.848 -17.002 23.176 1.00 46.80 40 VAL B O 1
ATOM 2640 N N . LYS B 1 52 ? -3.030 -16.857 21.850 1.00 43.54 41 LYS B N 1
ATOM 2641 C CA . LYS B 1 52 ? -2.167 -17.577 22.791 1.00 45.57 41 LYS B CA 1
ATOM 2642 C C . LYS B 1 52 ? -1.990 -16.801 24.092 1.00 46.27 41 LYS B C 1
ATOM 2643 O O . LYS B 1 52 ? -2.225 -17.339 25.179 1.00 42.83 41 LYS B O 1
ATOM 2649 N N . ASP B 1 53 ? -1.584 -15.523 23.991 1.00 47.95 42 ASP B N 1
ATOM 2650 C CA . ASP B 1 53 ? -1.240 -14.716 25.167 1.00 46.87 42 ASP B CA 1
ATOM 2651 C C . ASP B 1 53 ? -2.424 -14.524 26.098 1.00 48.34 42 ASP B C 1
ATOM 2652 O O . ASP B 1 53 ? -2.271 -14.565 27.324 1.00 54.47 42 ASP B O 1
ATOM 2657 N N . ARG B 1 54 ? -3.598 -14.264 25.549 1.00 45.37 43 ARG B N 1
ATOM 2658 C CA . ARG B 1 54 ? -4.738 -14.038 26.418 1.00 48.26 43 ARG B CA 1
ATOM 2659 C C . ARG B 1 54 ? -5.410 -15.329 26.843 1.00 52.93 43 ARG B C 1
ATOM 2660 O O . ARG B 1 54 ? -6.429 -15.265 27.536 1.00 61.05 43 ARG B O 1
ATOM 2668 N N . ASN B 1 55 ? -4.868 -16.486 26.453 1.00 51.63 44 ASN B N 1
ATOM 2669 C CA . ASN B 1 55 ? -5.380 -17.783 26.897 1.00 54.98 44 ASN B CA 1
ATOM 2670 C C . ASN B 1 55 ? -6.820 -17.988 26.428 1.00 45.02 44 ASN B C 1
ATOM 2671 O O . ASN B 1 55 ? -7.700 -18.390 27.188 1.00 50.15 44 ASN B O 1
ATOM 2676 N N . ILE B 1 56 ? -7.068 -17.687 25.157 1.00 42.40 45 ILE B N 1
ATOM 2677 C CA . ILE B 1 56 ? -8.444 -17.735 24.679 1.00 42.67 45 ILE B CA 1
ATOM 2678 C C . ILE B 1 56 ? -8.907 -19.179 24.559 1.00 48.39 45 ILE B C 1
ATOM 2679 O O . ILE B 1 56 ? -10.050 -19.513 24.897 1.00 43.93 45 ILE B O 1
ATOM 2684 N N . GLY B 1 57 ? -8.020 -20.054 24.115 1.00 45.11 46 GLY B N 1
ATOM 2685 C CA . GLY B 1 57 ? -8.311 -21.469 24.043 1.00 40.94 46 GLY B CA 1
ATOM 2686 C C . GLY B 1 57 ? -7.349 -22.144 23.091 1.00 42.05 46 GLY B C 1
ATOM 2687 O O . GLY B 1 57 ? -6.419 -21.534 22.570 1.00 46.29 46 GLY B O 1
ATOM 2688 N N . GLU B 1 58 ? -7.605 -23.427 22.864 1.00 42.90 47 GLU B N 1
ATOM 2689 C CA . GLU B 1 58 ? -6.769 -24.195 21.957 1.00 43.27 47 GLU B CA 1
ATOM 2690 C C . GLU B 1 58 ? -6.826 -23.617 20.546 1.00 42.00 47 GLU B C 1
ATOM 2691 O O . GLU B 1 58 ? -7.715 -22.840 20.189 1.00 40.66 47 GLU B O 1
ATOM 2697 N N . ILE B 1 59 ? -5.858 -24.021 19.733 1.00 43.98 48 ILE B N 1
ATOM 2698 C CA . ILE B 1 59 ? -5.805 -23.661 18.322 1.00 43.76 48 ILE B CA 1
ATOM 2699 C C . ILE B 1 59 ? -5.636 -24.944 17.525 1.00 47.51 48 ILE B C 1
ATOM 2700 O O . ILE B 1 59 ? -4.717 -25.727 17.792 1.00 47.48 48 ILE B O 1
ATOM 2705 N N . ARG B 1 60 ? -6.510 -25.152 16.543 1.00 46.95 49 ARG B N 1
ATOM 2706 C CA . ARG B 1 60 ? -6.599 -26.439 15.877 1.00 49.24 49 ARG B CA 1
ATOM 2707 C C . ARG B 1 60 ? -6.697 -26.254 14.374 1.00 43.03 49 ARG B C 1
ATOM 2708 O O . ARG B 1 60 ? -7.326 -25.308 13.898 1.00 51.73 49 ARG B O 1
ATOM 2716 N N . GLU B 1 61 ? -6.068 -27.160 13.636 1.00 43.67 50 GLU B N 1
ATOM 2717 C CA . GLU B 1 61 ? -6.215 -27.167 12.191 1.00 45.03 50 GLU B CA 1
ATOM 2718 C C . GLU B 1 61 ? -7.652 -27.533 11.822 1.00 40.28 50 GLU B C 1
ATOM 2719 O O . GLU B 1 61 ? -8.350 -28.175 12.614 1.00 38.36 50 GLU B O 1
ATOM 2725 N N . PRO B 1 62 ? -8.135 -27.100 10.619 1.00 35.54 51 PRO B N 1
ATOM 2726 C CA . PRO B 1 62 ? -9.507 -27.438 10.188 1.00 38.36 51 PRO B CA 1
ATOM 2727 C C . PRO B 1 62 ? -9.703 -28.894 9.784 1.00 35.56 51 PRO B C 1
ATOM 2728 O O . PRO B 1 62 ? -8.737 -29.653 9.721 1.00 38.42 51 PRO B O 1
ATOM 2732 N N . GLN B 1 63 ? -10.936 -29.292 9.477 1.00 38.20 52 GLN B N 1
ATOM 2733 C CA . GLN B 1 63 ? -11.172 -30.506 8.708 1.00 41.47 52 GLN B CA 1
ATOM 2734 C C . GLN B 1 63 ? -11.896 -30.200 7.404 1.00 42.89 52 GLN B C 1
ATOM 2735 O O . GLN B 1 63 ? -12.467 -29.119 7.207 1.00 41.70 52 GLN B O 1
ATOM 2741 N N . ASP B 1 64 ? -11.858 -31.176 6.507 1.00 38.65 53 ASP B N 1
ATOM 2742 C CA . ASP B 1 64 ? -12.541 -31.072 5.229 1.00 37.53 53 ASP B CA 1
ATOM 2743 C C . ASP B 1 64 ? -13.926 -31.658 5.414 1.00 31.97 53 ASP B C 1
ATOM 2744 O O . ASP B 1 64 ? -14.073 -32.864 5.606 1.00 37.02 53 ASP B O 1
ATOM 2749 N N . PHE B 1 65 ? -14.938 -30.809 5.387 1.00 32.32 54 PHE B N 1
ATOM 2750 C CA . PHE B 1 65 ? -16.311 -31.283 5.414 1.00 34.86 54 PHE B CA 1
ATOM 2751 C C . PHE B 1 65 ? -16.909 -31.408 4.018 1.00 35.85 54 PHE B C 1
ATOM 2752 O O . PHE B 1 65 ? -18.102 -31.709 3.893 1.00 33.59 54 PHE B O 1
ATOM 2760 N N . GLY B 1 66 ? -16.096 -31.197 2.973 1.00 37.52 55 GLY B N 1
ATOM 2761 C CA . GLY B 1 66 ? -16.510 -31.357 1.594 1.00 29.84 55 GLY B CA 1
ATOM 2762 C C . GLY B 1 66 ? -17.165 -30.138 0.962 1.00 39.73 55 GLY B C 1
ATOM 2763 O O . GLY B 1 66 ? -17.362 -29.073 1.560 1.00 37.72 55 GLY B O 1
ATOM 2764 N N . ARG B 1 67 ? -17.550 -30.355 -0.296 1.00 41.87 56 ARG B N 1
ATOM 2765 C CA . ARG B 1 67 ? -18.180 -29.336 -1.130 1.00 32.03 56 ARG B CA 1
ATOM 2766 C C . ARG B 1 67 ? -19.634 -29.090 -0.748 1.00 32.47 56 ARG B C 1
ATOM 2767 O O . ARG B 1 67 ? -20.125 -27.963 -0.853 1.00 38.88 56 ARG B O 1
ATOM 2775 N N . ASP B 1 68 ? -20.342 -30.142 -0.350 1.00 38.66 57 ASP B N 1
ATOM 2776 C CA . ASP B 1 68 ? -21.785 -30.096 -0.110 1.00 35.73 57 ASP B CA 1
ATOM 2777 C C . ASP B 1 68 ? -22.235 -28.945 0.776 1.00 34.99 57 ASP B C 1
ATOM 2778 O O . ASP B 1 68 ? -23.228 -28.288 0.424 1.00 33.15 57 ASP B O 1
ATOM 2783 N N . PRO B 1 69 ? -21.608 -28.670 1.934 1.00 33.94 58 PRO B N 1
ATOM 2784 C CA . PRO B 1 69 ? -22.062 -27.522 2.735 1.00 34.83 58 PRO B CA 1
ATOM 2785 C C . PRO B 1 69 ? -21.742 -26.171 2.092 1.00 34.44 58 PRO B C 1
ATOM 2786 O O . PRO B 1 69 ? -22.543 -25.235 2.210 1.00 33.58 58 PRO B O 1
ATOM 2790 N N . ILE B 1 70 ? -20.606 -26.042 1.402 1.00 31.80 59 ILE B N 1
ATOM 2791 C CA . ILE B 1 70 ? -20.373 -24.862 0.581 1.00 29.31 59 ILE B CA 1
ATOM 2792 C C . ILE B 1 70 ? -21.455 -24.734 -0.479 1.00 33.42 59 ILE B C 1
ATOM 2793 O O . ILE B 1 70 ? -21.876 -23.622 -0.834 1.00 31.26 59 ILE B O 1
ATOM 2798 N N . GLN B 1 71 ? -21.939 -25.858 -0.990 1.00 31.27 60 GLN B N 1
ATOM 2799 C CA . GLN B 1 71 ? -22.945 -25.780 -2.033 1.00 34.50 60 GLN B CA 1
ATOM 2800 C C . GLN B 1 71 ? -24.365 -25.588 -1.506 1.00 34.00 60 GLN B C 1
ATOM 2801 O O . GLN B 1 71 ? -25.268 -25.355 -2.312 1.00 32.88 60 GLN B O 1
ATOM 2807 N N . ARG B 1 72 ? -24.601 -25.657 -0.195 1.00 27.77 61 ARG B N 1
ATOM 2808 C CA . ARG B 1 72 ? -25.922 -25.277 0.292 1.00 30.30 61 ARG B CA 1
ATOM 2809 C C . ARG B 1 72 ? -26.156 -23.776 0.212 1.00 35.08 61 ARG B C 1
ATOM 2810 O O . ARG B 1 72 ? -27.295 -23.331 0.411 1.00 35.99 61 ARG B O 1
ATOM 2818 N N . ILE B 1 73 ? -25.100 -23.003 -0.078 1.00 35.90 62 ILE B N 1
ATOM 2819 C CA . ILE B 1 73 ? -25.148 -21.550 -0.188 1.00 31.30 62 ILE B CA 1
ATOM 2820 C C . ILE B 1 73 ? -24.840 -21.096 -1.612 1.00 31.51 62 ILE B C 1
ATOM 2821 O O . ILE B 1 73 ? -25.572 -20.287 -2.192 1.00 31.96 62 ILE B O 1
ATOM 2826 N N . HIS B 1 74 ? -23.780 -21.641 -2.208 1.00 35.90 63 HIS B N 1
ATOM 2827 C CA . HIS B 1 74 ? -23.304 -21.215 -3.521 1.00 32.57 63 HIS B CA 1
ATOM 2828 C C . HIS B 1 74 ? -23.724 -22.179 -4.630 1.00 27.36 63 HIS B C 1
ATOM 2829 O O . HIS B 1 74 ? -23.753 -23.398 -4.441 1.00 30.48 63 HIS B O 1
ATOM 2836 N N . THR B 1 75 ? -24.031 -21.626 -5.798 1.00 31.48 64 THR B N 1
ATOM 2837 C CA . THR B 1 75 ? -24.478 -22.453 -6.908 1.00 26.81 64 THR B CA 1
ATOM 2838 C C . THR B 1 75 ? -23.333 -23.315 -7.415 1.00 27.40 64 THR B C 1
ATOM 2839 O O . THR B 1 75 ? -22.170 -22.909 -7.394 1.00 33.95 64 THR B O 1
ATOM 2843 N N . ALA B 1 76 ? -23.668 -24.526 -7.850 1.00 28.96 65 ALA B N 1
ATOM 2844 C CA . ALA B 1 76 ? -22.653 -25.395 -8.426 1.00 31.92 65 ALA B CA 1
ATOM 2845 C C . ALA B 1 76 ? -22.022 -24.775 -9.665 1.00 29.41 65 ALA B C 1
ATOM 2846 O O . ALA B 1 76 ? -20.834 -24.985 -9.910 1.00 36.33 65 ALA B O 1
ATOM 2848 N N . GLU B 1 77 ? -22.786 -24.007 -10.449 1.00 31.37 66 GLU B N 1
ATOM 2849 C CA . GLU B 1 77 ? -22.203 -23.301 -11.593 1.00 35.54 66 GLU B CA 1
ATOM 2850 C C . GLU B 1 77 ? -21.161 -22.275 -11.142 1.00 33.81 66 GLU B C 1
ATOM 2851 O O . GLU B 1 77 ? -20.132 -22.087 -11.803 1.00 31.30 66 GLU B O 1
ATOM 2857 N N . TYR B 1 78 ? -21.417 -21.602 -10.020 1.00 29.80 67 TYR B N 1
ATOM 2858 C CA . TYR B 1 78 ? -20.449 -20.671 -9.460 1.00 23.94 67 TYR B CA 1
ATOM 2859 C C . TYR B 1 78 ? -19.222 -21.392 -8.932 1.00 32.66 67 TYR B C 1
ATOM 2860 O O . TYR B 1 78 ? -18.090 -20.938 -9.145 1.00 33.98 67 TYR B O 1
ATOM 2869 N N . LEU B 1 79 ? -19.422 -22.514 -8.234 1.00 32.51 68 LEU B N 1
ATOM 2870 C CA . LEU B 1 79 ? -18.284 -23.247 -7.679 1.00 34.06 68 LEU B CA 1
ATOM 2871 C C . LEU B 1 79 ? -17.400 -23.844 -8.773 1.00 33.84 68 LEU B C 1
ATOM 2872 O O . LEU B 1 79 ? -16.166 -23.778 -8.680 1.00 34.75 68 LEU B O 1
ATOM 2877 N N . ASN B 1 80 ? -18.007 -24.424 -9.815 1.00 32.09 69 ASN B N 1
ATOM 2878 C CA . ASN B 1 80 ? -17.226 -24.940 -10.940 1.00 31.33 69 ASN B CA 1
ATOM 2879 C C . ASN B 1 80 ? -16.512 -23.821 -11.686 1.00 32.47 69 ASN B C 1
ATOM 2880 O O . ASN B 1 80 ? -15.340 -23.970 -12.053 1.00 38.49 69 ASN B O 1
ATOM 2885 N N . PHE B 1 81 ? -17.191 -22.696 -11.928 1.00 29.40 70 PHE B N 1
ATOM 2886 C CA . PHE B 1 81 ? -16.525 -21.600 -12.617 1.00 27.43 70 PHE B CA 1
ATOM 2887 C C . PHE B 1 81 ? -15.306 -21.141 -11.838 1.00 30.90 70 PHE B C 1
ATOM 2888 O O . PHE B 1 81 ? -14.201 -21.040 -12.388 1.00 27.49 70 PHE B O 1
ATOM 2896 N N . PHE B 1 82 ? -15.505 -20.852 -10.546 1.00 32.85 71 PHE B N 1
ATOM 2897 C CA . PHE B 1 82 ? -14.450 -20.283 -9.711 1.00 33.81 71 PHE B CA 1
ATOM 2898 C C . PHE B 1 82 ? -13.258 -21.228 -9.626 1.00 34.38 71 PHE B C 1
ATOM 2899 O O . PHE B 1 82 ? -12.104 -20.790 -9.700 1.00 34.28 71 PHE B O 1
ATOM 2907 N N . GLU B 1 83 ? -13.518 -22.536 -9.531 1.00 34.51 72 GLU B N 1
ATOM 2908 C CA . GLU B 1 83 ? -12.447 -23.511 -9.375 1.00 34.85 72 GLU B CA 1
ATOM 2909 C C . GLU B 1 83 ? -11.716 -23.829 -10.665 1.00 35.53 72 GLU B C 1
ATOM 2910 O O . GLU B 1 83 ? -10.574 -24.307 -10.605 1.00 37.23 72 GLU B O 1
ATOM 2916 N N . GLY B 1 84 ? -12.334 -23.575 -11.818 1.00 31.59 73 GLY B N 1
ATOM 2917 C CA . GLY B 1 84 ? -11.677 -23.729 -13.091 1.00 26.92 73 GLY B CA 1
ATOM 2918 C C . GLY B 1 84 ? -11.185 -22.455 -13.730 1.00 31.38 73 GLY B C 1
ATOM 2919 O O . GLY B 1 84 ? -10.589 -22.513 -14.812 1.00 31.21 73 GLY B O 1
ATOM 2920 N N . ALA B 1 85 ? -11.405 -21.303 -13.096 1.00 29.77 74 ALA B N 1
ATOM 2921 C CA . ALA B 1 85 ? -11.098 -20.035 -13.751 1.00 35.75 74 ALA B CA 1
ATOM 2922 C C . ALA B 1 85 ? -9.599 -19.902 -14.004 1.00 36.20 74 ALA B C 1
ATOM 2923 O O . ALA B 1 85 ? -9.164 -19.736 -15.149 1.00 39.81 74 ALA B O 1
ATOM 2925 N N . TRP B 1 86 ? -8.786 -20.009 -12.950 1.00 36.64 75 TRP B N 1
ATOM 2926 C CA . TRP B 1 86 ? -7.339 -19.914 -13.133 1.00 37.63 75 TRP B CA 1
ATOM 2927 C C . TRP B 1 86 ? -6.838 -20.863 -14.216 1.00 36.96 75 TRP B C 1
ATOM 2928 O O . TRP B 1 86 ? -5.967 -20.500 -15.016 1.00 38.76 75 TRP B O 1
ATOM 2939 N N . ALA B 1 87 ? -7.388 -22.077 -14.273 1.00 36.06 76 ALA B N 1
ATOM 2940 C CA . ALA B 1 87 ? -6.880 -23.052 -15.234 1.00 36.39 76 ALA B CA 1
ATOM 2941 C C . ALA B 1 87 ? -7.155 -22.627 -16.677 1.00 47.32 76 ALA B C 1
ATOM 2942 O O . ALA B 1 87 ? -6.289 -22.784 -17.548 1.00 52.99 76 ALA B O 1
ATOM 2944 N N . ARG B 1 88 ? -8.347 -22.080 -16.954 1.00 43.26 77 ARG B N 1
ATOM 2945 C CA . ARG B 1 88 ? -8.652 -21.619 -18.309 1.00 36.28 77 ARG B CA 1
ATOM 2946 C C . ARG B 1 88 ? -7.782 -20.430 -18.697 1.00 45.90 77 ARG B C 1
ATOM 2947 O O . ARG B 1 88 ? -7.371 -20.302 -19.857 1.00 46.24 77 ARG B O 1
ATOM 2955 N N . TRP B 1 89 ? -7.521 -19.536 -17.737 1.00 45.81 78 TRP B N 1
ATOM 2956 C CA . TRP B 1 89 ? -6.650 -18.391 -17.977 1.00 46.21 78 TRP B CA 1
ATOM 2957 C C . TRP B 1 89 ? -5.241 -18.835 -18.341 1.00 53.72 78 TRP B C 1
ATOM 2958 O O . TRP B 1 89 ? -4.608 -18.253 -19.228 1.00 60.03 78 TRP B O 1
ATOM 2969 N N . GLN B 1 90 ? -4.721 -19.856 -17.660 1.00 50.82 79 GLN B N 1
ATOM 2970 C CA . GLN B 1 90 ? -3.398 -20.334 -18.024 1.00 48.30 79 GLN B CA 1
ATOM 2971 C C . GLN B 1 90 ? -3.430 -21.143 -19.310 1.00 48.98 79 GLN B C 1
ATOM 2972 O O . GLN B 1 90 ? -2.391 -21.272 -19.958 1.00 61.75 79 GLN B O 1
ATOM 2978 N N . GLU B 1 91 ? -4.593 -21.671 -19.708 1.00 46.83 80 GLU B N 1
ATOM 2979 C CA . GLU B 1 91 ? -4.662 -22.373 -20.986 1.00 51.66 80 GLU B CA 1
ATOM 2980 C C . GLU B 1 91 ? -4.650 -21.419 -22.174 1.00 53.25 80 GLU B C 1
ATOM 2981 O O . GLU B 1 91 ? -4.257 -21.829 -23.266 1.00 61.42 80 GLU B O 1
ATOM 2987 N N . GLN B 1 92 ? -5.063 -20.165 -22.000 1.00 49.13 81 GLN B N 1
ATOM 2988 C CA . GLN B 1 92 ? -4.923 -19.155 -23.050 1.00 55.94 81 GLN B CA 1
ATOM 2989 C C . GLN B 1 92 ? -3.738 -18.231 -22.777 1.00 60.37 81 GLN B C 1
ATOM 2990 O O . GLN B 1 92 ? -3.805 -17.023 -23.045 1.00 53.57 81 GLN B O 1
ATOM 2996 N N . ASP B 1 93 ? -2.639 -18.798 -22.261 1.00 52.42 82 ASP B N 1
ATOM 2997 C CA . ASP B 1 93 ? -1.454 -18.062 -21.834 1.00 54.41 82 ASP B CA 1
ATOM 2998 C C . ASP B 1 93 ? -1.806 -16.717 -21.233 1.00 58.08 82 ASP B C 1
ATOM 2999 O O . ASP B 1 93 ? -1.416 -15.674 -21.768 1.00 65.06 82 ASP B O 1
ATOM 3004 N N . GLY B 1 94 ? -2.554 -16.735 -20.134 1.00 56.93 83 GLY B N 1
ATOM 3005 C CA . GLY B 1 94 ? -2.878 -15.498 -19.451 1.00 54.72 83 GLY B CA 1
ATOM 3006 C C . GLY B 1 94 ? -1.653 -14.901 -18.779 1.00 59.14 83 GLY B C 1
ATOM 3007 O O . GLY B 1 94 ? -0.859 -15.605 -18.149 1.00 58.26 83 GLY B O 1
ATOM 3008 N N . THR B 1 95 ? -1.527 -13.572 -18.891 1.00 54.25 84 THR B N 1
ATOM 3009 C CA . THR B 1 95 ? -0.292 -12.886 -18.518 1.00 62.45 84 THR B CA 1
ATOM 3010 C C . THR B 1 95 ? -0.049 -12.936 -17.012 1.00 64.53 84 THR B C 1
ATOM 3011 O O . THR B 1 95 ? 0.980 -13.446 -16.555 1.00 68.94 84 THR B O 1
ATOM 3015 N N . GLY B 1 96 ? -0.975 -12.394 -16.223 1.00 57.52 85 GLY B N 1
ATOM 3016 C CA . GLY B 1 96 ? -0.799 -12.362 -14.781 1.00 47.22 85 GLY B CA 1
ATOM 3017 C C . GLY B 1 96 ? -2.054 -12.735 -14.018 1.00 51.45 85 GLY B C 1
ATOM 3018 O O . GLY B 1 96 ? -2.624 -13.810 -14.241 1.00 52.16 85 GLY B O 1
ATOM 3019 N N . ASP B 1 97 ? -2.496 -11.857 -13.119 1.00 46.68 86 ASP B N 1
ATOM 3020 C CA . ASP B 1 97 ? -3.718 -12.102 -12.364 1.00 44.44 86 ASP B CA 1
ATOM 3021 C C . ASP B 1 97 ? -4.948 -12.018 -13.268 1.00 48.79 86 ASP B C 1
ATOM 3022 O O . ASP B 1 97 ? -5.010 -11.214 -14.203 1.00 48.33 86 ASP B O 1
ATOM 3027 N N . LEU B 1 98 ? -5.939 -12.856 -12.968 1.00 42.20 87 LEU B N 1
ATOM 3028 C CA . LEU B 1 98 ? -7.197 -12.879 -13.700 1.00 40.64 87 LEU B CA 1
ATOM 3029 C C . LEU B 1 98 ? -8.188 -11.939 -13.021 1.00 39.46 87 LEU B C 1
ATOM 3030 O O . LEU B 1 98 ? -8.515 -12.119 -11.841 1.00 43.15 87 LEU B O 1
ATOM 3035 N N . LEU B 1 99 ? -8.673 -10.950 -13.763 1.00 36.47 88 LEU B N 1
ATOM 3036 C CA . LEU B 1 99 ? -9.594 -9.959 -13.232 1.00 41.07 88 LEU B CA 1
ATOM 3037 C C . LEU B 1 99 ? -10.668 -9.617 -14.256 1.00 39.92 88 LEU B C 1
ATOM 3038 O O . LEU B 1 99 ? -10.436 -9.718 -15.470 1.00 35.08 88 LEU B O 1
ATOM 3043 N N . PRO B 1 100 ? -11.860 -9.243 -13.797 1.00 38.32 89 PRO B N 1
ATOM 3044 C CA . PRO B 1 100 ? -12.891 -8.749 -14.710 1.00 36.44 89 PRO B CA 1
ATOM 3045 C C . PRO B 1 100 ? -12.717 -7.261 -14.966 1.00 37.11 89 PRO B C 1
ATOM 3046 O O . PRO B 1 100 ? -12.133 -6.522 -14.166 1.00 36.57 89 PRO B O 1
ATOM 3050 N N . TYR B 1 101 ? -13.229 -6.832 -16.119 1.00 38.46 90 TYR B N 1
ATOM 3051 C CA . TYR B 1 101 ? -13.140 -5.424 -16.485 1.00 33.49 90 TYR B CA 1
ATOM 3052 C C . TYR B 1 101 ? -14.438 -4.885 -17.071 1.00 32.88 90 TYR B C 1
ATOM 3053 O O . TYR B 1 101 ? -14.448 -3.741 -17.543 1.00 39.38 90 TYR B O 1
ATOM 3062 N N . THR B 1 102 ? -15.519 -5.676 -17.063 1.00 33.16 91 THR B N 1
ATOM 3063 C CA . THR B 1 102 ? -16.863 -5.283 -17.475 1.00 33.08 91 THR B CA 1
ATOM 3064 C C . THR B 1 102 ? -17.848 -5.933 -16.516 1.00 32.09 91 THR B C 1
ATOM 3065 O O . THR B 1 102 ? -17.599 -7.029 -16.021 1.00 33.26 91 THR B O 1
ATOM 3069 N N . TRP B 1 103 ? -18.959 -5.259 -16.242 1.00 30.47 92 TRP B N 1
ATOM 3070 C CA . TRP B 1 103 ? -19.935 -5.802 -15.303 1.00 33.10 92 TRP B CA 1
ATOM 3071 C C . TRP B 1 103 ? -21.356 -5.587 -15.814 1.00 33.53 92 TRP B C 1
ATOM 3072 O O . TRP B 1 103 ? -21.638 -4.573 -16.467 1.00 30.23 92 TRP B O 1
ATOM 3083 N N . PRO B 1 104 ? -22.280 -6.533 -15.534 1.00 33.72 93 PRO B N 1
ATOM 3084 C CA . PRO B 1 104 ? -23.670 -6.323 -15.959 1.00 28.28 93 PRO B CA 1
ATOM 3085 C C . PRO B 1 104 ? -24.325 -5.256 -15.089 1.00 33.87 93 PRO B C 1
ATOM 3086 O O . PRO B 1 104 ? -25.133 -5.580 -14.213 1.00 33.23 93 PRO B O 1
ATOM 3090 N N . ALA B 1 105 ? -23.967 -3.982 -15.303 1.00 30.41 94 ALA B N 1
ATOM 3091 C CA . ALA B 1 105 ? -24.444 -2.889 -14.467 1.00 28.45 94 ALA B CA 1
ATOM 3092 C C . ALA B 1 105 ? -25.763 -2.350 -15.033 1.00 27.95 94 ALA B C 1
ATOM 3093 O O . ALA B 1 105 ? -26.483 -3.047 -15.750 1.00 27.76 94 ALA B O 1
ATOM 3095 N N . ARG B 1 106 ? -26.098 -1.107 -14.715 1.00 26.81 95 ARG B N 1
ATOM 3096 C CA . ARG B 1 106 ? -27.338 -0.512 -15.187 1.00 27.43 95 ARG B CA 1
ATOM 3097 C C . ARG B 1 106 ? -27.374 -0.449 -16.713 1.00 30.90 95 ARG B C 1
ATOM 3098 O O . ARG B 1 106 ? -26.388 -0.094 -17.362 1.00 32.77 95 ARG B O 1
ATOM 3106 N N . THR B 1 107 ? -28.530 -0.808 -17.276 1.00 29.91 96 THR B N 1
ATOM 3107 C CA . THR B 1 107 ? -28.941 -0.844 -18.694 1.00 31.49 96 THR B CA 1
ATOM 3108 C C . THR B 1 107 ? -28.437 -2.088 -19.415 1.00 26.40 96 THR B C 1
ATOM 3109 O O . THR B 1 107 ? -28.818 -2.296 -20.578 1.00 33.97 96 THR B O 1
ATOM 3113 N N . LEU B 1 108 ? -27.651 -2.938 -18.770 1.00 29.14 97 LEU B N 1
ATOM 3114 C CA . LEU B 1 108 ? -27.149 -4.170 -19.365 1.00 29.01 97 LEU B CA 1
ATOM 3115 C C . LEU B 1 108 ? -28.005 -5.364 -18.943 1.00 31.26 97 LEU B C 1
ATOM 3116 O O . LEU B 1 108 ? -28.752 -5.300 -17.966 1.00 31.67 97 LEU B O 1
ATOM 3121 N N . SER B 1 109 ? -27.909 -6.448 -19.719 1.00 32.54 98 SER B N 1
ATOM 3122 C CA . SER B 1 109 ? -28.563 -7.711 -19.391 1.00 25.69 98 SER B CA 1
ATOM 3123 C C . SER B 1 109 ? -27.731 -8.466 -18.376 1.00 32.69 98 SER B C 1
ATOM 3124 O O . SER B 1 109 ? -26.511 -8.570 -18.522 1.00 35.39 98 SER B O 1
ATOM 3127 N N . GLN B 1 110 ? -28.391 -9.026 -17.364 1.00 29.06 99 GLN B N 1
ATOM 3128 C CA . GLN B 1 110 ? -27.716 -9.954 -16.457 1.00 33.36 99 GLN B CA 1
ATOM 3129 C C . GLN B 1 110 ? -27.732 -11.372 -17.039 1.00 34.96 99 GLN B C 1
ATOM 3130 O O . GLN B 1 110 ? -28.324 -12.301 -16.492 1.00 33.24 99 GLN B O 1
ATOM 3136 N N . ARG B 1 111 ? -27.054 -11.523 -18.177 1.00 33.94 100 ARG B N 1
ATOM 3137 C CA . ARG B 1 111 ? -27.075 -12.757 -18.953 1.00 32.77 100 ARG B CA 1
ATOM 3138 C C . ARG B 1 111 ? -25.647 -13.225 -19.193 1.00 35.11 100 ARG B C 1
ATOM 3139 O O . ARG B 1 111 ? -24.766 -12.421 -19.519 1.00 36.22 100 ARG B O 1
ATOM 3147 N N . LEU B 1 112 ? -25.428 -14.530 -19.049 1.00 33.39 101 LEU B N 1
ATOM 3148 C CA . LEU B 1 112 ? -24.078 -15.065 -18.878 1.00 33.94 101 LEU B CA 1
ATOM 3149 C C . LEU B 1 112 ? -23.375 -15.270 -20.222 1.00 34.04 101 LEU B C 1
ATOM 3150 O O . LEU B 1 112 ? -23.900 -15.993 -21.077 1.00 32.52 101 LEU B O 1
ATOM 3155 N N . PRO B 1 113 ? -22.207 -14.654 -20.454 1.00 31.52 102 PRO B N 1
ATOM 3156 C CA . PRO B 1 113 ? -21.460 -14.882 -21.698 1.00 31.94 102 PRO B CA 1
ATOM 3157 C C . PRO B 1 113 ? -20.731 -16.214 -21.614 1.00 31.79 102 PRO B C 1
ATOM 3158 O O . PRO B 1 113 ? -20.784 -16.906 -20.604 1.00 33.30 102 PRO B O 1
ATOM 3162 N N . THR B 1 114 ? -20.050 -16.578 -22.701 1.00 32.64 103 THR B N 1
ATOM 3163 C CA . THR B 1 114 ? -19.190 -17.755 -22.650 1.00 33.26 103 THR B CA 1
ATOM 3164 C C . THR B 1 114 ? -17.730 -17.404 -22.381 1.00 36.42 103 THR B C 1
ATOM 3165 O O . THR B 1 114 ? -17.011 -18.219 -21.788 1.00 43.91 103 THR B O 1
ATOM 3169 N N . SER B 1 115 ? -17.307 -16.197 -22.770 1.00 33.41 104 SER B N 1
ATOM 3170 C CA . SER B 1 115 ? -15.959 -15.690 -22.534 1.00 29.87 104 SER B CA 1
ATOM 3171 C C . SER B 1 115 ? -15.556 -15.829 -21.070 1.00 34.36 104 SER B C 1
ATOM 3172 O O . SER B 1 115 ? -16.367 -15.623 -20.161 1.00 35.45 104 SER B O 1
ATOM 3175 N N . LEU B 1 116 ? -14.285 -16.186 -20.847 1.00 34.20 105 LEU B N 1
ATOM 3176 C CA . LEU B 1 116 ? -13.760 -16.248 -19.487 1.00 30.96 105 LEU B CA 1
ATOM 3177 C C . LEU B 1 116 ? -13.952 -14.919 -18.768 1.00 36.04 105 LEU B C 1
ATOM 3178 O O . LEU B 1 116 ? -14.468 -14.883 -17.647 1.00 37.84 105 LEU B O 1
ATOM 3183 N N . HIS B 1 117 ? -13.546 -13.807 -19.399 1.00 36.23 106 HIS B N 1
ATOM 3184 C CA . HIS B 1 117 ? -13.634 -12.511 -18.720 1.00 35.89 106 HIS B CA 1
ATOM 3185 C C . HIS B 1 117 ? -15.082 -12.035 -18.593 1.00 35.17 106 HIS B C 1
ATOM 3186 O O . HIS B 1 117 ? -15.453 -11.438 -17.575 1.00 30.87 106 HIS B O 1
ATOM 3193 N N . GLY B 1 118 ? -15.908 -12.271 -19.618 1.00 29.32 107 GLY B N 1
ATOM 3194 C CA . GLY B 1 118 ? -17.319 -11.959 -19.492 1.00 28.45 107 GLY B CA 1
ATOM 3195 C C . GLY B 1 118 ? -17.975 -12.722 -18.356 1.00 34.17 107 GLY B C 1
ATOM 3196 O O . GLY B 1 118 ? -18.701 -12.152 -17.533 1.00 33.51 107 GLY B O 1
ATOM 3197 N N . GLN B 1 119 ? -17.735 -14.032 -18.304 1.00 34.28 108 GLN B N 1
ATOM 3198 C CA . GLN B 1 119 ? -18.190 -14.824 -17.172 1.00 31.43 108 GLN B CA 1
ATOM 3199 C C . GLN B 1 119 ? -17.694 -14.241 -15.848 1.00 35.63 108 GLN B C 1
ATOM 3200 O O . GLN B 1 119 ? -18.457 -14.138 -14.878 1.00 37.49 108 GLN B O 1
ATOM 3206 N N . LEU B 1 120 ? -16.424 -13.835 -15.789 1.00 29.01 109 LEU B N 1
ATOM 3207 C CA . LEU B 1 120 ? -15.879 -13.339 -14.534 1.00 28.28 109 LEU B CA 1
ATOM 3208 C C . LEU B 1 120 ? -16.613 -12.081 -14.073 1.00 36.53 109 LEU B C 1
ATOM 3209 O O . LEU B 1 120 ? -16.944 -11.948 -12.888 1.00 32.83 109 LEU B O 1
ATOM 3214 N N . GLY B 1 121 ? -16.885 -11.148 -14.994 1.00 32.63 110 GLY B N 1
ATOM 3215 C CA . GLY B 1 121 ? -17.607 -9.949 -14.613 1.00 26.92 110 GLY B CA 1
ATOM 3216 C C . GLY B 1 121 ? -19.052 -10.212 -14.297 1.00 31.97 110 GLY B C 1
ATOM 3217 O O . GLY B 1 121 ? -19.667 -9.442 -13.551 1.00 31.40 110 GLY B O 1
ATOM 3218 N N . TYR B 1 122 ? -19.606 -11.290 -14.860 1.00 35.22 111 TYR B N 1
ATOM 3219 C CA . TYR B 1 122 ? -20.951 -11.725 -14.512 1.00 27.31 111 TYR B CA 1
ATOM 3220 C C . TYR B 1 122 ? -21.015 -12.227 -13.071 1.00 31.24 111 TYR B C 1
ATOM 3221 O O . TYR B 1 122 ? -22.000 -11.978 -12.365 1.00 32.12 111 TYR B O 1
ATOM 3230 N N . TYR B 1 123 ? -19.969 -12.921 -12.613 1.00 33.42 112 TYR B N 1
ATOM 3231 C CA . TYR B 1 123 ? -19.880 -13.473 -11.267 1.00 27.49 112 TYR B CA 1
ATOM 3232 C C . TYR B 1 123 ? -19.189 -12.541 -10.285 1.00 28.48 112 TYR B C 1
ATOM 3233 O O . TYR B 1 123 ? -18.704 -13.002 -9.239 1.00 28.19 112 TYR B O 1
ATOM 3242 N N . SER B 1 124 ? -19.104 -11.255 -10.598 1.00 27.36 113 SER B N 1
ATOM 3243 C CA . SER B 1 124 ? -18.493 -10.299 -9.689 1.00 31.75 113 SER B CA 1
ATOM 3244 C C . SER B 1 124 ? -19.239 -8.976 -9.772 1.00 32.62 113 SER B C 1
ATOM 3245 O O . SER B 1 124 ? -20.041 -8.742 -10.682 1.00 33.29 113 SER B O 1
ATOM 3248 N N . PHE B 1 125 ? -18.963 -8.113 -8.788 1.00 33.16 114 PHE B N 1
ATOM 3249 C CA . PHE B 1 125 ? -19.501 -6.766 -8.746 1.00 30.03 114 PHE B CA 1
ATOM 3250 C C . PHE B 1 125 ? -18.426 -5.691 -8.605 1.00 26.76 114 PHE B C 1
ATOM 3251 O O . PHE B 1 125 ? -18.761 -4.506 -8.537 1.00 32.00 114 PHE B O 1
ATOM 3259 N N . ASP B 1 126 ? -17.154 -6.060 -8.590 1.00 26.62 115 ASP B N 1
ATOM 3260 C CA . ASP B 1 126 ? -16.061 -5.100 -8.482 1.00 29.95 115 ASP B CA 1
ATOM 3261 C C . ASP B 1 126 ? -14.774 -5.812 -8.891 1.00 31.72 115 ASP B C 1
ATOM 3262 O O . ASP B 1 126 ? -14.782 -6.995 -9.251 1.00 33.96 115 ASP B O 1
ATOM 3267 N N . ALA B 1 127 ? -13.663 -5.080 -8.833 1.00 28.19 116 ALA B N 1
ATOM 3268 C CA . ALA B 1 127 ? -12.365 -5.590 -9.256 1.00 35.98 116 ALA B CA 1
ATOM 3269 C C . ALA B 1 127 ? -11.476 -5.973 -8.075 1.00 35.51 116 ALA B C 1
ATOM 3270 O O . ALA B 1 127 ? -10.251 -6.011 -8.212 1.00 32.60 116 ALA B O 1
ATOM 3272 N N . GLY B 1 128 ? -12.069 -6.255 -6.921 1.00 33.82 117 GLY B N 1
ATOM 3273 C CA . GLY B 1 128 ? -11.301 -6.471 -5.714 1.00 32.26 117 GLY B CA 1
ATOM 3274 C C . GLY B 1 128 ? -11.318 -7.898 -5.220 1.00 37.19 117 GLY B C 1
ATOM 3275 O O . GLY B 1 128 ? -11.039 -8.163 -4.046 1.00 38.42 117 GLY B O 1
ATOM 3276 N N . ALA B 1 129 ? -11.664 -8.826 -6.107 1.00 34.99 118 ALA B N 1
ATOM 3277 C CA . ALA B 1 129 ? -11.558 -10.257 -5.847 1.00 30.22 118 ALA B CA 1
ATOM 3278 C C . ALA B 1 129 ? -10.809 -10.839 -7.036 1.00 37.03 118 ALA B C 1
ATOM 3279 O O . ALA B 1 129 ? -11.414 -11.387 -7.971 1.00 39.03 118 ALA B O 1
ATOM 3281 N N . PRO B 1 130 ? -9.490 -10.707 -7.055 1.00 35.37 119 PRO B N 1
ATOM 3282 C CA . PRO B 1 130 ? -8.717 -11.263 -8.164 1.00 32.06 119 PRO B CA 1
ATOM 3283 C C . PRO B 1 130 ? -8.569 -12.760 -8.001 1.00 35.07 119 PRO B C 1
ATOM 3284 O O . PRO B 1 130 ? -8.635 -13.301 -6.895 1.00 35.52 119 PRO B O 1
ATOM 3288 N N . ILE B 1 131 ? -8.375 -13.439 -9.122 1.00 38.09 120 ILE B N 1
ATOM 3289 C CA . ILE B 1 131 ? -8.148 -14.880 -9.120 1.00 37.04 120 ILE B CA 1
ATOM 3290 C C . ILE B 1 131 ? -6.733 -15.124 -9.611 1.00 35.38 120 ILE B C 1
ATOM 3291 O O . ILE B 1 131 ? -6.368 -14.703 -10.713 1.00 36.14 120 ILE B O 1
ATOM 3296 N N . THR B 1 132 ? -5.929 -15.774 -8.779 1.00 38.20 121 THR B N 1
ATOM 3297 C CA . THR B 1 132 ? -4.560 -16.115 -9.134 1.00 35.93 121 THR B CA 1
ATOM 3298 C C . THR B 1 132 ? -4.351 -17.598 -8.836 1.00 38.99 121 THR B C 1
ATOM 3299 O O . THR B 1 132 ? -5.300 -18.363 -8.613 1.00 37.98 121 THR B O 1
ATOM 3303 N N . ALA B 1 133 ? -3.082 -18.012 -8.817 1.00 43.45 122 ALA B N 1
ATOM 3304 C CA . ALA B 1 133 ? -2.745 -19.430 -8.752 1.00 36.78 122 ALA B CA 1
ATOM 3305 C C . ALA B 1 133 ? -3.361 -20.114 -7.527 1.00 44.38 122 ALA B C 1
ATOM 3306 O O . ALA B 1 133 ? -3.977 -21.179 -7.655 1.00 50.28 122 ALA B O 1
ATOM 3308 N N . GLY B 1 134 ? -3.234 -19.524 -6.334 1.00 34.83 123 GLY B N 1
ATOM 3309 C CA . GLY B 1 134 ? -3.735 -20.283 -5.200 1.00 30.52 123 GLY B CA 1
ATOM 3310 C C . GLY B 1 134 ? -5.149 -19.986 -4.719 1.00 33.99 123 GLY B C 1
ATOM 3311 O O . GLY B 1 134 ? -5.503 -20.383 -3.603 1.00 31.85 123 GLY B O 1
ATOM 3312 N N . THR B 1 135 ? -5.985 -19.321 -5.512 1.00 30.86 124 THR B N 1
ATOM 3313 C CA . THR B 1 135 ? -7.093 -18.592 -4.906 1.00 32.74 124 THR B CA 1
ATOM 3314 C C . THR B 1 135 ? -8.242 -19.508 -4.498 1.00 33.65 124 THR B C 1
ATOM 3315 O O . THR B 1 135 ? -8.739 -19.412 -3.368 1.00 32.18 124 THR B O 1
ATOM 3319 N N . TRP B 1 136 ? -8.683 -20.404 -5.391 1.00 34.03 125 TRP B N 1
ATOM 3320 C CA . TRP B 1 136 ? -9.823 -21.242 -5.023 1.00 34.46 125 TRP B CA 1
ATOM 3321 C C . TRP B 1 136 ? -9.460 -22.197 -3.905 1.00 30.63 125 TRP B C 1
ATOM 3322 O O . TRP B 1 136 ? -10.304 -22.488 -3.059 1.00 34.73 125 TRP B O 1
ATOM 3333 N N . GLN B 1 137 ? -8.217 -22.680 -3.858 1.00 31.83 126 GLN B N 1
ATOM 3334 C CA . GLN B 1 137 ? -7.844 -23.536 -2.735 1.00 36.43 126 GLN B CA 1
ATOM 3335 C C . GLN B 1 137 ? -7.835 -22.751 -1.434 1.00 35.23 126 GLN B C 1
ATOM 3336 O O . GLN B 1 137 ? -8.181 -23.299 -0.379 1.00 33.75 126 GLN B O 1
ATOM 3342 N N . ALA B 1 138 ? -7.482 -21.462 -1.502 1.00 30.89 127 ALA B N 1
ATOM 3343 C CA . ALA B 1 138 ? -7.474 -20.628 -0.307 1.00 30.95 127 ALA B CA 1
ATOM 3344 C C . ALA B 1 138 ? -8.890 -20.322 0.160 1.00 34.50 127 ALA B C 1
ATOM 3345 O O . ALA B 1 138 ? -9.178 -20.373 1.364 1.00 33.45 127 ALA B O 1
ATOM 3347 N N . ALA B 1 139 ? -9.790 -20.003 -0.775 1.00 34.16 128 ALA B N 1
ATOM 3348 C CA . ALA B 1 139 ? -11.174 -19.743 -0.389 1.00 34.10 128 ALA B CA 1
ATOM 3349 C C . ALA B 1 139 ? -11.849 -21.011 0.129 1.00 36.81 128 ALA B C 1
ATOM 3350 O O . ALA B 1 139 ? -12.549 -20.977 1.156 1.00 34.26 128 ALA B O 1
ATOM 3352 N N . TYR B 1 140 ? -11.649 -22.137 -0.570 1.00 30.87 129 TYR B N 1
ATOM 3353 C CA . TYR B 1 140 ? -12.154 -23.426 -0.101 1.00 31.64 129 TYR B CA 1
ATOM 3354 C C . TYR B 1 140 ? -11.701 -23.702 1.328 1.00 32.80 129 TYR B C 1
ATOM 3355 O O . TYR B 1 140 ? -12.475 -24.194 2.155 1.00 32.65 129 TYR B O 1
ATOM 3364 N N . SER B 1 141 ? -10.448 -23.361 1.636 1.00 35.32 130 SER B N 1
ATOM 3365 C CA . SER B 1 141 ? -9.878 -23.649 2.945 1.00 31.57 130 SER B CA 1
ATOM 3366 C C . SER B 1 141 ? -10.496 -22.786 4.050 1.00 30.00 130 SER B C 1
ATOM 3367 O O . SER B 1 141 ? -10.678 -23.258 5.177 1.00 30.31 130 SER B O 1
ATOM 3370 N N . ALA B 1 142 ? -10.806 -21.519 3.764 1.00 32.72 131 ALA B N 1
ATOM 3371 C CA . ALA B 1 142 ? -11.482 -20.686 4.757 1.00 28.41 131 ALA B CA 1
ATOM 3372 C C . ALA B 1 142 ? -12.876 -21.223 5.058 1.00 28.76 131 ALA B C 1
ATOM 3373 O O . ALA B 1 142 ? -13.272 -21.331 6.223 1.00 33.04 131 ALA B O 1
ATOM 3375 N N . ALA B 1 143 ? -13.637 -21.574 4.021 1.00 26.33 132 ALA B N 1
ATOM 3376 C CA . ALA B 1 143 ? -14.941 -22.177 4.256 1.00 26.58 132 ALA B CA 1
ATOM 3377 C C . ALA B 1 143 ? -14.816 -23.422 5.128 1.00 31.47 132 ALA B C 1
ATOM 3378 O O . ALA B 1 143 ? -15.598 -23.618 6.068 1.00 30.18 132 ALA B O 1
ATOM 3380 N N . GLN B 1 144 ? -13.803 -24.251 4.861 1.00 29.95 133 GLN B N 1
ATOM 3381 C CA . GLN B 1 144 ? -13.553 -25.415 5.706 1.00 30.76 133 GLN B CA 1
ATOM 3382 C C . GLN B 1 144 ? -13.198 -25.012 7.136 1.00 27.89 133 GLN B C 1
ATOM 3383 O O . GLN B 1 144 ? -13.593 -25.686 8.089 1.00 28.43 133 GLN B O 1
ATOM 3389 N N . VAL B 1 145 ? -12.428 -23.935 7.305 1.00 28.13 134 VAL B N 1
ATOM 3390 C CA . VAL B 1 145 ? -12.115 -23.448 8.645 1.00 29.31 134 VAL B CA 1
ATOM 3391 C C . VAL B 1 145 ? -13.395 -23.042 9.360 1.00 31.39 134 VAL B C 1
ATOM 3392 O O . VAL B 1 145 ? -13.645 -23.439 10.508 1.00 32.76 134 VAL B O 1
ATOM 3396 N N . ALA B 1 146 ? -14.242 -22.270 8.676 1.00 29.73 135 ALA B N 1
ATOM 3397 C CA . ALA B 1 146 ? -15.527 -21.884 9.256 1.00 34.41 135 ALA B CA 1
ATOM 3398 C C . ALA B 1 146 ? -16.373 -23.102 9.617 1.00 36.18 135 ALA B C 1
ATOM 3399 O O . ALA B 1 146 ? -17.002 -23.134 10.682 1.00 40.15 135 ALA B O 1
ATOM 3401 N N . LEU B 1 147 ? -16.406 -24.115 8.747 1.00 32.92 136 LEU B N 1
ATOM 3402 C CA . LEU B 1 147 ? -17.253 -25.274 9.013 1.00 34.29 136 LEU B CA 1
ATOM 3403 C C . LEU B 1 147 ? -16.757 -26.078 10.207 1.00 37.15 136 LEU B C 1
ATOM 3404 O O . LEU B 1 147 ? -17.558 -26.721 10.899 1.00 38.48 136 LEU B O 1
ATOM 3409 N N . THR B 1 148 ? -15.449 -26.046 10.460 1.00 34.25 137 THR B N 1
ATOM 3410 C CA . THR B 1 148 ? -14.884 -26.774 11.587 1.00 33.64 137 THR B CA 1
ATOM 3411 C C . THR B 1 148 ? -15.254 -26.109 12.897 1.00 40.79 137 THR B C 1
ATOM 3412 O O . THR B 1 148 ? -15.546 -26.789 13.889 1.00 36.60 137 THR B O 1
ATOM 3416 N N . ALA B 1 149 ? -15.226 -24.772 12.920 1.00 41.15 138 ALA B N 1
ATOM 3417 C CA . ALA B 1 149 ? -15.608 -24.058 14.130 1.00 39.48 138 ALA B CA 1
ATOM 3418 C C . ALA B 1 149 ? -17.113 -24.148 14.356 1.00 36.91 138 ALA B C 1
ATOM 3419 O O . ALA B 1 149 ? -17.569 -24.305 15.495 1.00 32.30 138 ALA B O 1
ATOM 3421 N N . GLN B 1 150 ? -17.897 -24.062 13.279 1.00 36.35 139 GLN B N 1
ATOM 3422 C CA . GLN B 1 150 ? -19.321 -24.355 13.381 1.00 41.14 139 GLN B CA 1
ATOM 3423 C C . GLN B 1 150 ? -19.543 -25.731 13.994 1.00 41.62 139 GLN B C 1
ATOM 3424 O O . GLN B 1 150 ? -20.431 -25.912 14.840 1.00 36.20 139 GLN B O 1
ATOM 3430 N N . HIS B 1 151 ? -18.733 -26.711 13.572 1.00 39.08 140 HIS B N 1
ATOM 3431 C CA . HIS B 1 151 ? -18.884 -28.088 14.030 1.00 41.64 140 HIS B CA 1
ATOM 3432 C C . HIS B 1 151 ? -18.559 -28.235 15.514 1.00 49.86 14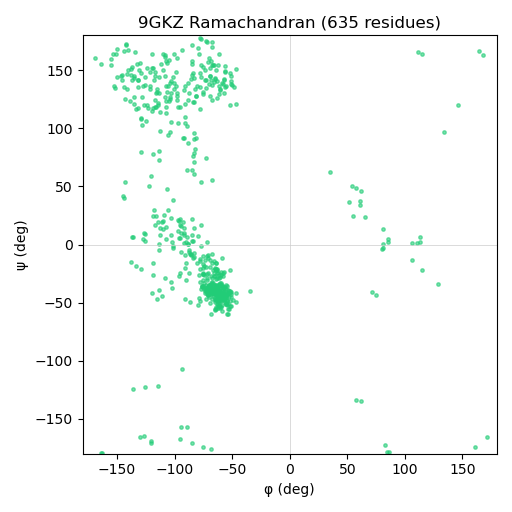0 HIS B C 1
ATOM 3433 O O . HIS B 1 151 ? -19.251 -28.969 16.229 1.00 54.51 140 HIS B O 1
ATOM 3440 N N . GLU B 1 152 ? -17.508 -27.562 15.995 1.00 41.46 141 GLU B N 1
ATOM 3441 C CA . GLU B 1 152 ? -17.207 -27.592 17.425 1.00 40.73 141 GLU B CA 1
ATOM 3442 C C . GLU B 1 152 ? -18.416 -27.167 18.252 1.00 40.15 141 GLU B C 1
ATOM 3443 O O . GLU B 1 152 ? -18.658 -27.703 19.339 1.00 43.50 141 GLU B O 1
ATOM 3449 N N . ILE B 1 153 ? -19.196 -26.214 17.745 1.00 34.93 142 ILE B N 1
ATOM 3450 C CA . ILE B 1 153 ? -20.311 -25.681 18.517 1.00 42.18 142 ILE B CA 1
ATOM 3451 C C . ILE B 1 153 ? -21.482 -26.649 18.494 1.00 47.00 142 ILE B C 1
ATOM 3452 O O . ILE B 1 153 ? -22.179 -26.827 19.504 1.00 43.99 142 ILE B O 1
ATOM 3457 N N . THR B 1 154 ? -21.711 -27.287 17.345 1.00 42.95 143 THR B N 1
ATOM 3458 C CA . THR B 1 154 ? -22.752 -28.304 17.244 1.00 42.69 143 THR B CA 1
ATOM 3459 C C . THR B 1 154 ? -22.500 -29.455 18.224 1.00 49.70 143 THR B C 1
ATOM 3460 O O . THR B 1 154 ? -23.444 -30.002 18.810 1.00 46.82 143 THR B O 1
ATOM 3464 N N . ASN B 1 155 ? -21.226 -29.806 18.444 1.00 47.79 144 ASN B N 1
ATOM 3465 C CA . ASN B 1 155 ? -20.810 -30.872 19.348 1.00 40.99 144 ASN B CA 1
ATOM 3466 C C . ASN B 1 155 ? -20.800 -30.454 20.812 1.00 46.58 144 ASN B C 1
ATOM 3467 O O . ASN B 1 155 ? -20.313 -31.222 21.648 1.00 49.20 144 ASN B O 1
ATOM 3472 N N . GLY B 1 156 ? -21.294 -29.266 21.148 1.00 45.56 145 GLY B N 1
ATOM 3473 C CA . GLY B 1 156 ? -21.441 -28.866 22.533 1.00 46.85 145 GLY B CA 1
ATOM 3474 C C . GLY B 1 156 ? -20.563 -27.729 23.029 1.00 44.64 145 GLY B C 1
ATOM 3475 O O . GLY B 1 156 ? -20.574 -27.446 24.231 1.00 47.74 145 GLY B O 1
ATOM 3476 N N . ALA B 1 157 ? -19.803 -27.073 22.167 1.00 44.13 146 ALA B N 1
ATOM 3477 C CA . ALA B 1 157 ? -19.067 -25.893 22.586 1.00 37.23 146 ALA B CA 1
ATOM 3478 C C . ALA B 1 157 ? -19.970 -24.675 22.472 1.00 42.45 146 ALA B C 1
ATOM 3479 O O . ALA B 1 157 ? -20.803 -24.577 21.558 1.00 39.42 146 ALA B O 1
ATOM 3481 N N . HIS B 1 158 ? -19.819 -23.762 23.434 1.00 35.98 147 HIS B N 1
ATOM 3482 C CA . HIS B 1 158 ? -20.657 -22.575 23.486 1.00 29.55 147 HIS B CA 1
ATOM 3483 C C . HIS B 1 158 ? -20.180 -21.530 22.487 1.00 35.66 147 HIS B C 1
ATOM 3484 O O . HIS B 1 158 ? -20.995 -20.741 21.998 1.00 36.04 147 HIS B O 1
ATOM 3491 N N . SER B 1 159 ? -18.885 -21.542 22.141 1.00 39.16 148 SER B N 1
ATOM 3492 C CA . SER B 1 159 ? -18.300 -20.597 21.188 1.00 39.72 148 SER B CA 1
ATOM 3493 C C . SER B 1 159 ? -17.071 -21.199 20.506 1.00 40.68 148 SER B C 1
ATOM 3494 O O . SER B 1 159 ? -16.484 -22.183 20.969 1.00 36.51 148 SER B O 1
ATOM 3497 N N . ALA B 1 160 ? -16.681 -20.565 19.399 1.00 38.83 149 ALA B N 1
ATOM 3498 C CA . ALA B 1 160 ? -15.558 -20.979 18.570 1.00 30.63 149 ALA B CA 1
ATOM 3499 C C . ALA B 1 160 ? -15.186 -19.809 17.665 1.00 33.79 149 ALA B C 1
ATOM 3500 O O . ALA B 1 160 ? -16.009 -18.936 17.378 1.00 33.04 149 ALA B O 1
ATOM 3502 N N . PHE B 1 161 ? -13.930 -19.788 17.231 1.00 34.53 150 PHE B N 1
ATOM 3503 C CA . PHE B 1 161 ? -13.414 -18.703 16.405 1.00 28.51 150 PHE B CA 1
ATOM 3504 C C . PHE B 1 161 ? -12.855 -19.288 15.116 1.00 33.13 150 PHE B C 1
ATOM 3505 O O . PHE B 1 161 ? -11.946 -20.129 15.151 1.00 35.67 150 PHE B O 1
ATOM 3513 N N . ALA B 1 162 ? -13.417 -18.858 13.983 1.00 30.97 151 ALA B N 1
ATOM 3514 C CA . ALA B 1 162 ? -12.946 -19.241 12.655 1.00 26.13 151 ALA B CA 1
ATOM 3515 C C . ALA B 1 162 ? -12.025 -18.132 12.146 1.00 30.31 151 ALA B C 1
ATOM 3516 O O . ALA B 1 162 ? -12.482 -17.061 11.740 1.00 33.45 151 ALA B O 1
ATOM 3518 N N . LEU B 1 163 ? -10.721 -18.382 12.162 1.00 28.86 152 LEU B N 1
ATOM 3519 C CA . LEU B 1 163 ? -9.765 -17.398 11.669 1.00 27.73 152 LEU B CA 1
ATOM 3520 C C . LEU B 1 163 ? -9.650 -17.557 10.154 1.00 31.43 152 LEU B C 1
ATOM 3521 O O . LEU B 1 163 ? -8.675 -18.092 9.624 1.00 34.70 152 LEU B O 1
ATOM 3526 N N . CYS B 1 164 ? -10.669 -17.067 9.444 1.00 29.87 153 CYS B N 1
ATOM 3527 C CA . CYS B 1 164 ? -10.748 -17.240 7.996 1.00 32.80 153 CYS B CA 1
ATOM 3528 C C . CYS B 1 164 ? -9.913 -16.198 7.266 1.00 31.37 153 CYS B C 1
ATOM 3529 O O . CYS B 1 164 ? -9.983 -15.005 7.574 1.00 26.12 153 CYS B O 1
ATOM 3532 N N . ARG B 1 165 ? -9.138 -16.650 6.279 1.00 29.85 154 ARG B N 1
ATOM 3533 C CA . ARG B 1 165 ? -8.657 -15.766 5.242 1.00 33.35 154 ARG B CA 1
ATOM 3534 C C . ARG B 1 165 ? -8.735 -16.594 3.963 1.00 35.80 154 ARG B C 1
ATOM 3535 O O . ARG B 1 165 ? -8.350 -17.780 3.974 1.00 38.89 154 ARG B O 1
ATOM 3543 N N . PRO B 1 166 ? -9.269 -16.039 2.857 1.00 34.33 155 PRO B N 1
ATOM 3544 C CA . PRO B 1 166 ? -9.902 -14.719 2.701 1.00 27.78 155 PRO B CA 1
ATOM 3545 C C . PRO B 1 166 ? -11.265 -14.593 3.389 1.00 30.68 155 PRO B C 1
ATOM 3546 O O . PRO B 1 166 ? -11.935 -15.589 3.640 1.00 33.19 155 PRO B O 1
ATOM 3550 N N . PRO B 1 167 ? -11.736 -13.367 3.661 1.00 33.54 156 PRO B N 1
ATOM 3551 C CA . PRO B 1 167 ? -13.066 -13.198 4.283 1.00 28.53 156 PRO B CA 1
ATOM 3552 C C . PRO B 1 167 ? -14.208 -13.595 3.360 1.00 28.08 156 PRO B C 1
ATOM 3553 O O . PRO B 1 167 ? -13.964 -14.032 2.233 1.00 30.35 156 PRO B O 1
ATOM 3557 N N . GLY B 1 168 ? -15.458 -13.412 3.788 1.00 31.26 157 GLY B N 1
ATOM 3558 C CA . GLY B 1 168 ? -16.556 -13.912 2.981 1.00 29.29 157 GLY B CA 1
ATOM 3559 C C . GLY B 1 168 ? -17.801 -13.069 2.775 1.00 33.55 157 GLY B C 1
ATOM 3560 O O . GLY B 1 168 ? -18.587 -13.376 1.872 1.00 30.77 157 GLY B O 1
ATOM 3561 N N . HIS B 1 169 ? -18.018 -12.018 3.570 1.00 31.34 158 HIS B N 1
ATOM 3562 C CA . HIS B 1 169 ? -19.361 -11.438 3.625 1.00 27.71 158 HIS B CA 1
ATOM 3563 C C . HIS B 1 169 ? -19.711 -10.556 2.427 1.00 30.91 158 HIS B C 1
ATOM 3564 O O . HIS B 1 169 ? -20.824 -10.025 2.378 1.00 30.47 158 HIS B O 1
ATOM 3571 N N . HIS B 1 170 ? -18.807 -10.359 1.471 1.00 29.65 159 HIS B N 1
ATOM 3572 C CA . HIS B 1 170 ? -19.188 -9.650 0.261 1.00 25.70 159 HIS B CA 1
ATOM 3573 C C . HIS B 1 170 ? -19.598 -10.600 -0.861 1.00 31.64 159 HIS B C 1
ATOM 3574 O O . HIS B 1 170 ? -20.066 -10.131 -1.906 1.00 31.84 159 HIS B O 1
ATOM 3581 N N . ALA B 1 171 ? -19.448 -11.916 -0.679 1.00 29.02 160 ALA B N 1
ATOM 3582 C CA . ALA B 1 171 ? -19.833 -12.877 -1.709 1.00 30.86 160 ALA B CA 1
ATOM 3583 C C . ALA B 1 171 ? -21.301 -13.257 -1.547 1.00 31.41 160 ALA B C 1
ATOM 3584 O O . ALA B 1 171 ? -21.721 -13.689 -0.469 1.00 30.80 160 ALA B O 1
ATOM 3586 N N . ALA B 1 172 ? -22.082 -13.075 -2.611 1.00 29.72 161 ALA B N 1
ATOM 3587 C CA . ALA B 1 172 ? -23.449 -13.579 -2.650 1.00 36.08 161 ALA B CA 1
ATOM 3588 C C . ALA B 1 172 ? -23.433 -15.046 -3.109 1.00 34.89 161 ALA B C 1
ATOM 3589 O O . ALA B 1 172 ? -22.381 -15.683 -3.205 1.00 36.02 161 ALA B O 1
ATOM 3591 N N . SER B 1 173 ? -24.606 -15.615 -3.380 1.00 29.62 162 SER B N 1
ATOM 3592 C CA . SER B 1 173 ? -24.651 -17.009 -3.812 1.00 34.34 162 SER B CA 1
ATOM 3593 C C . SER B 1 173 ? -23.740 -17.267 -5.015 1.00 34.15 162 SER B C 1
ATOM 3594 O O . SER B 1 173 ? -23.049 -18.289 -5.069 1.00 32.22 162 SER B O 1
ATOM 3597 N N . ASP B 1 174 ? -23.722 -16.359 -5.988 1.00 31.32 163 ASP B N 1
ATOM 3598 C CA . ASP B 1 174 ? -22.832 -16.524 -7.130 1.00 32.32 163 ASP B CA 1
ATOM 3599 C C . ASP B 1 174 ? -22.323 -15.162 -7.610 1.00 34.01 163 ASP B C 1
ATOM 3600 O O . ASP B 1 174 ? -22.251 -14.896 -8.815 1.00 34.55 163 ASP B O 1
ATOM 3605 N N . VAL B 1 175 ? -21.979 -14.281 -6.672 1.00 30.09 164 VAL B N 1
ATOM 3606 C CA . VAL B 1 175 ? -21.240 -13.060 -6.979 1.00 29.41 164 VAL B CA 1
ATOM 3607 C C . VAL B 1 175 ? -20.083 -12.928 -5.997 1.00 31.24 164 VAL B C 1
ATOM 3608 O O . VAL B 1 175 ? -20.213 -13.235 -4.808 1.00 31.50 164 VAL B O 1
ATOM 3612 N N . MET B 1 176 ? -18.957 -12.458 -6.498 1.00 33.36 165 MET B N 1
ATOM 3613 C CA . MET B 1 176 ? -17.730 -12.324 -5.732 1.00 35.13 165 MET B CA 1
ATOM 3614 C C . MET B 1 176 ? -17.270 -10.872 -5.806 1.00 31.69 165 MET B C 1
ATOM 3615 O O . MET B 1 176 ? -17.602 -10.150 -6.745 1.00 30.67 165 MET B O 1
ATOM 3620 N N . GLY B 1 177 ? -16.567 -10.435 -4.776 1.00 31.16 166 GLY B N 1
ATOM 3621 C CA . GLY B 1 177 ? -15.942 -9.128 -4.761 1.00 27.49 166 GLY B CA 1
ATOM 3622 C C . GLY B 1 177 ? -15.559 -8.755 -3.351 1.00 32.23 166 GLY B C 1
ATOM 3623 O O . GLY B 1 177 ? -15.987 -9.379 -2.377 1.00 27.93 166 GLY B O 1
ATOM 3624 N N . GLY B 1 178 ? -14.739 -7.711 -3.252 1.00 32.67 167 GLY B N 1
ATOM 3625 C CA . GLY B 1 178 ? -14.305 -7.240 -1.948 1.00 29.71 167 GLY B CA 1
ATOM 3626 C C . GLY B 1 178 ? -13.396 -8.204 -1.219 1.00 31.90 167 GLY B C 1
ATOM 3627 O O . GLY B 1 178 ? -13.465 -8.295 0.008 1.00 33.32 167 GLY B O 1
ATOM 3628 N N A TYR B 1 179 ? -12.525 -8.911 -1.951 0.54 32.51 168 TYR B N 1
ATOM 3629 N N B TYR B 1 179 ? -12.551 -8.927 -1.957 0.46 33.35 168 TYR B N 1
ATOM 3630 C CA A TYR B 1 179 ? -11.635 -9.972 -1.450 0.54 31.82 168 TYR B CA 1
ATOM 3631 C CA B TYR B 1 179 ? -11.650 -9.937 -1.404 0.46 32.11 168 TYR B CA 1
ATOM 3632 C C A TYR B 1 179 ? -12.390 -11.152 -0.846 0.54 32.44 168 TYR B C 1
ATOM 3633 C C B TYR B 1 179 ? -12.420 -11.092 -0.761 0.46 32.03 168 TYR B C 1
ATOM 3634 O O A TYR B 1 179 ? -11.838 -11.891 -0.028 0.54 33.02 168 TYR B O 1
ATOM 3635 O O B TYR B 1 179 ? -11.918 -11.754 0.149 0.46 33.08 168 TYR B O 1
ATOM 3652 N N . CYS B 1 180 ? -13.638 -11.358 -1.248 1.00 30.82 169 CYS B N 1
ATOM 3653 C CA . CYS B 1 180 ? -14.474 -12.441 -0.748 1.00 30.63 169 CYS B CA 1
ATOM 3654 C C . CYS B 1 180 ? -14.925 -13.314 -1.916 1.00 30.60 169 CYS B C 1
ATOM 3655 O O . CYS B 1 180 ? -15.515 -12.816 -2.878 1.00 27.45 169 CYS B O 1
ATOM 3658 N N . TYR B 1 181 ? -14.670 -14.617 -1.819 1.00 32.64 170 TYR B N 1
ATOM 3659 C CA . TYR B 1 181 ? -15.031 -15.567 -2.871 1.00 32.56 170 TYR B CA 1
ATOM 3660 C C . TYR B 1 181 ? -16.101 -16.565 -2.454 1.00 31.61 170 TYR B C 1
ATOM 3661 O O . TYR B 1 181 ? -16.980 -16.903 -3.255 1.00 28.71 170 TYR B O 1
ATOM 3670 N N . LEU B 1 182 ? -16.038 -17.051 -1.222 1.00 24.95 171 LEU B N 1
ATOM 3671 C CA . LEU B 1 182 ? -17.034 -17.931 -0.658 1.00 22.16 171 LEU B CA 1
ATOM 3672 C C . LEU B 1 182 ? -17.465 -17.309 0.649 1.00 30.25 171 LEU B C 1
ATOM 3673 O O . LEU B 1 182 ? -16.617 -16.855 1.420 1.00 32.10 171 LEU B O 1
ATOM 3678 N N . ASN B 1 183 ? -18.775 -17.290 0.910 1.00 31.05 172 ASN B N 1
ATOM 3679 C CA . ASN B 1 183 ? -19.280 -16.644 2.125 1.00 31.29 172 ASN B CA 1
ATOM 3680 C C . ASN B 1 183 ? -19.137 -17.573 3.329 1.00 29.99 172 ASN B C 1
ATOM 3681 O O . ASN B 1 183 ? -20.047 -18.328 3.659 1.00 32.00 172 ASN B O 1
ATOM 3686 N N . ASN B 1 184 ? -17.998 -17.466 4.027 1.00 29.08 173 ASN B N 1
ATOM 3687 C CA . ASN B 1 184 ? -17.698 -18.336 5.166 1.00 30.53 173 ASN B CA 1
ATOM 3688 C C . ASN B 1 184 ? -18.810 -18.331 6.202 1.00 30.47 173 ASN B C 1
ATOM 3689 O O . ASN B 1 184 ? -19.333 -19.392 6.570 1.00 32.60 173 ASN B O 1
ATOM 3694 N N . ALA B 1 185 ? -19.162 -17.136 6.694 1.00 24.27 174 ALA B N 1
ATOM 3695 C CA . ALA B 1 185 ? -20.208 -16.990 7.708 1.00 26.67 174 ALA B CA 1
ATOM 3696 C C . ALA B 1 185 ? -21.532 -17.621 7.273 1.00 32.07 174 ALA B C 1
ATOM 3697 O O . ALA B 1 185 ? -22.196 -18.296 8.073 1.00 34.38 174 ALA B O 1
ATOM 3699 N N . ALA B 1 186 ? -21.941 -17.406 6.016 1.00 29.88 175 ALA B N 1
ATOM 3700 C CA . ALA B 1 186 ? -23.235 -17.922 5.572 1.00 32.56 175 ALA B CA 1
ATOM 3701 C C . ALA B 1 186 ? -23.215 -19.438 5.413 1.00 35.65 175 ALA B C 1
ATOM 3702 O O . ALA B 1 186 ? -24.250 -20.095 5.585 1.00 32.35 175 ALA B O 1
ATOM 3704 N N . ILE B 1 187 ? -22.058 -20.006 5.063 1.00 35.04 176 ILE B N 1
ATOM 3705 C CA . ILE B 1 187 ? -21.956 -21.450 4.922 1.00 32.75 176 ILE B CA 1
ATOM 3706 C C . ILE B 1 187 ? -22.128 -22.114 6.281 1.00 39.52 176 ILE B C 1
ATOM 3707 O O . ILE B 1 187 ? -22.829 -23.136 6.416 1.00 27.04 176 ILE B O 1
ATOM 3712 N N . ALA B 1 188 ? -21.504 -21.512 7.311 1.00 35.73 177 ALA B N 1
ATOM 3713 C CA . ALA B 1 188 ? -21.588 -22.016 8.674 1.00 27.00 177 ALA B CA 1
ATOM 3714 C C . ALA B 1 188 ? -22.968 -21.767 9.258 1.00 34.58 177 ALA B C 1
ATOM 3715 O O . ALA B 1 188 ? -23.486 -22.599 10.014 1.00 39.06 177 ALA B O 1
ATOM 3717 N N . ALA B 1 189 ? -23.578 -20.628 8.920 1.00 32.55 178 ALA B N 1
ATOM 3718 C CA . ALA B 1 189 ? -24.966 -20.395 9.296 1.00 33.40 178 ALA B CA 1
ATOM 3719 C C . ALA B 1 189 ? -25.850 -21.536 8.820 1.00 34.92 178 ALA B C 1
ATOM 3720 O O . ALA B 1 189 ? -26.613 -22.116 9.601 1.00 39.98 178 ALA B O 1
ATOM 3722 N N . GLN B 1 190 ? -25.746 -21.885 7.536 1.00 34.82 179 GLN B N 1
ATOM 3723 C CA . GLN B 1 190 ? -26.627 -22.907 6.971 1.00 37.88 179 GLN B CA 1
ATOM 3724 C C . GLN B 1 190 ? -26.330 -24.294 7.547 1.00 37.17 179 GLN B C 1
ATOM 3725 O O . GLN B 1 190 ? -27.242 -25.106 7.717 1.00 34.62 179 GLN B O 1
ATOM 3731 N N . ALA B 1 191 ? -25.069 -24.572 7.865 1.00 37.09 180 ALA B N 1
ATOM 3732 C CA . ALA B 1 191 ? -24.735 -25.821 8.525 1.00 35.57 180 ALA B CA 1
ATOM 3733 C C . ALA B 1 191 ? -25.482 -25.957 9.845 1.00 39.34 180 ALA B C 1
ATOM 3734 O O . ALA B 1 191 ? -25.994 -27.035 10.163 1.00 39.92 180 ALA B O 1
ATOM 3736 N N . PHE B 1 192 ? -25.565 -24.875 10.626 1.00 39.77 181 PHE B N 1
ATOM 3737 C CA . PHE B 1 192 ? -26.333 -24.926 11.870 1.00 39.56 181 PHE B CA 1
ATOM 3738 C C . PHE B 1 192 ? -27.783 -25.313 11.605 1.00 41.15 181 PHE B C 1
ATOM 3739 O O . PHE B 1 192 ? -28.370 -26.099 12.359 1.00 43.40 181 PHE B O 1
ATOM 3747 N N . ILE B 1 193 ? -28.376 -24.765 10.538 1.00 43.30 182 ILE B N 1
ATOM 3748 C CA . ILE B 1 193 ? -29.737 -25.135 10.148 1.00 41.97 182 ILE B CA 1
ATOM 3749 C C . ILE B 1 193 ? -29.794 -26.608 9.750 1.00 45.41 182 ILE B C 1
ATOM 3750 O O . ILE B 1 193 ? -30.578 -27.388 10.302 1.00 50.99 182 ILE B O 1
ATOM 3755 N N . ASP B 1 194 ? -28.961 -27.011 8.782 1.00 35.69 183 ASP B N 1
ATOM 3756 C CA . ASP B 1 194 ? -28.967 -28.400 8.326 1.00 36.54 183 ASP B CA 1
ATOM 3757 C C . ASP B 1 194 ? -28.716 -29.397 9.463 1.00 43.56 183 ASP B C 1
ATOM 3758 O O . ASP B 1 194 ? -29.136 -30.553 9.363 1.00 40.71 183 ASP B O 1
ATOM 3763 N N . GLN B 1 195 ? -28.073 -28.978 10.551 1.00 46.60 184 GLN B N 1
ATOM 3764 C CA . GLN B 1 195 ? -27.790 -29.853 11.677 1.00 40.00 184 GLN B CA 1
ATOM 3765 C C . GLN B 1 195 ? -28.830 -29.730 12.777 1.00 42.43 184 GLN B C 1
ATOM 3766 O O . GLN B 1 195 ? -28.552 -30.075 13.929 1.00 48.71 184 GLN B O 1
ATOM 3772 N N . GLY B 1 196 ? -30.011 -29.225 12.462 1.00 44.40 185 GLY B N 1
ATOM 3773 C CA . GLY B 1 196 ? -31.086 -29.278 13.430 1.00 49.75 185 GLY B CA 1
ATOM 3774 C C . GLY B 1 196 ? -31.809 -27.981 13.722 1.00 48.48 185 GLY B C 1
ATOM 3775 O O . GLY B 1 196 ? -33.015 -27.992 13.984 1.00 51.76 185 GLY B O 1
ATOM 3776 N N . HIS B 1 197 ? -31.097 -26.860 13.678 1.00 47.03 186 HIS B N 1
ATOM 3777 C CA . HIS B 1 197 ? -31.649 -25.614 14.192 1.00 46.32 186 HIS B CA 1
ATOM 3778 C C . HIS B 1 197 ? -32.734 -25.052 13.276 1.00 47.27 186 HIS B C 1
ATOM 3779 O O . HIS B 1 197 ? -32.651 -25.131 12.046 1.00 43.37 186 HIS B O 1
ATOM 3786 N N . LYS B 1 198 ? -33.771 -24.501 13.903 1.00 48.82 187 LYS B N 1
ATOM 3787 C CA . LYS B 1 198 ? -34.843 -23.814 13.193 1.00 46.26 187 LYS B CA 1
ATOM 3788 C C . LYS B 1 198 ? -34.424 -22.402 12.799 1.00 44.98 187 LYS B C 1
ATOM 3789 O O . LYS B 1 198 ? -34.640 -21.976 11.661 1.00 43.11 187 LYS B O 1
ATOM 3795 N N . ARG B 1 199 ? -33.822 -21.661 13.732 1.00 52.28 188 ARG B N 1
ATOM 3796 C CA . ARG B 1 199 ? -33.531 -20.241 13.562 1.00 47.95 188 ARG B CA 1
ATOM 3797 C C . ARG B 1 199 ? -32.092 -19.929 13.954 1.00 40.24 188 ARG B C 1
ATOM 3798 O O . ARG B 1 199 ? -31.613 -20.383 14.995 1.00 44.06 188 ARG B O 1
ATOM 3806 N N . VAL B 1 200 ? -31.413 -19.129 13.137 1.00 39.25 189 VAL B N 1
ATOM 3807 C CA . VAL B 1 200 ? -30.088 -18.610 13.466 1.00 40.50 189 VAL B CA 1
ATOM 3808 C C . VAL B 1 200 ? -30.066 -17.115 13.137 1.00 36.58 189 VAL B C 1
ATOM 3809 O O . VAL B 1 200 ? -30.951 -16.593 12.460 1.00 34.48 189 VAL B O 1
ATOM 3813 N N . ALA B 1 201 ? -29.059 -16.413 13.645 1.00 36.77 190 ALA B N 1
ATOM 3814 C CA . ALA B 1 201 ? -28.927 -14.996 13.325 1.00 28.82 190 ALA B CA 1
ATOM 3815 C C . ALA B 1 201 ? -27.473 -14.665 13.024 1.00 32.81 190 ALA B C 1
ATOM 3816 O O . ALA B 1 201 ? -26.557 -15.203 13.661 1.00 36.39 190 ALA B O 1
ATOM 3818 N N . ILE B 1 202 ? -27.262 -13.788 12.042 1.00 32.24 191 ILE B N 1
ATOM 3819 C CA . ILE B 1 202 ? -25.930 -13.323 11.669 1.00 29.16 191 ILE B CA 1
ATOM 3820 C C . ILE B 1 202 ? -25.769 -11.881 12.117 1.00 33.93 191 ILE B C 1
ATOM 3821 O O . ILE B 1 202 ? -26.595 -11.021 11.786 1.00 39.07 191 ILE B O 1
ATOM 3826 N N . LEU B 1 203 ? -24.702 -11.617 12.857 1.00 30.07 192 LEU B N 1
ATOM 3827 C CA . LEU B 1 203 ? -24.357 -10.275 13.293 1.00 32.37 192 LEU B CA 1
ATOM 3828 C C . LEU B 1 203 ? -23.062 -9.875 12.589 1.00 35.40 192 LEU B C 1
ATOM 3829 O O . LEU B 1 203 ? -22.005 -10.467 12.839 1.00 32.17 192 LEU B O 1
ATOM 3834 N N . ASP B 1 204 ? -23.147 -8.866 11.713 1.00 28.62 193 ASP B N 1
ATOM 3835 C CA . ASP B 1 204 ? -22.021 -8.411 10.897 1.00 28.51 193 ASP B CA 1
ATOM 3836 C C . ASP B 1 204 ? -21.475 -7.101 11.466 1.00 31.27 193 ASP B C 1
ATOM 3837 O O . ASP B 1 204 ? -21.980 -6.019 11.144 1.00 34.98 193 ASP B O 1
ATOM 3842 N N . VAL B 1 205 ? -20.413 -7.202 12.281 1.00 25.86 194 VAL B N 1
ATOM 3843 C CA . VAL B 1 205 ? -19.818 -6.047 12.960 1.00 29.66 194 VAL B CA 1
ATOM 3844 C C . VAL B 1 205 ? -18.694 -5.386 12.162 1.00 33.83 194 VAL B C 1
ATOM 3845 O O . VAL B 1 205 ? -18.206 -4.314 12.567 1.00 29.80 194 VAL B O 1
ATOM 3849 N N . ASP B 1 206 ? -18.255 -5.999 11.059 1.00 31.52 195 ASP B N 1
ATOM 3850 C CA . ASP B 1 206 ? -17.304 -5.384 10.150 1.00 23.09 195 ASP B CA 1
ATOM 3851 C C . ASP B 1 206 ? -17.720 -3.954 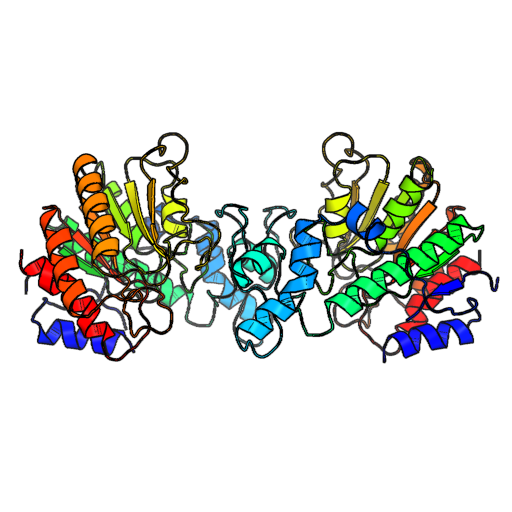9.839 1.00 27.71 195 ASP B C 1
ATOM 3852 O O . ASP B 1 206 ? -18.904 -3.609 9.866 1.00 29.16 195 ASP B O 1
ATOM 3857 N N . TYR B 1 207 ? -16.728 -3.111 9.551 1.00 29.00 196 TYR B N 1
ATOM 3858 C CA . TYR B 1 207 ? -17.012 -1.741 9.154 1.00 23.59 196 TYR B CA 1
ATOM 3859 C C . TYR B 1 207 ? -17.861 -1.675 7.872 1.00 28.48 196 TYR B C 1
ATOM 3860 O O . TYR B 1 207 ? -18.634 -0.727 7.686 1.00 27.61 196 TYR B O 1
ATOM 3869 N N . HIS B 1 208 ? -17.763 -2.677 6.999 1.00 29.03 197 HIS B N 1
ATOM 3870 C CA . HIS B 1 208 ? -18.451 -2.694 5.715 1.00 25.29 197 HIS B CA 1
ATOM 3871 C C . HIS B 1 208 ? -19.726 -3.519 5.781 1.00 26.59 197 HIS B C 1
ATOM 3872 O O . HIS B 1 208 ? -19.805 -4.526 6.492 1.00 26.31 197 HIS B O 1
ATOM 3879 N N . HIS B 1 209 ? -20.710 -3.114 4.987 1.00 24.13 198 HIS B N 1
ATOM 3880 C CA . HIS B 1 209 ? -21.905 -3.927 4.848 1.00 27.97 198 HIS B CA 1
ATOM 3881 C C . HIS B 1 209 ? -21.563 -5.303 4.277 1.00 28.20 198 HIS B C 1
ATOM 3882 O O . HIS B 1 209 ? -20.810 -5.422 3.306 1.00 28.80 198 HIS B O 1
ATOM 3889 N N . GLY B 1 210 ? -22.127 -6.344 4.888 1.00 27.72 199 GLY B N 1
ATOM 3890 C CA . GLY B 1 210 ? -22.030 -7.696 4.364 1.00 31.38 199 GLY B CA 1
ATOM 3891 C C . GLY B 1 210 ? -23.073 -7.954 3.290 1.00 30.17 199 GLY B C 1
ATOM 3892 O O . GLY B 1 210 ? -24.032 -8.703 3.504 1.00 32.93 199 GLY B O 1
ATOM 3893 N N . ASN B 1 211 ? -22.872 -7.333 2.128 1.00 22.92 200 ASN B N 1
ATOM 3894 C CA . ASN B 1 211 ? -23.860 -7.355 1.054 1.00 28.93 200 ASN B CA 1
ATOM 3895 C C . ASN B 1 211 ? -24.161 -8.773 0.578 1.00 33.08 200 ASN B C 1
ATOM 3896 O O . ASN B 1 211 ? -25.321 -9.111 0.308 1.00 31.68 200 ASN B O 1
ATOM 3901 N N . GLY B 1 212 ? -23.126 -9.610 0.432 1.00 31.06 201 GLY B N 1
ATOM 3902 C CA . GLY B 1 212 ? -23.352 -10.968 -0.034 1.00 31.86 201 GLY B CA 1
ATOM 3903 C C . GLY B 1 212 ? -24.158 -11.800 0.940 1.00 30.47 201 GLY B C 1
ATOM 3904 O O . GLY B 1 212 ? -24.964 -12.638 0.529 1.00 30.76 201 GLY B O 1
ATOM 3905 N N . THR B 1 213 ? -23.969 -11.566 2.234 1.00 28.39 202 THR B N 1
ATOM 3906 C CA . THR B 1 213 ? -24.722 -12.298 3.239 1.00 32.04 202 THR B CA 1
ATOM 3907 C C . THR B 1 213 ? -26.164 -11.827 3.297 1.00 31.59 202 THR B C 1
ATOM 3908 O O . THR B 1 213 ? -27.085 -12.646 3.424 1.00 35.23 202 THR B O 1
ATOM 3912 N N . GLN B 1 214 ? -26.382 -10.511 3.224 1.00 30.78 203 GLN B N 1
ATOM 3913 C CA . GLN B 1 214 ? -27.752 -10.013 3.125 1.00 38.44 203 GLN B CA 1
ATOM 3914 C C . GLN B 1 214 ? -28.448 -10.608 1.901 1.00 33.16 203 GLN B C 1
ATOM 3915 O O . GLN B 1 214 ? -29.597 -11.059 1.979 1.00 28.13 203 GLN B O 1
ATOM 3921 N N . SER B 1 215 ? -27.739 -10.664 0.778 1.00 31.51 204 SER B N 1
ATOM 3922 C CA . SER B 1 215 ? -28.306 -11.230 -0.432 1.00 29.77 204 SER B CA 1
ATOM 3923 C C . SER B 1 215 ? -28.664 -12.705 -0.246 1.00 30.63 204 SER B C 1
ATOM 3924 O O . SER B 1 215 ? -29.759 -13.130 -0.624 1.00 28.03 204 SER B O 1
ATOM 3927 N N . ILE B 1 216 ? -27.778 -13.489 0.379 1.00 31.88 205 ILE B N 1
ATOM 3928 C CA . ILE B 1 216 ? -27.967 -14.941 0.442 1.00 30.73 205 ILE B CA 1
ATOM 3929 C C . ILE B 1 216 ? -29.245 -15.300 1.206 1.00 33.10 205 ILE B C 1
ATOM 3930 O O . ILE B 1 216 ? -29.979 -16.220 0.814 1.00 29.71 205 ILE B O 1
ATOM 3935 N N . PHE B 1 217 ? -29.545 -14.574 2.295 1.00 35.67 206 PHE B N 1
ATOM 3936 C CA . PHE B 1 217 ? -30.707 -14.860 3.140 1.00 34.29 206 PHE B CA 1
ATOM 3937 C C . PHE B 1 217 ? -31.815 -13.806 3.028 1.00 35.57 206 PHE B C 1
ATOM 3938 O O . PHE B 1 217 ? -32.617 -13.675 3.951 1.00 38.74 206 PHE B O 1
ATOM 3946 N N . TYR B 1 218 ? -31.916 -13.083 1.899 1.00 36.68 207 TYR B N 1
ATOM 3947 C CA . TYR B 1 218 ? -32.792 -11.907 1.851 1.00 32.67 207 TYR B CA 1
ATOM 3948 C C . TYR B 1 218 ? -34.269 -12.270 1.915 1.00 37.95 207 TYR B C 1
ATOM 3949 O O . TYR B 1 218 ? -35.063 -11.501 2.471 1.00 34.12 207 TYR B O 1
ATOM 3958 N N . SER B 1 219 ? -34.670 -13.401 1.315 1.00 38.76 208 SER B N 1
ATOM 3959 C CA . SER B 1 219 ? -36.066 -13.837 1.347 1.00 39.14 208 SER B CA 1
ATOM 3960 C C . SER B 1 219 ? -36.265 -15.002 2.299 1.00 40.55 208 SER B C 1
ATOM 3961 O O . SER B 1 219 ? -37.161 -15.832 2.104 1.00 40.71 208 SER B O 1
ATOM 3964 N N . ARG B 1 220 ? -35.438 -15.062 3.337 1.00 39.25 209 ARG B N 1
ATOM 3965 C CA . ARG B 1 220 ? -35.506 -16.114 4.332 1.00 39.31 209 ARG B CA 1
ATOM 3966 C C . ARG B 1 220 ? -35.724 -15.513 5.715 1.00 42.56 209 ARG B C 1
ATOM 3967 O O . ARG B 1 220 ? -35.319 -14.381 5.997 1.00 42.11 209 ARG B O 1
ATOM 3975 N N . SER B 1 221 ? -36.416 -16.261 6.564 1.00 37.62 210 SER B N 1
ATOM 3976 C CA . SER B 1 221 ? -36.705 -15.785 7.903 1.00 44.40 210 SER B CA 1
ATOM 3977 C C . SER B 1 221 ? -36.301 -16.780 8.980 1.00 41.94 210 SER B C 1
ATOM 3978 O O . SER B 1 221 ? -36.588 -16.543 10.160 1.00 45.39 210 SER B O 1
ATOM 3981 N N . ASP B 1 222 ? -35.668 -17.887 8.613 1.00 32.83 211 ASP B N 1
ATOM 3982 C CA . ASP B 1 222 ? -34.987 -18.714 9.592 1.00 41.00 211 ASP B CA 1
ATOM 3983 C C . ASP B 1 222 ? -33.567 -18.233 9.853 1.00 42.60 211 ASP B C 1
ATOM 3984 O O . ASP B 1 222 ? -32.905 -18.747 10.767 1.00 40.03 211 ASP B O 1
ATOM 3989 N N . VAL B 1 223 ? -33.096 -17.267 9.064 1.00 39.49 212 VAL B N 1
ATOM 3990 C CA . VAL B 1 223 ? -31.769 -16.681 9.198 1.00 39.14 212 VAL B CA 1
ATOM 3991 C C . VAL B 1 223 ? -31.974 -15.178 9.248 1.00 35.39 212 VAL B C 1
ATOM 3992 O O . VAL B 1 223 ? -32.221 -14.546 8.213 1.00 34.56 212 VAL B O 1
ATOM 3996 N N . LEU B 1 224 ? -31.892 -14.606 10.447 1.00 35.32 213 LEU B N 1
ATOM 3997 C CA . LEU B 1 224 ? -31.967 -13.163 10.635 1.00 34.45 213 LEU B CA 1
ATOM 3998 C C . LEU B 1 224 ? -30.591 -12.564 10.385 1.00 33.93 213 LEU B C 1
ATOM 3999 O O . LEU B 1 224 ? -29.626 -12.966 11.043 1.00 33.29 213 LEU B O 1
ATOM 4004 N N . PHE B 1 225 ? -30.493 -11.615 9.435 1.00 32.25 214 PHE B N 1
ATOM 4005 C CA . PHE B 1 225 ? -29.250 -10.883 9.170 1.00 35.18 214 PHE B CA 1
ATOM 4006 C C . PHE B 1 225 ? -29.311 -9.480 9.764 1.00 32.14 214 PHE B C 1
ATOM 4007 O O . PHE B 1 225 ? -30.280 -8.753 9.534 1.00 36.02 214 PHE B O 1
ATOM 4015 N N . THR B 1 226 ? -28.273 -9.101 10.516 1.00 26.93 215 THR B N 1
ATOM 4016 C CA . THR B 1 226 ? -28.094 -7.728 10.974 1.00 30.95 215 THR B CA 1
ATOM 4017 C C . THR B 1 226 ? -26.675 -7.287 10.668 1.00 32.47 215 THR B C 1
ATOM 4018 O O . THR B 1 226 ? -25.749 -8.101 10.667 1.00 31.19 215 THR B O 1
ATOM 4022 N N . SER B 1 227 ? -26.512 -5.982 10.443 1.00 29.97 216 SER B N 1
ATOM 4023 C CA . SER B 1 227 ? -25.230 -5.413 10.057 1.00 30.28 216 SER B CA 1
ATOM 4024 C C . SER B 1 227 ? -25.166 -3.965 10.516 1.00 30.61 216 SER B C 1
ATOM 4025 O O . SER B 1 227 ? -26.130 -3.217 10.350 1.00 33.15 216 SER B O 1
ATOM 4028 N N . ILE B 1 228 ? -24.024 -3.585 11.084 1.00 29.82 217 ILE B N 1
ATOM 4029 C CA . ILE B 1 228 ? -23.677 -2.202 11.398 1.00 30.84 217 ILE B CA 1
ATOM 4030 C C . ILE B 1 228 ? -22.480 -1.807 10.544 1.00 28.67 217 ILE B C 1
ATOM 4031 O O . ILE B 1 228 ? -21.486 -2.540 10.488 1.00 31.63 217 ILE B O 1
ATOM 4036 N N . HIS B 1 229 ? -22.537 -0.636 9.931 1.00 27.38 218 HIS B N 1
ATOM 4037 C CA . HIS B 1 229 ? -21.549 -0.370 8.892 1.00 31.03 218 HIS B CA 1
ATOM 4038 C C . HIS B 1 229 ? -21.594 1.099 8.498 1.00 30.11 218 HIS B C 1
ATOM 4039 O O . HIS B 1 229 ? -22.584 1.794 8.738 1.00 28.85 218 HIS B O 1
ATOM 4046 N N . GLY B 1 230 ? -20.509 1.558 7.880 1.00 26.29 219 GLY B N 1
ATOM 4047 C CA . GLY B 1 230 ? -20.526 2.861 7.253 1.00 28.95 219 GLY B CA 1
ATOM 4048 C C . GLY B 1 230 ? -21.638 2.946 6.226 1.00 35.66 219 GLY B C 1
ATOM 4049 O O . GLY B 1 230 ? -21.794 2.056 5.377 1.00 29.18 219 GLY B O 1
ATOM 4050 N N . ASP B 1 231 ? -22.428 4.010 6.314 1.00 38.45 220 ASP B N 1
ATOM 4051 C CA . ASP B 1 231 ? -23.559 4.233 5.430 1.00 36.00 220 ASP B CA 1
ATOM 4052 C C . ASP B 1 231 ? -23.166 3.989 3.973 1.00 34.96 220 ASP B C 1
ATOM 4053 O O . ASP B 1 231 ? -22.245 4.653 3.471 1.00 33.97 220 ASP B O 1
ATOM 4058 N N . PRO B 1 232 ? -23.824 3.057 3.268 1.00 36.93 221 PRO B N 1
ATOM 4059 C CA . PRO B 1 232 ? -23.418 2.760 1.876 1.00 31.59 221 PRO B CA 1
ATOM 4060 C C . PRO B 1 232 ? -23.577 3.934 0.935 1.00 31.37 221 PRO B C 1
ATOM 4061 O O . PRO B 1 232 ? -22.932 3.953 -0.118 1.00 30.58 221 PRO B O 1
ATOM 4065 N N . LYS B 1 233 ? -24.412 4.916 1.279 1.00 30.13 222 LYS B N 1
ATOM 4066 C CA . LYS B 1 233 ? -24.457 6.151 0.512 1.00 36.51 222 LYS B CA 1
ATOM 4067 C C . LYS B 1 233 ? -23.058 6.782 0.331 1.00 36.12 222 LYS B C 1
ATOM 4068 O O . LYS B 1 233 ? -22.849 7.546 -0.621 1.00 33.68 222 LYS B O 1
ATOM 4074 N N . PHE B 1 234 ? -22.079 6.459 1.186 1.00 30.53 223 PHE B N 1
ATOM 4075 C CA . PHE B 1 234 ? -20.701 6.886 0.940 1.00 33.30 223 PHE B CA 1
ATOM 4076 C C . PHE B 1 234 ? -19.657 5.772 1.023 1.00 35.14 223 PHE B C 1
ATOM 4077 O O . PHE B 1 234 ? -18.573 5.926 0.446 1.00 32.79 223 PHE B O 1
ATOM 4085 N N . GLU B 1 235 ? -19.942 4.661 1.688 1.00 28.85 224 GLU B N 1
ATOM 4086 C CA . GLU B 1 235 ? -18.960 3.617 1.922 1.00 28.86 224 GLU B CA 1
ATOM 4087 C C . GLU B 1 235 ? -19.263 2.391 1.065 1.00 31.21 224 GLU B C 1
ATOM 4088 O O . GLU B 1 235 ? -20.429 2.073 0.810 1.00 32.22 224 GLU B O 1
ATOM 4094 N N . PHE B 1 236 ? -18.202 1.725 0.617 1.00 30.03 225 PHE B N 1
ATOM 4095 C CA . PHE B 1 236 ? -18.290 0.435 -0.054 1.00 24.89 225 PHE B CA 1
ATOM 4096 C C . PHE B 1 236 ? -19.121 -0.526 0.792 1.00 28.92 225 PHE B C 1
ATOM 4097 O O . PHE B 1 236 ? -18.928 -0.592 2.012 1.00 30.61 225 PHE B O 1
ATOM 4105 N N . PRO B 1 237 ? -20.015 -1.326 0.190 1.00 26.00 226 PRO B N 1
ATOM 4106 C CA . PRO B 1 237 ? -20.143 -1.669 -1.223 1.00 25.24 226 PRO B CA 1
ATOM 4107 C C . PRO B 1 237 ? -21.072 -0.758 -2.014 1.00 29.97 226 PRO B C 1
ATOM 4108 O O . PRO B 1 237 ? -21.367 -1.073 -3.170 1.00 29.13 226 PRO B O 1
ATOM 4112 N N . PHE B 1 238 ? -21.532 0.342 -1.401 1.00 26.92 227 PHE B N 1
ATOM 4113 C CA . PHE B 1 238 ? -22.277 1.437 -2.033 1.00 29.33 227 PHE B CA 1
ATOM 4114 C C . PHE B 1 238 ? -23.727 1.089 -2.352 1.00 32.55 227 PHE B C 1
ATOM 4115 O O . PHE B 1 238 ? -24.625 1.907 -2.123 1.00 24.52 227 PHE B O 1
ATOM 4123 N N . PHE B 1 239 ? -23.967 -0.115 -2.883 1.00 29.77 228 PHE B N 1
ATOM 4124 C CA . PHE B 1 239 ? -25.231 -0.439 -3.530 1.00 32.51 228 PHE B CA 1
ATOM 4125 C C . PHE B 1 239 ? -26.078 -1.430 -2.730 1.00 34.16 228 PHE B C 1
ATOM 4126 O O . PHE B 1 239 ? -27.054 -1.973 -3.259 1.00 32.57 228 PHE B O 1
ATOM 4134 N N . LEU B 1 240 ? -25.727 -1.664 -1.466 1.00 32.77 229 LEU B N 1
ATOM 4135 C CA . LEU B 1 240 ? -26.528 -2.423 -0.515 1.00 31.52 229 LEU B CA 1
ATOM 4136 C C . LEU B 1 240 ? -26.141 -1.958 0.885 1.00 33.00 229 LEU B C 1
ATOM 4137 O O . LEU B 1 240 ? -25.040 -1.450 1.096 1.00 30.42 229 LEU B O 1
ATOM 4142 N N . GLY B 1 241 ? -27.062 -2.105 1.837 1.00 35.49 230 GLY B N 1
ATOM 4143 C CA . GLY B 1 241 ? -26.801 -1.699 3.205 1.00 29.14 230 GLY B CA 1
ATOM 4144 C C . GLY B 1 241 ? -27.613 -0.531 3.710 1.00 29.16 230 GLY B C 1
ATOM 4145 O O . GLY B 1 241 ? -27.401 -0.107 4.851 1.00 31.03 230 GLY B O 1
ATOM 4146 N N . HIS B 1 242 ? -28.519 0.014 2.906 1.00 34.02 231 HIS B N 1
ATOM 4147 C CA . HIS B 1 242 ? -29.423 1.047 3.379 1.00 33.00 231 HIS B CA 1
ATOM 4148 C C . HIS B 1 242 ? -30.376 0.488 4.433 1.00 36.93 231 HIS B C 1
ATOM 4149 O O . HIS B 1 242 ? -30.679 -0.713 4.454 1.00 33.70 231 HIS B O 1
ATOM 4156 N N . ALA B 1 243 ? -30.874 1.388 5.301 1.00 37.87 232 ALA B N 1
ATOM 4157 C CA . ALA B 1 243 ? -31.781 0.998 6.382 1.00 32.64 232 ALA B CA 1
ATOM 4158 C C . ALA B 1 243 ? -33.134 0.508 5.889 1.00 31.44 232 ALA B C 1
ATOM 4159 O O . ALA B 1 243 ? -33.817 -0.206 6.625 1.00 34.75 232 ALA B O 1
ATOM 4161 N N . ASP B 1 244 ? -33.535 0.870 4.672 1.00 36.83 233 ASP B N 1
ATOM 4162 C CA . ASP B 1 244 ? -34.837 0.501 4.127 1.00 33.47 233 ASP B CA 1
ATOM 4163 C C . ASP B 1 244 ? -34.854 -0.882 3.490 1.00 34.74 233 ASP B C 1
ATOM 4164 O O . ASP B 1 244 ? -35.888 -1.277 2.946 1.00 41.01 233 ASP B O 1
ATOM 4169 N N . GLU B 1 245 ? -33.746 -1.624 3.543 1.00 38.24 234 GLU B N 1
ATOM 4170 C CA . GLU B 1 245 ? -33.660 -2.984 3.005 1.00 34.81 234 GLU B CA 1
ATOM 4171 C C . GLU B 1 245 ? -34.005 -3.932 4.143 1.00 32.30 234 GLU B C 1
ATOM 4172 O O . GLU B 1 245 ? -33.144 -4.320 4.933 1.00 34.89 234 GLU B O 1
ATOM 4178 N N . HIS B 1 246 ? -35.292 -4.276 4.250 1.00 35.27 235 HIS B N 1
ATOM 4179 C CA . HIS B 1 246 ? -35.803 -5.108 5.333 1.00 33.83 235 HIS B CA 1
ATOM 4180 C C . HIS B 1 246 ? -36.023 -6.559 4.925 1.00 44.96 235 HIS B C 1
ATOM 4181 O O . HIS B 1 246 ? -36.453 -7.362 5.761 1.00 49.83 235 HIS B O 1
ATOM 4188 N N . GLY B 1 247 ? -35.800 -6.909 3.669 1.00 41.21 236 GLY B N 1
ATOM 4189 C CA . GLY B 1 247 ? -36.022 -8.278 3.268 1.00 38.80 236 GLY B CA 1
ATOM 4190 C C . GLY B 1 247 ? -37.149 -8.399 2.257 1.00 45.07 236 GLY B C 1
ATOM 4191 O O . GLY B 1 247 ? -37.976 -7.500 2.081 1.00 46.36 236 GLY B O 1
ATOM 4192 N N . GLU B 1 248 ? -37.177 -9.552 1.604 1.00 43.25 237 GLU B N 1
ATOM 4193 C CA . GLU B 1 248 ? -38.061 -9.836 0.489 1.00 45.68 237 GLU B CA 1
ATOM 4194 C C . GLU B 1 248 ? -38.990 -10.985 0.866 1.00 51.10 237 GLU B C 1
ATOM 4195 O O . GLU B 1 248 ? -38.576 -11.928 1.551 1.00 46.71 237 GLU B O 1
ATOM 4201 N N . GLY B 1 249 ? -40.250 -10.899 0.436 1.00 51.58 238 GLY B N 1
ATOM 4202 C CA . GLY B 1 249 ? -41.155 -12.032 0.590 1.00 44.87 238 GLY B CA 1
ATOM 4203 C C . GLY B 1 249 ? -41.281 -12.454 2.038 1.00 46.74 238 GLY B C 1
ATOM 4204 O O . GLY B 1 249 ? -41.440 -11.619 2.934 1.00 46.60 238 GLY B O 1
ATOM 4205 N N . THR B 1 250 ? -41.195 -13.766 2.293 1.00 44.75 239 THR B N 1
ATOM 4206 C CA . THR B 1 250 ? -41.247 -14.207 3.683 1.00 53.52 239 THR B CA 1
ATOM 4207 C C . THR B 1 250 ? -39.975 -13.870 4.454 1.00 55.78 239 THR B C 1
ATOM 4208 O O . THR B 1 250 ? -39.882 -14.231 5.635 1.00 58.75 239 THR B O 1
ATOM 4212 N N . GLY B 1 251 ? -39.001 -13.200 3.830 1.00 47.89 240 GLY B N 1
ATOM 4213 C CA . GLY B 1 251 ? -37.886 -12.636 4.553 1.00 40.60 240 GLY B CA 1
ATOM 4214 C C . GLY B 1 251 ? -38.128 -11.225 5.009 1.00 41.42 240 GLY B C 1
ATOM 4215 O O . GLY B 1 251 ? -37.237 -10.605 5.598 1.00 42.20 240 GLY B O 1
ATOM 4216 N N . GLU B 1 252 ? -39.326 -10.705 4.745 1.00 45.06 241 GLU B N 1
ATOM 4217 C CA . GLU B 1 252 ? -39.677 -9.326 5.064 1.00 44.58 241 GLU B CA 1
ATOM 4218 C C . GLU B 1 252 ? -39.623 -9.087 6.568 1.00 41.39 241 GLU B C 1
ATOM 4219 O O . GLU B 1 252 ? -40.270 -9.795 7.343 1.00 39.89 241 GLU B O 1
ATOM 4225 N N . GLY B 1 253 ? -38.861 -8.075 6.984 1.00 38.93 242 GLY B N 1
ATOM 4226 C CA . GLY B 1 253 ? -38.696 -7.784 8.396 1.00 37.59 242 GLY B CA 1
ATOM 4227 C C . GLY B 1 253 ? -37.616 -8.569 9.111 1.00 38.28 242 GLY B C 1
ATOM 4228 O O . GLY B 1 253 ? -37.453 -8.400 10.323 1.00 36.95 242 GLY B O 1
ATOM 4229 N N . PHE B 1 254 ? -36.870 -9.417 8.403 1.00 45.86 243 PHE B N 1
ATOM 4230 C CA . PHE B 1 254 ? -35.854 -10.275 8.997 1.00 41.80 243 PHE B CA 1
ATOM 4231 C C . PHE B 1 254 ? -34.457 -9.915 8.532 1.00 39.41 243 PHE B C 1
ATOM 4232 O O . PHE B 1 254 ? -33.541 -10.731 8.650 1.00 37.20 243 PHE B O 1
ATOM 4240 N N . ASN B 1 255 ? -34.289 -8.695 8.023 1.00 43.20 244 ASN B N 1
ATOM 4241 C CA . ASN B 1 255 ? -33.019 -8.134 7.580 1.00 36.15 244 ASN B CA 1
ATOM 4242 C C . ASN B 1 255 ? -32.945 -6.729 8.160 1.00 36.62 244 ASN B C 1
ATOM 4243 O O . ASN B 1 255 ? -33.783 -5.886 7.832 1.00 38.87 244 ASN B O 1
ATOM 4248 N N . ILE B 1 256 ? -31.973 -6.479 9.033 1.00 35.12 245 ILE B N 1
ATOM 4249 C CA . ILE B 1 256 ? -31.882 -5.220 9.769 1.00 33.69 245 ILE B CA 1
ATOM 4250 C C . ILE B 1 256 ? -30.513 -4.579 9.532 1.00 32.00 245 ILE B C 1
ATOM 4251 O O . ILE B 1 256 ? -29.504 -5.015 10.097 1.00 34.16 245 ILE B O 1
ATOM 4256 N N . ASN B 1 257 ? -30.485 -3.520 8.738 1.00 31.18 246 ASN B N 1
ATOM 4257 C CA . ASN B 1 257 ? -29.273 -2.763 8.459 1.00 31.10 246 ASN B CA 1
ATOM 4258 C C . ASN B 1 257 ? -29.175 -1.522 9.349 1.00 32.33 246 ASN B C 1
ATOM 4259 O O . ASN B 1 257 ? -30.130 -0.744 9.446 1.00 29.36 246 ASN B O 1
ATOM 4264 N N . TYR B 1 258 ? -28.009 -1.333 9.986 1.00 28.72 247 TYR B N 1
ATOM 4265 C CA . TYR B 1 258 ? -27.716 -0.141 10.774 1.00 28.46 247 TYR B CA 1
ATOM 4266 C C . TYR B 1 258 ? -26.597 0.666 10.125 1.00 31.70 247 TYR B C 1
ATOM 4267 O O . TYR B 1 258 ? -25.437 0.576 10.557 1.00 29.86 247 TYR B O 1
ATOM 4276 N N . PRO B 1 259 ? -26.897 1.464 9.100 1.00 30.43 248 PRO B N 1
ATOM 4277 C CA . PRO B 1 259 ? -25.868 2.341 8.520 1.00 32.49 248 PRO B CA 1
ATOM 4278 C C . PRO B 1 259 ? -25.562 3.524 9.431 1.00 30.38 248 PRO B C 1
ATOM 4279 O O . PRO B 1 259 ? -26.456 4.103 10.054 1.00 29.90 248 PRO B O 1
ATOM 4283 N N . LEU B 1 260 ? -24.289 3.886 9.496 1.00 27.09 249 LEU B N 1
ATOM 4284 C CA . LEU B 1 260 ? -23.840 4.928 10.404 1.00 31.75 249 LEU B CA 1
ATOM 4285 C C . LEU B 1 260 ? -23.011 5.973 9.670 1.00 33.72 249 LEU B C 1
ATOM 4286 O O . LEU B 1 260 ? -22.298 5.658 8.706 1.00 34.55 249 LEU B O 1
ATOM 4291 N N . PRO B 1 261 ? -23.092 7.229 10.106 1.00 35.44 250 PRO B N 1
ATOM 4292 C CA . PRO B 1 261 ? -22.282 8.287 9.496 1.00 29.83 250 PRO B CA 1
ATOM 4293 C C . PRO B 1 261 ? -20.807 8.160 9.829 1.00 31.13 250 PRO B C 1
ATOM 4294 O O . PRO B 1 261 ? -20.406 7.573 10.841 1.00 30.85 250 PRO B O 1
ATOM 4298 N N . ALA B 1 262 ? -19.997 8.751 8.953 1.00 33.10 251 ALA B N 1
ATOM 4299 C CA . ALA B 1 262 ? -18.565 8.856 9.201 1.00 33.39 251 ALA B CA 1
ATOM 4300 C C . ALA B 1 262 ? -18.313 9.558 10.533 1.00 31.03 251 ALA B C 1
ATOM 4301 O O . ALA B 1 262 ? -19.100 10.395 10.978 1.00 34.84 251 ALA B O 1
ATOM 4303 N N . GLY B 1 263 ? -17.219 9.187 11.191 1.00 34.81 252 GLY B N 1
ATOM 4304 C CA . GLY B 1 263 ? -16.888 9.738 12.488 1.00 25.49 252 GLY B CA 1
ATOM 4305 C C . GLY B 1 263 ? -17.618 9.120 13.659 1.00 30.08 252 GLY B C 1
ATOM 4306 O O . GLY B 1 263 ? -17.377 9.539 14.796 1.00 28.35 252 GLY B O 1
ATOM 4307 N N . SER B 1 264 ? -18.484 8.127 13.425 1.00 34.88 253 SER B N 1
ATOM 4308 C CA . SER B 1 264 ? -19.213 7.477 14.510 1.00 28.67 253 SER B CA 1
ATOM 4309 C C . SER B 1 264 ? -18.249 6.859 15.510 1.00 35.32 253 SER B C 1
ATOM 4310 O O . SER B 1 264 ? -17.226 6.277 15.131 1.00 34.12 253 SER B O 1
ATOM 4313 N N . ALA B 1 265 ? -18.575 7.002 16.798 1.00 36.26 254 ALA B N 1
ATOM 4314 C CA . ALA B 1 265 ? -17.847 6.377 17.897 1.00 29.32 254 ALA B CA 1
ATOM 4315 C C . ALA B 1 265 ? -18.801 5.466 18.690 1.00 37.01 254 ALA B C 1
ATOM 4316 O O . ALA B 1 265 ? -19.938 5.178 18.265 1.00 31.69 254 ALA B O 1
ATOM 4318 N N . TRP B 1 266 ? -18.324 5.012 19.858 1.00 34.69 255 TRP B N 1
ATOM 4319 C CA . TRP B 1 266 ? -18.996 3.949 20.597 1.00 30.76 255 TRP B CA 1
ATOM 4320 C C . TRP B 1 266 ? -20.383 4.353 21.121 1.00 32.87 255 TRP B C 1
ATOM 4321 O O . TRP B 1 266 ? -21.218 3.472 21.350 1.00 31.99 255 TRP B O 1
ATOM 4332 N N . ASP B 1 267 ? -20.657 5.648 21.332 1.00 29.84 256 ASP B N 1
ATOM 4333 C CA . ASP B 1 267 ? -21.996 6.028 21.779 1.00 33.92 256 ASP B CA 1
ATOM 4334 C C . ASP B 1 267 ? -23.048 5.682 20.723 1.00 38.94 256 ASP B C 1
ATOM 4335 O O . ASP B 1 267 ? -24.158 5.241 21.058 1.00 35.90 256 ASP B O 1
ATOM 4340 N N . SER B 1 268 ? -22.699 5.826 19.444 1.00 35.62 257 SER B N 1
ATOM 4341 C CA . SER B 1 268 ? -23.564 5.466 18.330 1.00 34.24 257 SER B CA 1
ATOM 4342 C C . SER B 1 268 ? -23.412 4.000 17.955 1.00 34.38 257 SER B C 1
ATOM 4343 O O . SER B 1 268 ? -24.401 3.275 17.814 1.00 31.53 257 SER B O 1
ATOM 4346 N N . TRP B 1 269 ? -22.170 3.555 17.788 1.00 34.34 258 TRP B N 1
ATOM 4347 C CA . TRP B 1 269 ? -21.951 2.186 17.359 1.00 31.40 258 TRP B CA 1
ATOM 4348 C C . TRP B 1 269 ? -22.509 1.200 18.376 1.00 30.03 258 TRP B C 1
ATOM 4349 O O . TRP B 1 269 ? -23.244 0.273 18.014 1.00 35.51 258 TRP B O 1
ATOM 4360 N N . GLY B 1 270 ? -22.193 1.395 19.659 1.00 26.64 259 GLY B N 1
ATOM 4361 C CA . GLY B 1 270 ? -22.761 0.539 20.697 1.00 27.28 259 GLY B CA 1
ATOM 4362 C C . GLY B 1 270 ? -24.278 0.622 20.811 1.00 27.02 259 GLY B C 1
ATOM 4363 O O . GLY B 1 270 ? -24.920 -0.310 21.288 1.00 23.57 259 GLY B O 1
ATOM 4364 N N . ALA B 1 271 ? -24.871 1.735 20.379 1.00 31.33 260 ALA B N 1
ATOM 4365 C CA . ALA B 1 271 ? -26.328 1.848 20.375 1.00 29.21 260 ALA B CA 1
ATOM 4366 C C . ALA B 1 271 ? -26.945 0.928 19.330 1.00 34.10 260 ALA B C 1
ATOM 4367 O O . ALA B 1 271 ? -27.878 0.169 19.629 1.00 35.31 260 ALA B O 1
ATOM 4369 N N . ALA B 1 272 ? -26.439 0.989 18.092 1.00 33.64 261 ALA B N 1
ATOM 4370 C CA . ALA B 1 272 ? -26.820 0.017 17.071 1.00 33.39 261 ALA B CA 1
ATOM 4371 C C . ALA B 1 272 ? -26.663 -1.410 17.583 1.00 32.24 261 ALA B C 1
ATOM 4372 O O . ALA B 1 272 ? -27.600 -2.214 17.510 1.00 29.96 261 ALA B O 1
ATOM 4374 N N . LEU B 1 273 ? -25.475 -1.741 18.101 1.00 30.83 262 LEU B N 1
ATOM 4375 C CA . LEU B 1 273 ? -25.228 -3.102 18.567 1.00 31.62 262 LEU B CA 1
ATOM 4376 C C . LEU B 1 273 ? -26.225 -3.495 19.639 1.00 34.03 262 LEU B C 1
ATOM 4377 O O . LEU B 1 273 ? -26.683 -4.640 19.691 1.00 36.21 262 LEU B O 1
ATOM 4382 N N . ASP B 1 274 ? -26.588 -2.548 20.492 1.00 36.98 263 ASP B N 1
ATOM 4383 C CA . ASP B 1 274 ? -27.538 -2.849 21.549 1.00 34.29 263 ASP B CA 1
ATOM 4384 C C . ASP B 1 274 ? -28.922 -3.086 20.976 1.00 33.38 263 ASP B C 1
ATOM 4385 O O . ASP B 1 274 ? -29.650 -3.964 21.445 1.00 37.24 263 ASP B O 1
ATOM 4390 N N . ASP B 1 275 ? -29.284 -2.351 19.926 1.00 33.57 264 ASP B N 1
ATOM 4391 C CA . ASP B 1 275 ? -30.568 -2.609 19.288 1.00 32.60 264 ASP B CA 1
ATOM 4392 C C . ASP B 1 275 ? -30.543 -3.905 18.489 1.00 33.36 264 ASP B C 1
ATOM 4393 O O . ASP B 1 275 ? -31.518 -4.662 18.493 1.00 31.28 264 ASP B O 1
ATOM 4398 N N . ALA B 1 276 ? -29.435 -4.175 17.799 1.00 36.10 265 ALA B N 1
ATOM 4399 C CA . ALA B 1 276 ? -29.329 -5.393 17.004 1.00 35.06 265 ALA B CA 1
ATOM 4400 C C . ALA B 1 276 ? -29.413 -6.636 17.884 1.00 37.08 265 ALA B C 1
ATOM 4401 O O . ALA B 1 276 ? -30.068 -7.621 17.524 1.00 37.38 265 ALA B O 1
ATOM 4403 N N . CYS B 1 277 ? -28.758 -6.607 19.046 1.00 34.04 266 CYS B N 1
ATOM 4404 C CA . CYS B 1 277 ? -28.755 -7.779 19.910 1.00 32.94 266 CYS B CA 1
ATOM 4405 C C . CYS B 1 277 ? -30.124 -7.997 20.531 1.00 36.03 266 CYS B C 1
ATOM 4406 O O . CYS B 1 277 ? -30.577 -9.137 20.668 1.00 34.64 266 CYS B O 1
ATOM 4409 N N . LYS B 1 278 ? -30.782 -6.906 20.931 1.00 40.67 267 LYS B N 1
ATOM 4410 C CA . LYS B 1 278 ? -32.172 -6.973 21.355 1.00 37.48 267 LYS B CA 1
ATOM 4411 C C . LYS B 1 278 ? -33.023 -7.692 20.320 1.00 37.65 267 LYS B C 1
ATOM 4412 O O . LYS B 1 278 ? -33.838 -8.558 20.662 1.00 35.10 267 LYS B O 1
ATOM 4418 N N . ARG B 1 279 ? -32.827 -7.357 19.044 1.00 29.25 268 ARG B N 1
ATOM 4419 C CA . ARG B 1 279 ? -33.679 -7.879 17.993 1.00 25.68 268 ARG B CA 1
ATOM 4420 C C . ARG B 1 279 ? -33.331 -9.303 17.623 1.00 36.27 268 ARG B C 1
ATOM 4421 O O . ARG B 1 279 ? -34.217 -10.056 17.221 1.00 46.64 268 ARG B O 1
ATOM 4429 N N . ILE B 1 280 ? -32.057 -9.688 17.715 1.00 39.93 269 ILE B N 1
ATOM 4430 C CA . ILE B 1 280 ? -31.700 -11.096 17.557 1.00 34.03 269 ILE B CA 1
ATOM 4431 C C . ILE B 1 280 ? -32.435 -11.938 18.592 1.00 36.58 269 ILE B C 1
ATOM 4432 O O . ILE B 1 280 ? -33.007 -12.993 18.276 1.00 34.15 269 ILE B O 1
ATOM 4437 N N . ASN B 1 281 ? -32.455 -11.459 19.840 1.00 35.19 270 ASN B N 1
ATOM 4438 C CA . ASN B 1 281 ? -33.072 -12.192 20.935 1.00 31.68 270 ASN B CA 1
ATOM 4439 C C . ASN B 1 281 ? -34.584 -12.241 20.789 1.00 35.34 270 ASN B C 1
ATOM 4440 O O . ASN B 1 281 ? -35.202 -13.281 21.044 1.00 40.57 270 ASN B O 1
ATOM 4445 N N . ALA B 1 282 ? -35.196 -11.137 20.355 1.00 34.56 271 ALA B N 1
ATOM 4446 C CA . ALA B 1 282 ? -36.615 -11.157 20.014 1.00 34.55 271 ALA B CA 1
ATOM 4447 C C . ALA B 1 282 ? -36.922 -12.173 18.927 1.00 37.99 271 ALA B C 1
ATOM 4448 O O . ALA B 1 282 ? -38.056 -12.650 18.847 1.00 42.22 271 ALA B O 1
ATOM 4450 N N . PHE B 1 283 ? -35.928 -12.520 18.109 1.00 35.86 272 PHE B N 1
ATOM 4451 C CA . PHE B 1 283 ? -36.056 -13.442 16.996 1.00 34.59 272 PHE B CA 1
ATOM 4452 C C . PHE B 1 283 ? -35.943 -14.904 17.414 1.00 44.72 272 PHE B C 1
ATOM 4453 O O . PHE B 1 283 ? -36.274 -15.783 16.611 1.00 48.21 272 PHE B O 1
ATOM 4461 N N . ASP B 1 284 ? -35.534 -15.192 18.653 1.00 42.83 273 ASP B N 1
ATOM 4462 C CA . ASP B 1 284 ? -35.272 -16.566 19.077 1.00 37.40 273 ASP B CA 1
ATOM 4463 C C . ASP B 1 284 ? -34.229 -17.221 18.184 1.00 39.15 273 ASP B C 1
ATOM 4464 O O . ASP B 1 284 ? -34.408 -18.336 17.689 1.00 46.84 273 ASP B O 1
ATOM 4469 N N . ALA B 1 285 ? -33.132 -16.510 17.961 1.00 39.83 274 ALA B N 1
ATOM 4470 C CA . ALA B 1 285 ? -31.960 -17.165 17.410 1.00 38.68 274 ALA B CA 1
ATOM 4471 C C . ALA B 1 285 ? -31.516 -18.248 18.382 1.00 40.60 274 ALA B C 1
ATOM 4472 O O . ALA B 1 285 ? -31.497 -18.033 19.597 1.00 40.83 274 ALA B O 1
ATOM 4474 N N . GLU B 1 286 ? -31.239 -19.437 17.851 1.00 39.97 275 GLU B N 1
ATOM 4475 C CA . GLU B 1 286 ? -30.653 -20.512 18.644 1.00 44.73 275 GLU B CA 1
ATOM 4476 C C . GLU B 1 286 ? -29.127 -20.484 18.608 1.00 48.30 275 GLU B C 1
ATOM 4477 O O . GLU B 1 286 ? -28.469 -20.904 19.575 1.00 39.91 275 GLU B O 1
ATOM 4483 N N . VAL B 1 287 ? -28.564 -20.018 17.494 1.00 37.46 276 VAL B N 1
ATOM 4484 C CA . VAL B 1 287 ? -27.144 -19.746 17.351 1.00 40.30 276 VAL B CA 1
ATOM 4485 C C . VAL B 1 287 ? -27.003 -18.365 16.731 1.00 44.59 276 VAL B C 1
ATOM 4486 O O . VAL B 1 287 ? -27.793 -17.985 15.855 1.00 46.10 276 VAL B O 1
ATOM 4490 N N . VAL B 1 288 ? -26.017 -17.599 17.189 1.00 35.78 277 VAL B N 1
ATOM 4491 C CA . VAL B 1 288 ? -25.670 -16.339 16.541 1.00 41.12 277 VAL B CA 1
ATOM 4492 C C . VAL B 1 288 ? -24.278 -16.496 15.935 1.00 42.46 277 VAL B C 1
ATOM 4493 O O . VAL B 1 288 ? -23.360 -17.017 16.591 1.00 34.31 277 VAL B O 1
ATOM 4497 N N . ILE B 1 289 ? -24.149 -16.120 14.657 1.00 35.64 278 ILE B N 1
ATOM 4498 C CA . ILE B 1 289 ? -22.877 -16.150 13.939 1.00 35.09 278 ILE B CA 1
ATOM 4499 C C . ILE B 1 289 ? -22.422 -14.716 13.778 1.00 33.12 278 ILE B C 1
ATOM 4500 O O . ILE B 1 289 ? -23.119 -13.909 13.156 1.00 37.36 278 ILE B O 1
ATOM 4505 N N . VAL B 1 290 ? -21.273 -14.382 14.345 1.00 30.45 279 VAL B N 1
ATOM 4506 C CA . VAL B 1 290 ? -20.750 -13.026 14.256 1.00 31.10 279 VAL B CA 1
ATOM 4507 C C . VAL B 1 290 ? -19.742 -12.962 13.123 1.00 33.35 279 VAL B C 1
ATOM 4508 O O . VAL B 1 290 ? -18.714 -13.651 13.149 1.00 30.71 279 VAL B O 1
ATOM 4512 N N . SER B 1 291 ? -20.040 -12.132 12.126 1.00 35.88 280 SER B N 1
ATOM 4513 C CA . SER B 1 291 ? -19.085 -11.834 11.072 1.00 30.62 280 SER B CA 1
ATOM 4514 C C . SER B 1 291 ? -18.166 -10.745 11.600 1.00 32.86 280 SER B C 1
ATOM 4515 O O . SER B 1 291 ? -18.489 -9.561 11.532 1.00 32.91 280 SER B O 1
ATOM 4518 N N . LEU B 1 292 ? -17.007 -11.164 12.123 1.00 36.08 281 LEU B N 1
ATOM 4519 C CA . LEU B 1 292 ? -16.121 -10.323 12.930 1.00 34.31 281 LEU B CA 1
ATOM 4520 C C . LEU B 1 292 ? -15.108 -9.620 12.023 1.00 34.81 281 LEU B C 1
ATOM 4521 O O . LEU B 1 292 ? -14.142 -10.228 11.547 1.00 30.87 281 LEU B O 1
ATOM 4526 N N . GLY B 1 293 ? -15.332 -8.331 11.791 1.00 36.20 282 GLY B N 1
ATOM 4527 C CA . GLY B 1 293 ? -14.327 -7.442 11.217 1.00 35.40 282 GLY B CA 1
ATOM 4528 C C . GLY B 1 293 ? -13.903 -6.401 12.240 1.00 34.86 282 GLY B C 1
ATOM 4529 O O . GLY B 1 293 ? -14.716 -5.948 13.052 1.00 38.51 282 GLY B O 1
ATOM 4530 N N . VAL B 1 294 ? -12.624 -6.041 12.215 1.00 33.84 283 VAL B N 1
ATOM 4531 C CA . VAL B 1 294 ? -12.085 -5.036 13.122 1.00 37.98 283 VAL B CA 1
ATOM 4532 C C . VAL B 1 294 ? -11.653 -3.778 12.379 1.00 34.58 283 VAL B C 1
ATOM 4533 O O . VAL B 1 294 ? -10.933 -2.954 12.942 1.00 36.48 283 VAL B O 1
ATOM 4537 N N . ASP B 1 295 ? -12.061 -3.618 11.119 1.00 32.72 284 ASP B N 1
ATOM 4538 C CA . ASP B 1 295 ? -11.757 -2.404 10.368 1.00 37.15 284 ASP B CA 1
ATOM 4539 C C . ASP B 1 295 ? -12.655 -1.225 10.769 1.00 34.29 284 ASP B C 1
ATOM 4540 O O . ASP B 1 295 ? -12.766 -0.260 10.014 1.00 28.95 284 ASP B O 1
ATOM 4545 N N . THR B 1 296 ? -13.324 -1.314 11.920 1.00 30.65 285 THR B N 1
ATOM 4546 C CA . THR B 1 296 ? -13.991 -0.178 12.537 1.00 31.07 285 THR B CA 1
ATOM 4547 C C . THR B 1 296 ? -13.029 0.647 13.381 1.00 37.58 285 THR B C 1
ATOM 4548 O O . THR B 1 296 ? -13.384 1.759 13.798 1.00 34.05 285 THR B O 1
ATOM 4552 N N . TYR B 1 297 ? -11.834 0.104 13.631 1.00 34.16 286 TYR B N 1
ATOM 4553 C CA . TYR B 1 297 ? -10.816 0.722 14.469 1.00 31.96 286 TYR B CA 1
ATOM 4554 C C . TYR B 1 297 ? -10.443 2.110 13.953 1.00 34.96 286 TYR B C 1
ATOM 4555 O O . TYR B 1 297 ? -10.379 2.349 12.743 1.00 35.71 286 TYR B O 1
ATOM 4564 N N . LYS B 1 298 ? -10.194 3.034 14.883 1.00 36.54 287 LYS B N 1
ATOM 4565 C CA . LYS B 1 298 ? -9.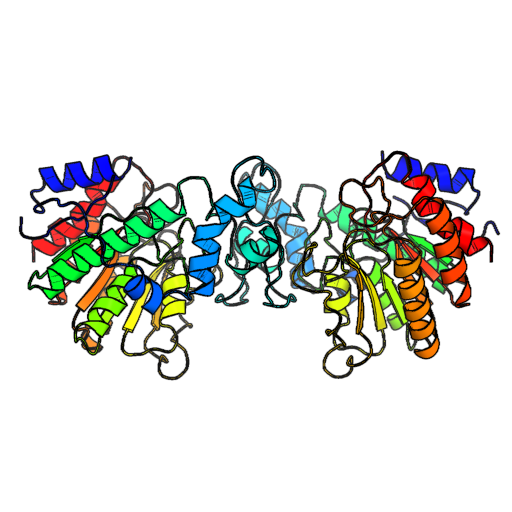877 4.404 14.491 1.00 36.94 287 LYS B CA 1
ATOM 4566 C C . LYS B 1 298 ? -8.593 4.466 13.672 1.00 39.74 287 LYS B C 1
ATOM 4567 O O . LYS B 1 298 ? -8.487 5.270 12.738 1.00 40.08 287 LYS B O 1
ATOM 4573 N N . GLU B 1 299 ? -7.609 3.631 14.007 1.00 35.69 288 GLU B N 1
ATOM 4574 C CA . GLU B 1 299 ? -6.313 3.648 13.347 1.00 35.01 288 GLU B CA 1
ATOM 4575 C C . GLU B 1 299 ? -6.260 2.759 12.117 1.00 34.58 288 GLU B C 1
ATOM 4576 O O . GLU B 1 299 ? -5.198 2.663 11.494 1.00 39.06 288 GLU B O 1
ATOM 4582 N N . ASP B 1 300 ? -7.362 2.092 11.766 1.00 38.89 289 ASP B N 1
ATOM 4583 C CA . ASP B 1 300 ? -7.423 1.304 10.537 1.00 33.97 289 ASP B CA 1
ATOM 4584 C C . ASP B 1 300 ? -7.565 2.248 9.355 1.00 35.28 289 ASP B C 1
ATOM 4585 O O . ASP B 1 300 ? -8.439 3.119 9.374 1.00 37.12 289 ASP B O 1
ATOM 4590 N N . PRO B 1 301 ? -6.727 2.107 8.324 1.00 41.07 290 PRO B N 1
ATOM 4591 C CA . PRO B 1 301 ? -6.733 3.081 7.218 1.00 34.87 290 PRO B CA 1
ATOM 4592 C C . PRO B 1 301 ? -8.024 3.116 6.434 1.00 40.78 290 PRO B C 1
ATOM 4593 O O . PRO B 1 301 ? -8.298 4.129 5.785 1.00 44.89 290 PRO B O 1
ATOM 4597 N N . ILE B 1 302 ? -8.829 2.056 6.476 1.00 37.04 291 ILE B N 1
ATOM 4598 C CA . ILE B 1 302 ? -10.071 2.030 5.720 1.00 37.11 291 ILE B CA 1
ATOM 4599 C C . ILE B 1 302 ? -11.239 2.583 6.528 1.00 38.38 291 ILE B C 1
ATOM 4600 O O . ILE B 1 302 ? -12.280 2.926 5.942 1.00 39.37 291 ILE B O 1
ATOM 4605 N N . SER B 1 303 ? -11.095 2.702 7.847 1.00 34.22 292 SER B N 1
ATOM 4606 C CA . SER B 1 303 ? -12.230 3.032 8.701 1.00 38.69 292 SER B CA 1
ATOM 4607 C C . SER B 1 303 ? -12.585 4.514 8.638 1.00 42.52 292 SER B C 1
ATOM 4608 O O . SER B 1 303 ? -11.713 5.383 8.537 1.00 39.27 292 SER B O 1
ATOM 4611 N N . GLN B 1 304 ? -13.882 4.798 8.717 1.00 36.59 293 GLN B N 1
ATOM 4612 C CA . GLN B 1 304 ? -14.353 6.140 9.014 1.00 35.69 293 GLN B CA 1
ATOM 4613 C C . GLN B 1 304 ? -15.126 6.157 10.326 1.00 40.28 293 GLN B C 1
ATOM 4614 O O . GLN B 1 304 ? -15.878 7.105 10.600 1.00 32.49 293 GLN B O 1
ATOM 4620 N N . PHE B 1 305 ? -14.958 5.112 11.137 1.00 35.65 294 PHE B N 1
ATOM 4621 C CA . PHE B 1 305 ? -15.431 5.106 12.509 1.00 34.04 294 PHE B CA 1
ATOM 4622 C C . PHE B 1 305 ? -14.256 5.391 13.440 1.00 35.86 294 PHE B C 1
ATOM 4623 O O . PHE B 1 305 ? -13.091 5.329 13.037 1.00 38.83 294 PHE B O 1
ATOM 4631 N N . LYS B 1 306 ? -14.574 5.742 14.687 1.00 35.03 295 LYS B N 1
ATOM 4632 C CA . LYS B 1 306 ? -13.541 6.013 15.689 1.00 40.88 295 LYS B CA 1
ATOM 4633 C C . LYS B 1 306 ? -13.671 5.077 16.892 1.00 36.65 295 LYS B C 1
ATOM 4634 O O . LYS B 1 306 ? -13.854 5.532 18.028 1.00 34.55 295 LYS B O 1
ATOM 4640 N N . LEU B 1 307 ? -13.593 3.773 16.662 1.00 31.90 296 LEU B N 1
ATOM 4641 C CA . LEU B 1 307 ? -13.647 2.831 17.770 1.00 37.06 296 LEU B CA 1
ATOM 4642 C C . LEU B 1 307 ? -12.262 2.681 18.385 1.00 36.32 296 LEU B C 1
ATOM 4643 O O . LEU B 1 307 ? -11.238 2.791 17.707 1.00 37.95 296 LEU B O 1
ATOM 4648 N N . ASP B 1 308 ? -12.234 2.456 19.688 1.00 36.93 297 ASP B N 1
ATOM 4649 C CA . ASP B 1 308 ? -10.986 2.333 20.418 1.00 40.14 297 ASP B CA 1
ATOM 4650 C C . ASP B 1 308 ? -10.774 0.883 20.813 1.00 35.03 297 ASP B C 1
ATOM 4651 O O . ASP B 1 308 ? -11.718 0.104 20.879 1.00 35.24 297 ASP B O 1
ATOM 4656 N N . SER B 1 309 ? -9.520 0.524 21.067 1.00 38.22 298 SER B N 1
ATOM 4657 C CA . SER B 1 309 ? -9.204 -0.827 21.535 1.00 42.17 298 SER B CA 1
ATOM 4658 C C . SER B 1 309 ? -10.104 -1.321 22.667 1.00 39.50 298 SER B C 1
ATOM 4659 O O . SER B 1 309 ? -10.643 -2.437 22.550 1.00 35.09 298 SER B O 1
ATOM 4662 N N . PRO B 1 310 ? -10.329 -0.569 23.755 1.00 38.10 299 PRO B N 1
ATOM 4663 C CA . PRO B 1 310 ? -11.234 -1.065 24.812 1.00 34.24 299 PRO B CA 1
ATOM 4664 C C . PRO B 1 310 ? -12.676 -1.263 24.352 1.00 35.65 299 PRO B C 1
ATOM 4665 O O . PRO B 1 310 ? -13.420 -2.020 24.998 1.00 31.81 299 PRO B O 1
ATOM 4669 N N . ASP B 1 311 ? -13.092 -0.594 23.268 1.00 37.32 300 ASP B N 1
ATOM 4670 C CA . ASP B 1 311 ? -14.456 -0.733 22.767 1.00 33.05 300 ASP B CA 1
ATOM 4671 C C . ASP B 1 311 ? -14.767 -2.161 22.341 1.00 32.01 300 ASP B C 1
ATOM 4672 O O . ASP B 1 311 ? -15.928 -2.582 22.390 1.00 25.96 300 ASP B O 1
ATOM 4677 N N . TYR B 1 312 ? -13.752 -2.910 21.901 1.00 33.17 301 TYR B N 1
ATOM 4678 C CA . TYR B 1 312 ? -13.991 -4.264 21.429 1.00 29.37 301 TYR B CA 1
ATOM 4679 C C . TYR B 1 312 ? -14.246 -5.201 22.593 1.00 31.58 301 TYR B C 1
ATOM 4680 O O . TYR B 1 312 ? -14.942 -6.213 22.437 1.00 35.47 301 TYR B O 1
ATOM 4689 N N . LEU B 1 313 ? -13.716 -4.871 23.765 1.00 30.35 302 LEU B N 1
ATOM 4690 C CA . LEU B 1 313 ? -14.114 -5.587 24.967 1.00 28.40 302 LEU B CA 1
ATOM 4691 C C . LEU B 1 313 ? -15.603 -5.389 25.238 1.00 27.45 302 LEU B C 1
ATOM 4692 O O . LEU B 1 313 ? -16.355 -6.358 25.374 1.00 29.29 302 LEU B O 1
ATOM 4697 N N . SER B 1 314 ? -16.052 -4.136 25.288 1.00 27.40 303 SER B N 1
ATOM 4698 C CA . SER B 1 314 ? -17.469 -3.875 25.516 1.00 34.03 303 SER B CA 1
ATOM 4699 C C . SER B 1 314 ? -18.331 -4.598 24.485 1.00 32.66 303 SER B C 1
ATOM 4700 O O . SER B 1 314 ? -19.379 -5.166 24.820 1.00 27.80 303 SER B O 1
ATOM 4703 N N . MET B 1 315 ? -17.887 -4.596 23.227 1.00 31.44 304 MET B N 1
ATOM 4704 C CA . MET B 1 315 ? -18.562 -5.349 22.173 1.00 31.85 304 MET B CA 1
ATOM 4705 C C . MET B 1 315 ? -18.713 -6.822 22.537 1.00 29.08 304 MET B C 1
ATOM 4706 O O . MET B 1 315 ? -19.812 -7.379 22.437 1.00 26.16 304 MET B O 1
ATOM 4711 N N . GLY B 1 316 ? -17.630 -7.459 22.990 1.00 31.65 305 GLY B N 1
ATOM 4712 C CA . GLY B 1 316 ? -17.695 -8.875 23.310 1.00 30.36 305 GLY B CA 1
ATOM 4713 C C . GLY B 1 316 ? -18.667 -9.178 24.433 1.00 31.23 305 GLY B C 1
ATOM 4714 O O . GLY B 1 316 ? -19.440 -10.145 24.367 1.00 29.93 305 GLY B O 1
ATOM 4715 N N . GLU B 1 317 ? -18.659 -8.346 25.470 1.00 27.78 306 GLU B N 1
ATOM 4716 C CA . GLU B 1 317 ? -19.575 -8.550 26.588 1.00 31.11 306 GLU B CA 1
ATOM 4717 C C . GLU B 1 317 ? -21.030 -8.420 26.165 1.00 25.78 306 GLU B C 1
ATOM 4718 O O . GLU B 1 317 ? -21.901 -9.097 26.707 1.00 27.04 306 GLU B O 1
ATOM 4724 N N . ARG B 1 318 ? -21.316 -7.529 25.224 1.00 25.70 307 ARG B N 1
ATOM 4725 C CA . ARG B 1 318 ? -22.697 -7.270 24.844 1.00 28.46 307 ARG B CA 1
ATOM 4726 C C . ARG B 1 318 ? -23.254 -8.428 24.024 1.00 32.61 307 ARG B C 1
ATOM 4727 O O . ARG B 1 318 ? -24.415 -8.828 24.201 1.00 31.94 307 ARG B O 1
ATOM 4735 N N . ILE B 1 319 ? -22.429 -8.977 23.126 1.00 31.87 308 ILE B N 1
ATOM 4736 C CA . ILE B 1 319 ? -22.777 -10.200 22.409 1.00 31.41 308 ILE B CA 1
ATOM 4737 C C . ILE B 1 319 ? -22.972 -11.349 23.395 1.00 28.60 308 ILE B C 1
ATOM 4738 O O . ILE B 1 319 ? -23.936 -12.111 23.304 1.00 29.20 308 ILE B O 1
ATOM 4743 N N . ALA B 1 320 ? -22.040 -11.506 24.335 1.00 27.57 309 ALA B N 1
ATOM 4744 C CA . ALA B 1 320 ? -22.176 -12.558 25.331 1.00 27.06 309 ALA B CA 1
ATOM 4745 C C . ALA B 1 320 ? -23.405 -12.338 26.190 1.00 28.35 309 ALA B C 1
ATOM 4746 O O . ALA B 1 320 ? -24.012 -13.305 26.664 1.00 31.74 309 ALA B O 1
ATOM 4748 N N . ALA B 1 321 ? -23.812 -11.083 26.368 1.00 28.48 310 ALA B N 1
ATOM 4749 C CA . ALA B 1 321 ? -25.025 -10.792 27.129 1.00 27.97 310 ALA B CA 1
ATOM 4750 C C . ALA B 1 321 ? -26.242 -11.443 26.510 1.00 27.45 310 ALA B C 1
ATOM 4751 O O . ALA B 1 321 ? -27.205 -11.741 27.217 1.00 30.24 310 ALA B O 1
ATOM 4753 N N . MET B 1 322 ? -26.207 -11.687 25.196 1.00 33.64 311 MET B N 1
ATOM 4754 C CA . MET B 1 322 ? -27.342 -12.253 24.473 1.00 33.36 311 MET B CA 1
ATOM 4755 C C . MET B 1 322 ? -27.667 -13.670 24.931 1.00 35.16 311 MET B C 1
ATOM 4756 O O . MET B 1 322 ? -28.792 -14.133 24.719 1.00 39.04 311 MET B O 1
ATOM 4761 N N . GLY B 1 323 ? -26.719 -14.353 25.570 1.00 30.80 312 GLY B N 1
ATOM 4762 C CA . GLY B 1 323 ? -26.957 -15.653 26.144 1.00 26.97 312 GLY B CA 1
ATOM 4763 C C . GLY B 1 323 ? -26.903 -16.783 25.153 1.00 41.13 312 GLY B C 1
ATOM 4764 O O . GLY B 1 323 ? -27.335 -17.895 25.475 1.00 45.76 312 GLY B O 1
ATOM 4765 N N . LEU B 1 324 ? -26.385 -16.540 23.961 1.00 38.44 313 LEU B N 1
ATOM 4766 C CA . LEU B 1 324 ? -26.522 -17.543 22.937 1.00 36.53 313 LEU B CA 1
ATOM 4767 C C . LEU B 1 324 ? -25.188 -18.204 22.605 1.00 43.74 313 LEU B C 1
ATOM 4768 O O . LEU B 1 324 ? -24.126 -17.579 22.715 1.00 41.04 313 LEU B O 1
ATOM 4773 N N . PRO B 1 325 ? -25.210 -19.469 22.183 1.00 44.54 314 PRO B N 1
ATOM 4774 C CA . PRO B 1 325 ? -24.013 -20.040 21.549 1.00 38.60 314 PRO B CA 1
ATOM 4775 C C . PRO B 1 325 ? -23.651 -19.204 20.334 1.00 36.51 314 PRO B C 1
ATOM 4776 O O . PRO B 1 325 ? -24.526 -18.769 19.580 1.00 38.96 314 PRO B O 1
ATOM 4780 N N . THR B 1 326 ? -22.353 -18.949 20.170 1.00 39.06 315 THR B N 1
ATOM 4781 C CA . THR B 1 326 ? -21.865 -17.858 19.324 1.00 36.95 315 THR B CA 1
ATOM 4782 C C . THR B 1 326 ? -20.651 -18.328 18.535 1.00 37.79 315 THR B C 1
ATOM 4783 O O . THR B 1 326 ? -19.660 -18.773 19.126 1.00 36.16 315 THR B O 1
ATOM 4787 N N . LEU B 1 327 ? -20.720 -18.225 17.208 1.00 31.93 316 LEU B N 1
ATOM 4788 C CA . LEU B 1 327 ? -19.585 -18.537 16.343 1.00 32.43 316 LEU B CA 1
ATOM 4789 C C . LEU B 1 327 ? -19.027 -17.238 15.778 1.00 30.80 316 LEU B C 1
ATOM 4790 O O . LEU B 1 327 ? -19.757 -16.474 15.136 1.00 29.80 316 LEU B O 1
ATOM 4795 N N . PHE B 1 328 ? -17.738 -17.002 16.012 1.00 29.86 317 PHE B N 1
ATOM 4796 C CA . PHE B 1 328 ? -17.031 -15.826 15.516 1.00 28.94 317 PHE B CA 1
ATOM 4797 C C . PHE B 1 328 ? -16.264 -16.170 14.235 1.00 35.16 317 PHE B C 1
ATOM 4798 O O . PHE B 1 328 ? -15.429 -17.089 14.232 1.00 30.84 317 PHE B O 1
ATOM 4806 N N . VAL B 1 329 ? -16.535 -15.413 13.162 1.00 31.41 318 VAL B N 1
ATOM 4807 C CA . VAL B 1 329 ? -15.946 -15.612 11.839 1.00 28.96 318 VAL B CA 1
ATOM 4808 C C . VAL B 1 329 ? -15.172 -14.356 11.469 1.00 29.79 318 VAL B C 1
ATOM 4809 O O . VAL B 1 329 ? -15.773 -13.290 11.293 1.00 32.58 318 VAL B O 1
ATOM 4813 N N . MET B 1 330 ? -13.857 -14.489 11.295 1.00 30.74 319 MET B N 1
ATOM 4814 C CA . MET B 1 330 ? -13.024 -13.372 10.848 1.00 33.00 319 MET B CA 1
ATOM 4815 C C . MET B 1 330 ? -13.515 -12.795 9.517 1.00 32.27 319 MET B C 1
ATOM 4816 O O . MET B 1 330 ? -13.818 -13.534 8.571 1.00 31.73 319 MET B O 1
ATOM 4821 N N . GLU B 1 331 ? -13.572 -11.460 9.438 1.00 29.37 320 GLU B N 1
ATOM 4822 C CA . GLU B 1 331 ? -13.737 -10.777 8.153 1.00 33.11 320 GLU B CA 1
ATOM 4823 C C . GLU B 1 331 ? -12.613 -9.763 7.972 1.00 32.07 320 GLU B C 1
ATOM 4824 O O . GLU B 1 331 ? -11.434 -10.122 8.018 1.00 32.32 320 GLU B O 1
ATOM 4830 N N . GLY B 1 332 ? -12.969 -8.495 7.784 1.00 35.08 321 GLY B N 1
ATOM 4831 C CA . GLY B 1 332 ? -12.002 -7.452 7.518 1.00 33.08 321 GLY B CA 1
ATOM 4832 C C . GLY B 1 332 ? -11.232 -6.979 8.744 1.00 33.84 321 GLY B C 1
ATOM 4833 O O . GLY B 1 332 ? -11.453 -7.395 9.881 1.00 29.21 321 GLY B O 1
ATOM 4834 N N . GLY B 1 333 ? -10.303 -6.065 8.481 1.00 36.91 322 GLY B N 1
ATOM 4835 C CA . GLY B 1 333 ? -9.345 -5.603 9.461 1.00 34.90 322 GLY B CA 1
ATOM 4836 C C . GLY B 1 333 ? -7.962 -5.565 8.846 1.00 45.83 322 GLY B C 1
ATOM 4837 O O . GLY B 1 333 ? -7.286 -6.596 8.752 1.00 50.51 322 GLY B O 1
ATOM 4838 N N . TYR B 1 334 ? -7.543 -4.388 8.385 1.00 49.95 323 TYR B N 1
ATOM 4839 C CA . TYR B 1 334 ? -6.197 -4.233 7.846 1.00 50.60 323 TYR B CA 1
ATOM 4840 C C . TYR B 1 334 ? -5.157 -4.671 8.879 1.00 55.71 323 TYR B C 1
ATOM 4841 O O . TYR B 1 334 ? -5.398 -4.644 10.093 1.00 55.54 323 TYR B O 1
ATOM 4850 N N . ALA B 1 335 ? -3.993 -5.098 8.384 1.00 60.23 324 ALA B N 1
ATOM 4851 C CA . ALA B 1 335 ? -2.956 -5.681 9.232 1.00 55.81 324 ALA B CA 1
ATOM 4852 C C . ALA B 1 335 ? -2.170 -4.635 10.017 1.00 49.41 324 ALA B C 1
ATOM 4853 O O . ALA B 1 335 ? -0.939 -4.613 9.960 1.00 50.83 324 ALA B O 1
ATOM 4855 N N . VAL B 1 336 ? -2.871 -3.779 10.762 1.00 52.89 325 VAL B N 1
ATOM 4856 C CA . VAL B 1 336 ? -2.251 -2.798 11.647 1.00 46.01 325 VAL B CA 1
ATOM 4857 C C . VAL B 1 336 ? -1.647 -3.512 12.849 1.00 45.93 325 VAL B C 1
ATOM 4858 O O . VAL B 1 336 ? -1.811 -4.726 13.024 1.00 39.18 325 VAL B O 1
ATOM 4862 N N . GLU B 1 337 ? -0.940 -2.751 13.683 1.00 49.42 326 GLU B N 1
ATOM 4863 C CA . GLU B 1 337 ? -0.305 -3.328 14.859 1.00 46.99 326 GLU B CA 1
ATOM 4864 C C . GLU B 1 337 ? -1.328 -3.969 15.773 1.00 49.55 326 GLU B C 1
ATOM 4865 O O . GLU B 1 337 ? -1.123 -5.083 16.270 1.00 51.51 326 GLU B O 1
ATOM 4871 N N . ALA B 1 338 ? -2.447 -3.282 15.988 1.00 50.27 327 ALA B N 1
ATOM 4872 C CA . ALA B 1 338 ? -3.412 -3.630 17.015 1.00 45.15 327 ALA B CA 1
ATOM 4873 C C . ALA B 1 338 ? -4.489 -4.607 16.553 1.00 42.13 327 ALA B C 1
ATOM 4874 O O . ALA B 1 338 ? -5.417 -4.872 17.323 1.00 41.04 327 ALA B O 1
ATOM 4876 N N . ILE B 1 339 ? -4.394 -5.152 15.335 1.00 40.81 328 ILE B N 1
ATOM 4877 C CA . ILE B 1 339 ? -5.468 -6.009 14.828 1.00 41.89 328 ILE B CA 1
ATOM 4878 C C . ILE B 1 339 ? -5.667 -7.223 15.736 1.00 45.53 328 ILE B C 1
ATOM 4879 O O . ILE B 1 339 ? -6.808 -7.586 16.066 1.00 38.79 328 ILE B O 1
ATOM 4884 N N . GLY B 1 340 ? -4.566 -7.848 16.179 1.00 39.84 329 GLY B N 1
ATOM 4885 C CA . GLY B 1 340 ? -4.686 -8.966 17.098 1.00 36.93 329 GLY B CA 1
ATOM 4886 C C . GLY B 1 340 ? -5.286 -8.554 18.427 1.00 37.88 329 GLY B C 1
ATOM 4887 O O . GLY B 1 340 ? -6.106 -9.274 18.999 1.00 36.08 329 GLY B O 1
ATOM 4888 N N . VAL B 1 341 ? -4.902 -7.375 18.921 1.00 44.04 330 VAL B N 1
ATOM 4889 C CA . VAL B 1 341 ? -5.419 -6.873 20.194 1.00 37.91 330 VAL B CA 1
ATOM 4890 C C . VAL B 1 341 ? -6.923 -6.644 20.105 1.00 38.34 330 VAL B C 1
ATOM 4891 O O . VAL B 1 341 ? -7.695 -7.126 20.944 1.00 36.60 330 VAL B O 1
ATOM 4895 N N . ASN B 1 342 ? -7.356 -5.915 19.071 1.00 38.38 331 ASN B N 1
ATOM 4896 C CA . ASN B 1 342 ? -8.773 -5.617 18.894 1.00 34.07 331 ASN B CA 1
ATOM 4897 C C . ASN B 1 342 ? -9.596 -6.890 18.744 1.00 34.76 331 ASN B C 1
ATOM 4898 O O . ASN B 1 342 ? -10.555 -7.112 19.491 1.00 35.91 331 ASN B O 1
ATOM 4903 N N . ALA B 1 343 ? -9.232 -7.742 17.781 1.00 38.35 332 ALA B N 1
ATOM 4904 C CA . ALA B 1 343 ? -10.029 -8.932 17.496 1.00 33.98 332 ALA B CA 1
ATOM 4905 C C . ALA B 1 343 ? -10.167 -9.814 18.731 1.00 39.75 332 ALA B C 1
ATOM 4906 O O . ALA B 1 343 ? -11.265 -10.292 19.053 1.00 30.83 332 ALA B O 1
ATOM 4908 N N . VAL B 1 344 ? -9.051 -10.045 19.431 1.00 37.56 333 VAL B N 1
ATOM 4909 C CA . VAL B 1 344 ? -9.059 -10.921 20.594 1.00 36.91 333 VAL B CA 1
ATOM 4910 C C . VAL B 1 344 ? -9.756 -10.256 21.777 1.00 36.44 333 VAL B C 1
ATOM 4911 O O . VAL B 1 344 ? -10.202 -10.947 22.702 1.00 34.25 333 VAL B O 1
ATOM 4915 N N . ASN B 1 345 ? -9.893 -8.925 21.759 1.00 35.17 334 ASN B N 1
ATOM 4916 C CA . ASN B 1 345 ? -10.648 -8.258 22.817 1.00 35.75 334 ASN B CA 1
ATOM 4917 C C . ASN B 1 345 ? -12.126 -8.641 22.765 1.00 33.96 334 ASN B C 1
ATOM 4918 O O . ASN B 1 345 ? -12.759 -8.836 23.808 1.00 32.82 334 ASN B O 1
ATOM 4923 N N . VAL B 1 346 ? -12.687 -8.768 21.560 1.00 31.59 335 VAL B N 1
ATOM 4924 C CA . VAL B 1 346 ? -14.073 -9.205 21.430 1.00 30.65 335 VAL B CA 1
ATOM 4925 C C . VAL B 1 346 ? -14.245 -10.601 22.016 1.00 32.54 335 VAL B C 1
ATOM 4926 O O . VAL B 1 346 ? -15.243 -10.896 22.688 1.00 36.04 335 VAL B O 1
ATOM 4930 N N . LEU B 1 347 ? -13.272 -11.479 21.781 1.00 32.61 336 LEU B N 1
ATOM 4931 C CA . LEU B 1 347 ? -13.345 -12.826 22.339 1.00 34.14 336 LEU B CA 1
ATOM 4932 C C . LEU B 1 347 ? -13.113 -12.811 23.842 1.00 36.66 336 LEU B C 1
ATOM 4933 O O . LEU B 1 347 ? -13.780 -13.544 24.580 1.00 36.23 336 LEU B O 1
ATOM 4938 N N . GLU B 1 348 ? -12.158 -11.995 24.309 1.00 35.14 337 GLU B N 1
ATOM 4939 C CA . GLU B 1 348 ? -11.928 -11.860 25.740 1.00 29.88 337 GLU B CA 1
ATOM 4940 C C . GLU B 1 348 ? -13.178 -11.363 26.438 1.00 34.01 337 GLU B C 1
ATOM 4941 O O . GLU B 1 348 ? -13.650 -11.974 27.403 1.00 36.27 337 GLU B O 1
ATOM 4947 N N . GLY B 1 349 ? -13.721 -10.239 25.962 1.00 34.01 338 GLY B N 1
ATOM 4948 C CA . GLY B 1 349 ? -14.930 -9.692 26.544 1.00 31.44 338 GLY B CA 1
ATOM 4949 C C . GLY B 1 349 ? -16.113 -10.633 26.438 1.00 35.48 338 GLY B C 1
ATOM 4950 O O . GLY B 1 349 ? -16.954 -10.672 27.338 1.00 35.86 338 GLY B O 1
ATOM 4951 N N . PHE B 1 350 ? -16.202 -11.406 25.349 1.00 33.30 339 PHE B N 1
ATOM 4952 C CA . PHE B 1 350 ? -17.210 -12.465 25.299 1.00 34.25 339 PHE B CA 1
ATOM 4953 C C . PHE B 1 350 ? -17.023 -13.442 26.457 1.00 33.85 339 PHE B C 1
ATOM 4954 O O . PHE B 1 350 ? -17.993 -13.810 27.135 1.00 35.71 339 PHE B O 1
ATOM 4962 N N . GLU B 1 351 ? -15.774 -13.856 26.712 1.00 32.12 340 GLU B N 1
ATOM 4963 C CA . GLU B 1 351 ? -15.493 -14.870 27.721 1.00 34.81 340 GLU B CA 1
ATOM 4964 C C . GLU B 1 351 ? -15.536 -14.317 29.135 1.00 31.87 340 GLU B C 1
ATOM 4965 O O . GLU B 1 351 ? -15.561 -15.109 30.083 1.00 28.88 340 GLU B O 1
ATOM 4971 N N . ASN B 1 352 ? -15.523 -12.985 29.283 1.00 35.83 341 ASN B N 1
ATOM 4972 C CA . ASN B 1 352 ? -15.704 -12.269 30.546 1.00 31.03 341 ASN B CA 1
ATOM 4973 C C . ASN B 1 352 ? -17.120 -12.371 31.091 1.00 34.00 341 ASN B C 1
ATOM 4974 O O . ASN B 1 352 ? -17.346 -12.007 32.247 1.00 38.28 341 ASN B O 1
ATOM 4979 N N . VAL B 1 353 ? -18.075 -12.820 30.289 1.00 35.35 342 VAL B N 1
ATOM 4980 C CA . VAL B 1 353 ? -19.469 -12.775 30.668 1.00 32.31 342 VAL B CA 1
ATOM 4981 C C . VAL B 1 353 ? -20.006 -14.188 30.771 1.00 35.66 342 VAL B C 1
ATOM 4982 O O . VAL B 1 353 ? -20.460 -14.595 31.840 1.00 40.48 342 VAL B O 1
#

Nearest PDB structures (foldseek):
  9gkz-assembly1_A  TM=1.003E+00  e=3.409E-72  Pseudomonas sp. M30-35
  9gkz-assembly1_B  TM=1.002E+00  e=9.064E-66  Pseudomonas sp. M30-35
  6phr-assembly1_A  TM=9.861E-01  e=7.822E-47  Marinobacter subterrani
  3q9b-assembly3_C  TM=9.842E-01  e=1.482E-43  Mycoplana ramosa
  3q9c-assembly1_I  TM=9.818E-01  e=4.908E-43  Mycoplana ramosa

Sequence (642 aa):
VGTMLTIYSKRADHILQRVKDRNIGEIREPQDFGRDPIQRIHTAEYLNFFEGAWARWQEQDGTGDLLPYTWPARTLSQRLPTSLHGQLGYYSFDAGAPITAGTWQAAYSAAQVALTAQHEITNGAHSAFALCRPPGHHAASDVMGGYCYLNNAAIAAQAFIDQGHKRVAILDVDYHHGNGTQSIFYSRSDVLFTSIHGDPKFEFPFFLGHADEHGEGTGEGFNINYPLPAGSAWDSWGAALDDACKRINAFDAEVVIVSLGVDTYKEDPISQFKLDSPDYLSMGERIAAMGLPTLFVMEGGYAVEAIGVNAVNVLEGFENVGTMLTIYSDKRADHILQRVKDRNIGEIREPQDFGRDPIQRIHTAEYLNFFEGAWARWQEQDGTGDLLPYTWPARTLSQRLPTSLHGQLGYYSFDAGAPITAGTWQAAYSAAQVALTAQHEITNGAHSAFALCRPPGHHAASDVMGGYYCYLNNAAIAAQAFIDQGHKRVAILDVDYHHGNGTQSIFYSRSDVLFTSIHGDPKFEFPFFLGHADEHGEGTGEGFNINYPLPAGSAWDSWGAALDDACKRINAFDAEVVIVSLGVDTYKEDPISQFKLDSPDYLSMGERIAAMGLPTLFVMEGGYAVEAIGVNAVNVLEGFENV

Foldseek 3Di:
DLFAEEEDPLQVVLQVVLCVVLNVYYYDYFDDPDCVLLCVFAPPVLLVLLVCLQVVCVVVVNDDWDFADDAQDPPGDLDADDDSNSNLRSQEDDRQATHDDCSSVLQSRLLRLLQRQLVVVVVPGLEYERAHPPAALCHARRYDHNNHRGHSLLSSLVVVVVVPFQAAEEEEEAQEDSVRSCRRCQAPLRYAYEYEYAALVPAPPVPDQDQPSQGDHNSRNRYGHHHDYFAAECVRSVVSLLVVLVSRLVSVHQEYEYADAQCCDCPFPRHRHHYHLLSLLVSLLSNLVSVHRYYYYYHYTDSDSCSNSNRVSSSVSVVVD/DQAEEEDADQLVVLQVVLCVVVCLDYYDYFDDPDCVLLCVFAPPVLLVLLVCLQVVCVVVVNPFWAWADDAQDPPHDLDQDPDSNSNQNSQEDDGAAIRGDCRSVLLSRLLRLLQRQLVVVLVPRLEYERAHPPAALQHANRHDHPNHRGHSLVSSVVVVVVSPQQAAEEEEEAQEDSFRNCRRCQAHLSYAYEYEHAALCPAPPNPDQDQPSQGDHNSHNRYGGHHDHFAAECVRSVVSLLVVLVVRLVSPHQEYEYADADCCDCPRPRHRYHYHLLSLLVQLLSNLVSVHRYYYYYHYDPSDNCSSSNRVSSSVSVVVD

Organism: NCBI:txid1981174

Secondary structure (DSSP, 8-state):
---PEEE---HHHHHHHHHHHTT---EE------SHHHHTTS-HHHHHHHHHHHHHHHTTT--S-B---B---TTS-----SSHHHHHHHTBSBS-S-B-TTHHHHHHHHHHHHHHHHHHHHTT-SEEEE--SS--TT--SS-BBTTBSS-HHHHHHHHHHHTT-S-EEEEE-SSS--HHHHHHHTT-SSEEEEEEEE-TTTSTTSSS--TT---SGGGTT-EEEEEE-TT--HHHHHHHHHHHHHHHHHTT-SSEEEEE--TTBTT-TT--S-B-HHHHHHHHHHHHTT-S-EEEEE------TTHHHHHHHHHHHHHH-/---EEEE---HHHHHHHHHHHTT---EE------HHHHHTTS-HHHHHHHHHHHHHHHHTT--S-B---B---TTS-----SSHHHHHHHTBSBS-S-B-TTHHHHHHHHHHHHHHHHHHHHTT-SEEEEE-SS--TT--SS-BBTTBSS-HHHHHHHHHHHTT-S-EEEEE-SSS--HHHHHHTTT-SSEEEEEEEE-TTTSTT-SS--TT---SGGGTT-EEEEEE-TT--HHHHHHHHHHHHHHHHHTT-SEEEEEE--TTBTTSTT--S-B-HHHHHHHHHHHHHT-S-EEEEE------TTHHHHHHHHHHHHHT-

InterPro domains:
  IPR000286 Histone deacetylase HDAC [PR01270] (155-178)
  IPR000286 Histone deacetylase HDAC [PR01270] (188-203)
  IPR000286 Histone deacetylase HDAC [PR01270] (274-284)
  IPR023696 Ureohydrolase domain superfamily [SSF52768] (2-344)
  IPR023801 Histone deacetylase domain [PF00850] (28-337)
  IPR037138 Histone deacetylase domain superfamily [G3DSA:3.40.800.20] (1-344)

Radius of gyration: 28.24 Å; Cα contacts (8 Å, |Δi|>4): 1626; chains: 2; bounding box: 44×57×86 Å

B-factor: mean 35.79, std 9.71, range [14.85, 97.02]

Solvent-accessible surface area: 22721 Å² total; per-residue (Å²): 92,52,104,0,19,0,0,73,61,196,33,20,95,84,0,20,96,61,0,123,98,115,108,1,15,107,58,117,125,38,103,105,56,27,62,113,30,0,72,139,13,1,51,30,107,0,0,78,15,2,79,24,0,56,58,72,34,81,140,98,128,9,132,50,64,0,64,6,101,3,2,1,1,20,56,19,34,100,92,70,2,69,29,6,39,0,26,0,0,33,8,1,2,5,45,31,2,39,2,51,70,29,13,49,123,32,1,44,40,4,0,6,3,0,0,2,0,0,52,41,13,68,140,67,34,97,7,0,0,0,8,1,138,5,16,0,3,11,0,1,32,23,1,0,0,20,97,0,2,3,0,2,0,0,1,0,0,9,9,0,30,74,70,69,51,148,59,0,0,0,0,0,0,1,0,18,0,0,1,0,0,3,29,26,5,48,56,66,35,37,0,3,2,0,0,0,0,0,26,0,96,53,17,20,0,4,0,11,0,8,54,85,12,93,11,101,59,106,1,107,38,53,4,16,9,34,33,22,90,48,48,7,36,67,116,40,0,13,52,8,1,48,70,0,0,124,119,0,59,88,11,100,4,60,0,0,0,0,0,0,0,2,5,0,22,78,106,6,86,103,16,80,2,107,0,49,17,84,23,0,59,47,0,0,69,52,1,15,62,11,62,26,41,1,0,0,0,0,1,15,14,141,32,28,161,22,1,2,44,1,0,0,9,0,0,28,0,14,28,99,113,66,121,1,29,0,1,61,34,161,162,18,22,91,74,0,17,95,66,0,132,88,107,101,0,18,106,54,117,131,36,99,102,68,26,78,109,26,3,72,138,14,2,43,31,113,0,3,83,18,2,45,24,0,44,59,90,32,86,157,102,129,14,142,36,75,0,64,6,104,2,2,0,2,21,58,18,35,103,91,75,2,80,22,8,37,0,29,0,0,33,12,1,1,6,43,31,2,36,1,53,62,40,13,78,86,42,2,47,27,2,0,7,1,0,4,2,0,3,54,47,12,54,104,70,36,100,6,0,0,0,10,0,137,10,16,0,4,9,0,0,34,28,1,0,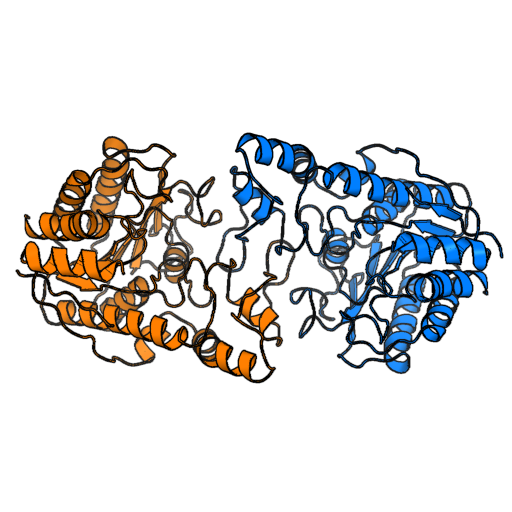0,20,91,0,2,5,0,1,0,0,0,0,0,9,5,0,29,72,86,68,56,144,92,0,0,0,0,0,0,1,0,21,0,0,2,0,0,3,30,26,5,54,57,69,40,42,0,4,1,0,0,0,0,0,34,0,84,29,17,21,0,4,0,12,0,13,55,82,15,91,10,102,44,122,0,100,49,67,4,34,9,31,31,22,85,54,43,8,36,70,121,40,0,11,57,9,0,50,48,0,0,114,122,0,60,89,21,102,8,63,1,0,0,0,0,0,0,2,4,0,24,70,111,5,92,77,18,80,2,99,0,63,24,83,21,0,60,45,0,0,65,56,0,16,63,10,57,20,42,0,0,0,0,0,0,18,6,119,46,25,161,20,1,2,43,1,0,0,11,0,0,27,0,10,60,103,108